Protein AF-A0A7S4P8A5-F1 (afdb_monomer_lite)

InterPro domains:
  IPR051113 Integrator complex subunit 6 [PTHR12957] (1-635)
  IPR057413 Integrator complex subunit 6-like, beta-barrel domain [PF25462] (225-392)

Sequence (638 aa):
MAKAAIEQMVRRFPNERQHRFLLVTTRYGGTVEAGWGDSQHVFLQKVKNAVARDLSDLPSAVRCCFDLLEKGRSTYDIDNYGQGRWPWMTMEAASVWILSDGCDISNDTGILSSFNLPRSEAPTSAELFLEPFRWDQRVWMTILRCPGCGSLPQELANNPGPAGSIADMTAGRAQVVQNMRELMKAVESLSSRLIAASVGVKIVPLEDDEENGFKDATRIKAPPQANTILVVASKAPQFWPIPDSTLLTESATSIVPRAALPVLSYKLVCGTGDGQGGEGQKDPAHDHTILFPEFYEVEPCAVTDYLRERCNALKNPRAILQLYVKGSSTPCPAAGEMPLSISPCAGEPFGFLRLIPQDGMGRIRPSSSSGVELALLPYNYPKLYEIVEELRKPNAGGIANKSTQTRQELEAYVRSVPPYYLKSLRKLLRNLGIAIADRTEPMHSQHLVHALTRLKFVKGERDKDRDVTSNQSPSDWLNTQESEALDEADLEYVNRLENGLKGIKSNIISRPIEPAGADGTYKNAFNIPRKSLLVQLRRMRFAVLGAQAGKVDRKLESRHDRSTHSVPIAEMGNFHEVLKRREAEGASPLRDPQLDMDELERRKRTQFGNPFSRKGDKGQGIMLSDEIDEAATGGNKQ

Secondary structure (DSSP, 8-state):
-HHHHHHHHHHH---TTT----EEESGGG-EEEE-TT--HHHHHHHHHH----S---HHHHHHHHHHHHHHHHHHHT---TTS-B-TTS--S-EEEEEEE----EEETTEEESS--PPPPSSHHHHHHBSSSS-TTEEEEEEEE---SSSPPPHHHHH---GGGHHHHHTT-EEEEE-SHHHHHHHHHHHHHHTTS-EEEEEEEE-GGGGTS----S---PPPSS-EEEEEE--S--S--PBPPSS---TT--S--PBPSS-EEEEEEE---SSTTS-TT---TT--GGGG--EEEEE---HHHHHHHHHHHHTT-TT-EEEEE-TT-S---TTS---S-S---------EEEEEPP--SS-----TT--SEEEEE--TTHHHHHHHHHHHHS---S--HHHHHHHHHHHHHHHHHS-GGGHHHHHHHHHHTT---------SS-HHHHHHHHHHHHHHHHHTGGGGTTT---GGGGGG--------HHHHHHHHHHHHHHTT-----S-S------TT-TTT-GGGS-TTTHHHHHHHHHHHHHGGGG----HHHHHTT-GGGG---HHHHT-HHHHHHHHHHTT-PPPPPTTS-HHHHHHHTS-SSS-TT--TT--SS------------------

Organism: Guillardia theta (NCBI:txid55529)

Radius of gyration: 35.32 Å; chains: 1; bounding box: 96×81×100 Å

Structure (mmCIF, N/CA/C/O backbone):
data_AF-A0A7S4P8A5-F1
#
_entry.id   AF-A0A7S4P8A5-F1
#
loop_
_atom_site.group_PDB
_atom_site.id
_atom_site.type_symbol
_atom_site.label_atom_id
_atom_site.label_alt_id
_atom_site.label_comp_id
_atom_site.label_asym_id
_atom_site.label_entity_id
_atom_site.label_seq_id
_atom_site.pdbx_PDB_ins_code
_atom_site.Cartn_x
_atom_site.Cartn_y
_atom_site.Cartn_z
_atom_site.occupancy
_atom_site.B_iso_or_equiv
_atom_site.auth_seq_id
_atom_site.auth_comp_id
_atom_site.auth_asym_id
_atom_site.auth_atom_id
_atom_site.pdbx_PDB_model_num
ATOM 1 N N . MET A 1 1 ? 23.874 5.650 -13.392 1.00 88.12 1 MET A N 1
ATOM 2 C CA . MET A 1 1 ? 23.593 5.913 -11.964 1.00 88.12 1 MET A CA 1
ATOM 3 C C . MET A 1 1 ? 22.465 5.016 -11.439 1.00 88.12 1 MET A C 1
ATOM 5 O O . MET A 1 1 ? 22.746 4.203 -10.572 1.00 88.12 1 MET A O 1
ATOM 9 N N . ALA A 1 2 ? 21.259 5.062 -12.025 1.00 92.50 2 ALA A N 1
ATOM 10 C CA . ALA A 1 2 ? 20.114 4.209 -11.660 1.00 92.50 2 ALA A CA 1
ATOM 11 C C . ALA A 1 2 ? 20.445 2.708 -11.497 1.00 92.50 2 ALA A C 1
ATOM 13 O O . ALA A 1 2 ? 20.185 2.136 -10.445 1.00 92.50 2 ALA A O 1
ATOM 14 N N . LYS A 1 3 ? 21.104 2.085 -12.489 1.00 94.50 3 LYS A N 1
ATOM 15 C CA . LYS A 1 3 ? 21.485 0.657 -12.432 1.00 94.50 3 LYS A CA 1
ATOM 16 C C . LYS A 1 3 ? 22.318 0.298 -11.193 1.00 94.50 3 LYS A C 1
ATOM 18 O O . LYS A 1 3 ? 22.039 -0.699 -10.543 1.00 94.50 3 LYS A O 1
ATOM 23 N N . ALA A 1 4 ? 23.287 1.139 -10.827 1.00 93.38 4 ALA A N 1
ATOM 24 C CA . ALA A 1 4 ? 24.116 0.917 -9.641 1.00 93.38 4 ALA A CA 1
ATOM 25 C C . ALA A 1 4 ? 23.298 1.006 -8.341 1.00 93.38 4 ALA A C 1
ATOM 27 O O . ALA A 1 4 ? 23.541 0.245 -7.411 1.00 93.38 4 ALA A O 1
ATOM 28 N N . ALA A 1 5 ? 22.306 1.899 -8.285 1.00 95.06 5 ALA A N 1
ATOM 29 C CA . ALA A 1 5 ? 21.398 2.007 -7.146 1.00 95.06 5 ALA A CA 1
ATOM 30 C C . ALA A 1 5 ? 20.523 0.753 -6.997 1.00 95.06 5 ALA A C 1
ATOM 32 O O . ALA A 1 5 ? 20.365 0.254 -5.886 1.00 95.06 5 ALA A O 1
ATOM 33 N N . ILE A 1 6 ? 20.019 0.214 -8.114 1.00 95.44 6 ILE A N 1
ATOM 34 C CA . ILE A 1 6 ? 19.254 -1.041 -8.141 1.00 95.44 6 ILE A CA 1
ATOM 35 C C . ILE A 1 6 ? 20.118 -2.209 -7.653 1.00 95.44 6 ILE A C 1
ATOM 37 O O . ILE A 1 6 ? 19.705 -2.935 -6.755 1.00 95.44 6 ILE A O 1
ATOM 41 N N . GLU A 1 7 ? 21.339 -2.360 -8.175 1.00 93.62 7 GLU A N 1
ATOM 42 C CA . GLU A 1 7 ? 22.261 -3.418 -7.736 1.00 93.62 7 GLU A CA 1
ATOM 43 C C . GLU A 1 7 ? 22.558 -3.342 -6.231 1.00 93.62 7 GLU A C 1
ATOM 45 O O . GLU A 1 7 ? 22.613 -4.365 -5.549 1.00 93.62 7 GLU A O 1
ATOM 50 N N . GLN A 1 8 ? 22.726 -2.133 -5.693 1.00 93.69 8 GLN A N 1
ATOM 51 C CA . GLN A 1 8 ? 22.978 -1.920 -4.268 1.00 93.69 8 GLN A CA 1
ATOM 52 C C . GLN A 1 8 ? 21.742 -2.172 -3.399 1.00 93.69 8 GLN A C 1
ATOM 54 O O . GLN A 1 8 ? 21.883 -2.666 -2.283 1.00 93.69 8 GLN A O 1
ATOM 59 N N . MET A 1 9 ? 20.542 -1.864 -3.897 1.00 93.44 9 MET A N 1
ATOM 60 C CA . MET A 1 9 ? 19.290 -2.216 -3.226 1.00 93.44 9 MET A CA 1
ATOM 61 C C . MET A 1 9 ? 19.151 -3.736 -3.119 1.00 93.44 9 MET A C 1
ATOM 63 O O . MET A 1 9 ? 18.943 -4.260 -2.031 1.00 93.44 9 MET A O 1
ATOM 67 N N . VAL A 1 10 ? 19.356 -4.447 -4.229 1.00 93.00 10 VAL A N 1
ATOM 68 C CA . VAL A 1 10 ? 19.250 -5.910 -4.287 1.00 93.00 10 VAL A CA 1
ATOM 69 C C . VAL A 1 10 ? 20.263 -6.587 -3.357 1.00 93.00 10 VAL A C 1
ATOM 71 O O . VAL A 1 10 ? 19.914 -7.507 -2.626 1.00 93.00 10 VAL A O 1
ATOM 74 N N . ARG A 1 11 ? 21.504 -6.083 -3.283 1.00 91.38 11 ARG A N 1
ATOM 75 C CA . ARG A 1 11 ? 22.525 -6.604 -2.352 1.00 91.38 11 ARG A CA 1
ATOM 76 C C . ARG A 1 11 ? 22.139 -6.504 -0.875 1.00 91.38 11 ARG A C 1
ATOM 78 O O . ARG A 1 11 ? 22.645 -7.291 -0.081 1.00 91.38 11 ARG A O 1
ATOM 85 N N . ARG A 1 12 ? 21.285 -5.550 -0.491 1.00 90.06 12 ARG A N 1
ATOM 86 C CA . ARG A 1 12 ? 20.810 -5.415 0.897 1.00 90.06 12 ARG A CA 1
ATOM 87 C C . ARG A 1 12 ? 19.740 -6.440 1.270 1.00 90.06 12 ARG A C 1
ATOM 89 O O . ARG A 1 12 ? 19.521 -6.658 2.456 1.00 90.06 12 ARG A O 1
ATOM 96 N N . PHE A 1 13 ? 19.127 -7.088 0.284 1.00 89.75 13 PHE A N 1
ATOM 97 C CA . PHE A 1 13 ? 18.095 -8.102 0.472 1.00 89.75 13 PHE A CA 1
ATOM 98 C C . PHE A 1 13 ? 18.527 -9.425 -0.182 1.00 89.75 13 PHE A C 1
ATOM 100 O O . PHE A 1 13 ? 17.955 -9.824 -1.191 1.00 89.75 13 PHE A O 1
ATOM 107 N N . PRO A 1 14 ? 19.544 -10.120 0.368 1.00 84.19 14 PRO A N 1
ATOM 108 C CA . PRO A 1 14 ? 20.094 -11.332 -0.245 1.00 84.19 14 PRO A CA 1
ATOM 109 C C . PRO A 1 14 ? 19.149 -12.542 -0.179 1.00 84.19 14 PRO A C 1
ATOM 111 O O . PRO A 1 14 ? 19.372 -13.531 -0.868 1.00 84.19 14 PRO A O 1
ATOM 114 N N . ASN A 1 15 ? 18.116 -12.497 0.669 1.00 85.56 15 ASN A N 1
ATOM 115 C CA . ASN A 1 15 ? 17.209 -13.620 0.879 1.00 85.56 15 ASN A CA 1
ATOM 116 C C . ASN A 1 15 ? 16.060 -13.627 -0.144 1.00 85.56 15 ASN A C 1
ATOM 118 O O . ASN A 1 15 ? 14.995 -13.060 0.107 1.00 85.56 15 ASN A O 1
ATOM 122 N N . GLU A 1 16 ? 16.253 -14.337 -1.256 1.00 79.38 16 GLU A N 1
ATOM 123 C CA . GLU A 1 16 ? 15.258 -14.475 -2.336 1.00 79.38 16 GLU A CA 1
ATOM 124 C C . GLU A 1 16 ? 13.934 -15.124 -1.886 1.00 79.38 16 GLU A C 1
ATOM 126 O O . GLU A 1 16 ? 12.891 -14.931 -2.513 1.00 79.38 16 GLU A O 1
ATOM 131 N N . ARG A 1 17 ? 13.937 -15.893 -0.784 1.00 77.31 17 ARG A N 1
ATOM 132 C CA . ARG A 1 17 ? 12.703 -16.496 -0.246 1.00 77.31 17 ARG A CA 1
ATOM 133 C C . ARG A 1 17 ? 11.803 -15.469 0.434 1.00 77.31 17 ARG A C 1
ATOM 135 O O . ARG A 1 17 ? 10.594 -15.671 0.476 1.00 77.31 17 ARG A O 1
ATOM 142 N N . GLN A 1 18 ? 12.389 -14.407 0.984 1.00 81.12 18 GLN A N 1
ATOM 143 C CA . GLN A 1 18 ? 11.668 -13.349 1.697 1.00 81.12 18 GLN A CA 1
ATOM 144 C C . GLN A 1 18 ? 11.430 -12.117 0.825 1.00 81.12 18 GLN A C 1
ATOM 146 O O . GLN A 1 18 ? 10.429 -11.429 1.002 1.00 81.12 18 GLN A O 1
ATOM 151 N N . HIS A 1 19 ? 12.333 -11.840 -0.116 1.00 86.62 19 HIS A N 1
ATOM 152 C CA . HIS A 1 19 ? 12.290 -10.647 -0.948 1.00 86.62 19 HIS A CA 1
ATOM 153 C C . HIS A 1 19 ? 12.274 -11.028 -2.423 1.00 86.62 19 HIS A C 1
ATOM 155 O O . HIS A 1 19 ? 13.151 -11.740 -2.904 1.00 86.62 19 HIS A O 1
ATOM 161 N N . ARG A 1 20 ? 11.280 -10.515 -3.148 1.00 88.50 20 ARG A N 1
ATOM 162 C CA . ARG A 1 20 ? 11.159 -10.678 -4.599 1.00 88.50 20 ARG A CA 1
ATOM 163 C C . ARG A 1 20 ? 11.252 -9.318 -5.272 1.00 88.50 20 ARG A C 1
ATOM 165 O O . ARG A 1 20 ? 10.615 -8.365 -4.832 1.00 88.50 20 ARG A O 1
ATOM 172 N N . PHE A 1 21 ? 12.031 -9.244 -6.347 1.00 92.12 21 PHE A N 1
ATOM 173 C CA . PHE A 1 21 ? 12.202 -8.034 -7.145 1.00 92.12 21 PHE A CA 1
ATOM 174 C C . PHE A 1 21 ? 11.518 -8.202 -8.497 1.00 92.12 21 PHE A C 1
ATOM 176 O O . PHE A 1 21 ? 11.756 -9.178 -9.201 1.00 92.12 21 PHE A O 1
ATOM 183 N N . LEU A 1 22 ? 10.689 -7.228 -8.858 1.00 92.69 22 LEU A N 1
ATOM 184 C CA . LEU A 1 22 ? 9.982 -7.168 -10.134 1.00 92.69 22 LEU A CA 1
ATOM 185 C C . LEU A 1 22 ? 10.525 -5.978 -10.928 1.00 92.69 22 LEU A C 1
ATOM 187 O O . LEU A 1 22 ? 10.835 -4.937 -10.341 1.00 92.69 22 LEU A O 1
ATOM 191 N N . LEU A 1 23 ? 10.655 -6.121 -12.247 1.00 93.56 23 LEU A N 1
ATOM 192 C CA . LEU A 1 23 ? 11.123 -5.052 -13.130 1.00 93.56 23 LEU A CA 1
ATOM 193 C C . LEU A 1 23 ? 10.044 -4.704 -14.146 1.00 93.56 23 LEU A C 1
ATOM 195 O O . LEU A 1 23 ? 9.694 -5.525 -14.993 1.00 93.56 23 LEU A O 1
ATOM 199 N N . VAL A 1 24 ? 9.594 -3.455 -14.102 1.00 92.56 24 VAL A N 1
ATOM 200 C CA . VAL A 1 24 ? 8.717 -2.862 -15.111 1.00 92.56 24 VAL A CA 1
ATOM 201 C C . VAL A 1 24 ? 9.441 -1.675 -15.732 1.00 92.56 24 VAL A C 1
ATOM 203 O O . VAL A 1 24 ? 10.097 -0.899 -15.035 1.00 92.56 24 VAL A O 1
ATOM 206 N N . THR A 1 25 ? 9.355 -1.552 -17.051 1.00 90.81 25 THR A N 1
ATOM 207 C CA . THR A 1 25 ? 9.925 -0.434 -17.814 1.00 90.81 25 THR A CA 1
ATOM 208 C C . THR A 1 25 ? 8.809 0.364 -18.482 1.00 90.81 25 THR A C 1
ATOM 210 O O . THR A 1 25 ? 7.745 -0.185 -18.750 1.00 90.81 25 THR A O 1
ATOM 213 N N . THR A 1 26 ? 9.039 1.644 -18.790 1.00 87.75 26 THR A N 1
ATOM 214 C CA . THR A 1 26 ? 8.042 2.515 -19.455 1.00 87.75 26 THR A CA 1
ATOM 215 C C . THR A 1 26 ? 7.815 2.186 -20.932 1.00 87.75 26 THR A C 1
ATOM 217 O O . THR A 1 26 ? 7.041 2.849 -21.614 1.00 87.75 26 THR A O 1
ATOM 220 N N . ARG A 1 27 ? 8.477 1.146 -21.442 1.00 80.44 27 ARG A N 1
ATOM 221 C CA . ARG A 1 27 ? 8.331 0.671 -22.810 1.00 80.44 27 ARG A CA 1
ATOM 222 C C . ARG A 1 27 ? 6.879 0.257 -23.087 1.00 80.44 27 ARG A C 1
ATOM 224 O O . ARG A 1 27 ? 6.326 -0.538 -22.325 1.00 80.44 27 ARG A O 1
ATOM 231 N N . TYR A 1 28 ? 6.308 0.779 -24.177 1.00 74.31 28 TYR A N 1
ATOM 232 C CA . TYR A 1 28 ? 4.944 0.498 -24.660 1.00 74.31 28 TYR A CA 1
ATOM 233 C C . TYR A 1 28 ? 3.870 0.582 -23.562 1.00 74.31 28 TYR A C 1
ATOM 235 O O . TYR A 1 28 ? 3.072 -0.334 -23.393 1.00 74.31 28 TYR A O 1
ATOM 243 N N . GLY A 1 29 ? 3.901 1.644 -22.752 1.00 68.50 29 GLY A N 1
ATOM 244 C CA . GLY A 1 29 ? 2.911 1.847 -21.688 1.00 68.50 29 GLY A CA 1
ATOM 245 C C . GLY A 1 29 ? 3.071 0.925 -20.470 1.00 68.50 29 GLY A C 1
ATOM 246 O O . GLY A 1 29 ? 2.177 0.864 -19.634 1.00 68.50 29 GLY A O 1
ATOM 247 N N . GLY A 1 30 ? 4.202 0.226 -20.321 1.00 78.69 30 GLY A N 1
ATOM 248 C CA . GLY A 1 30 ? 4.494 -0.601 -19.145 1.00 78.69 30 GLY A CA 1
ATOM 249 C C . GLY A 1 30 ? 4.767 -2.059 -19.490 1.00 78.69 30 GLY A C 1
ATOM 250 O O . GLY A 1 30 ? 3.868 -2.891 -19.439 1.00 78.69 30 GLY A O 1
ATOM 251 N N . THR A 1 31 ? 6.026 -2.397 -19.773 1.00 85.25 31 THR A N 1
ATOM 252 C CA . THR A 1 31 ? 6.434 -3.781 -20.065 1.00 85.25 31 THR A CA 1
ATOM 253 C C . THR A 1 31 ? 7.063 -4.436 -18.836 1.00 85.25 31 THR A C 1
ATOM 255 O O . THR A 1 31 ? 8.025 -3.902 -18.270 1.00 85.25 31 THR A O 1
ATOM 258 N N . VAL A 1 32 ? 6.559 -5.614 -18.450 1.00 88.50 32 VAL A N 1
ATOM 259 C CA . VAL A 1 32 ? 7.135 -6.454 -17.388 1.00 88.50 32 VAL A CA 1
ATOM 260 C C . VAL A 1 32 ? 8.341 -7.213 -17.945 1.00 88.50 32 VAL A C 1
ATOM 262 O O . VAL A 1 32 ? 8.200 -8.136 -18.739 1.00 88.50 32 VAL A O 1
ATOM 265 N N . GLU A 1 33 ? 9.541 -6.820 -17.526 1.00 87.38 33 GLU A N 1
ATOM 266 C CA . GLU A 1 33 ? 10.804 -7.448 -17.944 1.00 87.38 33 GLU A CA 1
ATOM 267 C C . GLU A 1 33 ? 11.252 -8.564 -16.993 1.00 87.38 33 GLU A C 1
ATOM 269 O O . GLU A 1 33 ? 11.977 -9.467 -17.412 1.00 87.38 33 GLU A O 1
ATOM 274 N N . ALA A 1 34 ? 10.841 -8.481 -15.723 1.00 89.19 34 ALA A N 1
ATOM 275 C CA . ALA A 1 34 ? 11.016 -9.529 -14.723 1.00 89.19 34 ALA A CA 1
ATOM 276 C C . ALA A 1 34 ? 9.779 -9.587 -13.810 1.00 89.19 34 ALA A C 1
ATOM 278 O O . ALA A 1 34 ? 9.398 -8.575 -13.212 1.00 89.19 34 ALA A O 1
ATOM 279 N N . GLY A 1 35 ? 9.149 -10.757 -13.728 1.00 87.75 35 GLY A N 1
ATOM 280 C CA . GLY A 1 35 ? 7.901 -11.014 -13.013 1.00 87.75 35 GLY A CA 1
ATOM 281 C C . GLY A 1 35 ? 8.058 -11.937 -11.797 1.00 87.75 35 GLY A C 1
ATOM 282 O O . GLY A 1 35 ? 9.154 -12.256 -11.352 1.00 87.75 35 GLY A O 1
ATOM 283 N N . TRP A 1 36 ? 6.928 -12.406 -11.257 1.00 83.81 36 TRP A N 1
ATOM 284 C CA . TRP A 1 36 ? 6.871 -13.236 -10.039 1.00 83.81 36 TRP A CA 1
ATOM 285 C C . TRP A 1 36 ? 7.551 -14.612 -10.141 1.00 83.81 36 TRP A C 1
ATOM 287 O O . TRP A 1 36 ? 7.746 -15.261 -9.114 1.00 83.81 36 TRP A O 1
ATOM 297 N N . GLY A 1 37 ? 7.829 -15.091 -11.356 1.00 82.88 37 GLY A N 1
ATOM 298 C CA . GLY A 1 37 ? 8.503 -16.370 -11.606 1.00 82.88 37 GLY A CA 1
ATOM 299 C C . GLY A 1 37 ? 10.018 -16.259 -11.782 1.00 82.88 37 GLY A C 1
ATOM 300 O O . GLY A 1 37 ? 10.688 -17.286 -11.829 1.00 82.88 37 GLY A O 1
ATOM 301 N N . ASP A 1 38 ? 10.559 -15.043 -11.872 1.00 86.69 38 ASP A N 1
ATOM 302 C CA . ASP A 1 38 ? 11.964 -14.825 -12.203 1.00 86.69 38 ASP A CA 1
ATOM 303 C C . ASP A 1 38 ? 12.852 -14.788 -10.954 1.00 86.69 38 ASP A C 1
ATOM 305 O O . ASP A 1 38 ? 12.474 -14.270 -9.902 1.00 86.69 38 ASP A O 1
ATOM 309 N N . SER A 1 39 ? 14.070 -15.322 -11.078 1.00 88.88 39 SER A N 1
ATOM 310 C CA . SER A 1 39 ? 15.080 -15.248 -10.019 1.00 88.88 39 SER A CA 1
ATOM 311 C C . SER A 1 39 ? 15.733 -13.866 -9.955 1.00 88.88 39 SER A C 1
ATOM 313 O O . SER A 1 39 ? 15.751 -13.106 -10.931 1.00 88.88 39 SER A O 1
ATOM 315 N N . GLN A 1 40 ? 16.371 -13.555 -8.824 1.00 89.50 40 GLN A N 1
ATOM 316 C CA . GLN A 1 40 ? 17.119 -12.304 -8.666 1.00 89.50 40 GLN A CA 1
ATOM 317 C C . GLN A 1 40 ? 18.244 -12.170 -9.703 1.00 89.50 40 GLN A C 1
ATOM 319 O O . GLN A 1 40 ? 18.561 -11.065 -10.150 1.00 89.50 40 GLN A O 1
ATOM 324 N N . HIS A 1 41 ? 18.835 -13.292 -10.125 1.00 89.12 41 HIS A N 1
ATOM 325 C CA . HIS A 1 41 ? 19.834 -13.310 -11.189 1.00 89.12 41 HIS A CA 1
ATOM 326 C C . HIS A 1 41 ? 19.250 -12.838 -12.530 1.00 89.12 41 HIS A C 1
ATOM 328 O O . HIS A 1 41 ? 19.838 -11.967 -13.177 1.00 89.12 41 HIS A O 1
ATOM 334 N N . VAL A 1 42 ? 18.082 -13.363 -12.927 1.00 90.00 42 VAL A N 1
ATOM 335 C CA . VAL A 1 42 ? 17.383 -12.948 -14.157 1.00 90.00 42 VAL A CA 1
ATOM 336 C C . VAL A 1 42 ? 17.022 -11.465 -14.084 1.00 90.00 42 VAL A C 1
ATOM 338 O O . VAL A 1 42 ? 17.316 -10.720 -15.020 1.00 90.00 42 VAL A O 1
ATOM 341 N N . PHE A 1 43 ? 16.498 -11.006 -12.944 1.00 93.25 43 PHE A N 1
ATOM 342 C CA . PHE A 1 43 ? 16.224 -9.589 -12.696 1.00 93.25 43 PHE A CA 1
ATOM 343 C C . PHE A 1 43 ? 17.473 -8.714 -12.909 1.00 93.25 43 PHE A C 1
ATOM 345 O O . PHE A 1 43 ? 17.445 -7.762 -13.692 1.00 93.25 43 PHE A O 1
ATOM 352 N N . LEU A 1 44 ? 18.607 -9.047 -12.280 1.00 93.31 44 LEU A N 1
ATOM 353 C CA . LEU A 1 44 ? 19.848 -8.276 -12.421 1.00 93.31 44 LEU A CA 1
ATOM 354 C C . LEU A 1 44 ? 20.398 -8.312 -13.854 1.00 93.31 44 LEU A C 1
ATOM 356 O O . LEU A 1 44 ? 20.923 -7.307 -14.337 1.00 93.31 44 LEU A O 1
ATOM 360 N N . GLN A 1 45 ? 20.267 -9.439 -14.554 1.00 90.75 45 GLN A N 1
ATOM 361 C CA . GLN A 1 45 ? 20.643 -9.555 -15.963 1.00 90.75 45 GLN A CA 1
ATOM 362 C C . GLN A 1 45 ? 19.782 -8.637 -16.847 1.00 90.75 45 GLN A C 1
ATOM 364 O O . GLN A 1 45 ? 20.320 -7.917 -17.693 1.00 90.75 45 GLN A O 1
ATOM 369 N N . LYS A 1 46 ? 18.467 -8.588 -16.608 1.00 90.25 46 LYS A N 1
ATOM 370 C CA . LYS A 1 46 ? 17.539 -7.676 -17.293 1.00 90.25 46 LYS A CA 1
ATOM 371 C C . LYS A 1 46 ? 17.868 -6.207 -17.014 1.00 90.25 46 LYS A C 1
ATOM 373 O O . LYS A 1 46 ? 17.961 -5.421 -17.954 1.00 90.25 46 LYS A O 1
ATOM 378 N N . VAL A 1 47 ? 18.169 -5.841 -15.765 1.00 92.94 47 VAL A N 1
ATOM 379 C CA . VAL A 1 47 ? 18.611 -4.478 -15.398 1.00 92.94 47 VAL A CA 1
ATOM 380 C C . VAL A 1 47 ? 19.911 -4.093 -16.113 1.00 92.94 47 VAL A C 1
ATOM 382 O O . VAL A 1 47 ? 20.042 -2.971 -16.615 1.00 92.94 47 VAL A O 1
ATOM 385 N N . LYS A 1 48 ? 20.880 -5.013 -16.205 1.00 92.44 48 LYS A N 1
ATOM 386 C CA . LYS A 1 48 ? 22.136 -4.780 -16.937 1.00 92.44 48 LYS A CA 1
ATOM 387 C C . LYS A 1 48 ? 21.875 -4.508 -18.417 1.00 92.44 48 LYS A C 1
ATOM 389 O O . LYS A 1 48 ? 22.426 -3.539 -18.948 1.00 92.44 48 LYS A O 1
ATOM 394 N N . ASN A 1 49 ? 20.973 -5.270 -19.031 1.00 89.06 49 ASN A N 1
ATOM 395 C CA . ASN A 1 49 ? 20.623 -5.164 -20.448 1.00 89.06 49 ASN A CA 1
ATOM 396 C C . ASN A 1 49 ? 19.613 -4.048 -20.772 1.00 89.06 49 ASN A C 1
ATOM 398 O O . ASN A 1 49 ? 19.413 -3.746 -21.945 1.00 89.06 49 ASN A O 1
ATOM 402 N N . ALA A 1 50 ? 19.004 -3.406 -19.770 1.00 87.38 50 ALA A N 1
ATOM 403 C CA . ALA A 1 50 ? 18.029 -2.339 -19.982 1.00 87.38 50 ALA A CA 1
ATOM 404 C C . ALA A 1 50 ? 18.640 -1.137 -20.728 1.00 87.38 50 ALA A C 1
ATOM 406 O O . ALA A 1 50 ? 19.721 -0.649 -20.373 1.00 87.38 50 ALA A O 1
ATOM 407 N N . VAL A 1 51 ? 17.931 -0.630 -21.738 1.00 86.88 51 VAL A N 1
ATOM 408 C CA . VAL A 1 51 ? 18.329 0.533 -22.547 1.00 86.88 51 VAL A CA 1
ATOM 409 C C . VAL A 1 51 ? 17.166 1.519 -22.592 1.00 86.88 51 VAL A C 1
ATOM 411 O O . VAL A 1 51 ? 16.050 1.122 -22.908 1.00 86.88 51 VAL A O 1
ATOM 414 N N . ALA A 1 52 ? 17.430 2.794 -22.303 1.00 84.31 52 ALA A N 1
ATOM 415 C CA . ALA A 1 52 ? 16.439 3.864 -22.393 1.00 84.31 52 ALA A CA 1
ATOM 416 C C . ALA A 1 52 ? 16.280 4.307 -23.858 1.00 84.31 52 ALA A C 1
ATOM 418 O O . ALA A 1 52 ? 17.175 4.951 -24.404 1.00 84.31 52 ALA A O 1
ATOM 419 N N . ARG A 1 53 ? 15.186 3.898 -24.511 1.00 83.62 53 ARG A N 1
ATOM 420 C CA . ARG A 1 53 ? 14.835 4.297 -25.892 1.00 83.62 53 ARG A CA 1
ATOM 421 C C . ARG A 1 53 ? 13.388 4.755 -26.049 1.00 83.62 53 ARG A C 1
ATOM 423 O O . ARG A 1 53 ? 13.066 5.365 -27.059 1.00 83.62 53 ARG A O 1
ATOM 430 N N . ASP A 1 54 ? 12.551 4.404 -25.085 1.00 82.94 54 ASP A N 1
ATOM 431 C CA . ASP A 1 54 ? 11.103 4.504 -25.174 1.00 82.94 54 ASP A CA 1
ATOM 432 C C . ASP A 1 54 ? 10.602 5.813 -24.540 1.00 82.94 54 ASP A C 1
ATOM 434 O O . ASP A 1 54 ? 11.360 6.501 -23.850 1.00 82.94 54 ASP A O 1
ATOM 438 N N . LEU A 1 55 ? 9.333 6.151 -24.784 1.00 85.88 55 LEU A N 1
ATOM 439 C CA . LEU A 1 55 ? 8.679 7.314 -24.183 1.00 85.88 55 LEU A CA 1
ATOM 440 C C . LEU A 1 55 ? 8.569 7.181 -22.655 1.00 85.88 55 LEU A C 1
ATOM 442 O O . LEU A 1 55 ? 8.629 6.086 -22.078 1.00 85.88 55 LEU A O 1
ATOM 446 N N . SER A 1 56 ? 8.384 8.321 -21.995 1.00 86.12 56 SER A N 1
ATOM 447 C CA . SER A 1 56 ? 8.250 8.409 -20.541 1.00 86.12 56 SER A CA 1
ATOM 448 C C . SER A 1 56 ? 6.791 8.260 -20.103 1.00 86.12 56 SER A C 1
ATOM 450 O O . SER A 1 56 ? 6.313 9.085 -19.321 1.00 86.12 56 SER A O 1
ATOM 452 N N . ASP A 1 57 ? 6.091 7.219 -20.575 1.00 88.94 57 ASP A N 1
ATOM 453 C CA . ASP A 1 57 ? 4.709 6.923 -20.167 1.00 88.94 57 ASP A CA 1
ATOM 454 C C . ASP A 1 57 ? 4.693 6.284 -18.775 1.00 88.94 57 ASP A C 1
ATOM 456 O O . ASP A 1 57 ? 4.527 5.076 -18.570 1.00 88.94 57 ASP A O 1
ATOM 460 N N . LEU A 1 58 ? 4.960 7.134 -17.788 1.00 90.31 58 LEU A N 1
ATOM 461 C CA . LEU A 1 58 ? 5.004 6.752 -16.391 1.00 90.31 58 LEU A CA 1
ATOM 462 C C . LEU A 1 58 ? 3.623 6.337 -15.847 1.00 90.31 58 LEU A C 1
ATOM 464 O O . LEU A 1 58 ? 3.588 5.349 -15.115 1.00 90.31 58 LEU A O 1
ATOM 468 N N . PRO A 1 59 ? 2.497 7.015 -16.159 1.00 91.00 59 PRO A N 1
ATOM 469 C CA . PRO A 1 59 ? 1.186 6.620 -15.647 1.00 91.00 59 PRO A CA 1
ATOM 470 C C . PRO A 1 59 ? 0.794 5.189 -16.028 1.00 91.00 59 PRO A C 1
ATOM 472 O O . PRO A 1 59 ? 0.395 4.419 -15.149 1.00 91.00 59 PRO A O 1
ATOM 475 N N . SER A 1 60 ? 0.963 4.798 -17.294 1.00 89.81 60 SER A N 1
ATOM 476 C CA . SER A 1 60 ? 0.636 3.437 -17.735 1.00 89.81 60 SER A CA 1
ATOM 477 C C . SER A 1 60 ? 1.597 2.407 -17.132 1.00 89.81 60 SER A C 1
ATOM 479 O O . SER A 1 60 ? 1.160 1.368 -16.633 1.00 89.81 60 SER A O 1
ATOM 481 N N . ALA A 1 61 ? 2.893 2.730 -17.035 1.00 91.31 61 ALA A N 1
ATOM 482 C CA . ALA A 1 61 ? 3.875 1.854 -16.397 1.00 91.31 61 ALA A CA 1
ATOM 483 C C . ALA A 1 61 ? 3.591 1.625 -14.904 1.00 91.31 61 ALA A C 1
ATOM 485 O O . ALA A 1 61 ? 3.697 0.503 -14.410 1.00 91.31 61 ALA A O 1
ATOM 486 N N . VAL A 1 62 ? 3.194 2.674 -14.177 1.00 92.44 62 VAL A N 1
ATOM 487 C CA . VAL A 1 62 ? 2.825 2.579 -12.758 1.00 92.44 62 VAL A CA 1
ATOM 488 C C . VAL A 1 62 ? 1.535 1.782 -12.581 1.00 92.44 62 VAL A C 1
ATOM 490 O O . VAL A 1 62 ? 1.451 0.967 -11.662 1.00 92.44 62 VAL A O 1
ATOM 493 N N . ARG A 1 63 ? 0.552 1.946 -13.473 1.00 91.75 63 ARG A N 1
ATOM 494 C CA . ARG A 1 63 ? -0.630 1.080 -13.488 1.00 91.75 63 ARG A CA 1
ATOM 495 C C . ARG A 1 63 ? -0.236 -0.385 -13.693 1.00 91.75 63 ARG A C 1
ATOM 497 O O . ARG A 1 63 ? -0.662 -1.226 -12.909 1.00 91.75 63 ARG A O 1
ATOM 504 N N . CYS A 1 64 ? 0.618 -0.679 -14.674 1.00 91.12 64 CYS A N 1
ATOM 505 C CA . CYS A 1 64 ? 1.124 -2.031 -14.923 1.00 91.12 64 CYS A CA 1
ATOM 506 C C . CYS A 1 64 ? 1.821 -2.620 -13.680 1.00 91.12 64 CYS A C 1
ATOM 508 O O . CYS A 1 64 ? 1.589 -3.778 -13.329 1.00 91.12 64 CYS A O 1
ATOM 510 N N . CYS A 1 65 ? 2.593 -1.817 -12.935 1.00 92.12 65 CYS A N 1
ATOM 511 C CA . CYS A 1 65 ? 3.152 -2.231 -11.643 1.00 92.12 65 CYS A CA 1
ATOM 512 C C . CYS A 1 65 ? 2.066 -2.638 -10.634 1.00 92.12 65 CYS A C 1
ATOM 514 O O . CYS A 1 65 ? 2.208 -3.667 -9.975 1.00 92.12 65 CYS A O 1
ATOM 516 N N . PHE A 1 66 ? 0.995 -1.853 -10.487 1.00 92.06 66 PHE A N 1
ATOM 517 C CA . PHE A 1 66 ? -0.085 -2.175 -9.550 1.00 92.06 66 PHE A CA 1
ATOM 518 C C . PHE A 1 66 ? -0.887 -3.409 -9.976 1.00 92.06 66 PHE A C 1
ATOM 520 O O . PHE A 1 66 ? -1.178 -4.258 -9.130 1.00 92.06 66 PHE A O 1
ATOM 527 N N . ASP A 1 67 ? -1.144 -3.565 -11.274 1.00 89.38 67 ASP A N 1
ATOM 528 C CA . ASP A 1 67 ? -1.797 -4.749 -11.842 1.00 89.38 67 ASP A CA 1
ATOM 529 C C . ASP A 1 67 ? -0.943 -6.012 -11.601 1.00 89.38 67 ASP A C 1
ATOM 531 O O . ASP A 1 67 ? -1.450 -7.062 -11.191 1.00 89.38 67 ASP A O 1
ATOM 535 N N . LEU A 1 68 ? 0.383 -5.897 -11.749 1.00 88.12 68 LEU A N 1
ATOM 536 C CA . LEU A 1 68 ? 1.330 -6.965 -11.429 1.00 88.12 68 LEU A CA 1
ATOM 537 C C . LEU A 1 68 ? 1.345 -7.292 -9.928 1.00 88.12 68 LEU A C 1
ATOM 539 O O . LEU A 1 68 ? 1.416 -8.467 -9.557 1.00 88.12 68 LEU A O 1
ATOM 543 N N . LEU A 1 69 ? 1.259 -6.285 -9.055 1.00 88.56 69 LEU A N 1
ATOM 544 C CA . LEU A 1 69 ? 1.174 -6.500 -7.611 1.00 88.56 69 LEU A CA 1
ATOM 545 C C . LEU A 1 69 ? -0.139 -7.186 -7.217 1.00 88.56 69 LEU A C 1
ATOM 547 O O . LEU A 1 69 ? -0.104 -8.089 -6.383 1.00 88.56 69 LEU A O 1
ATOM 551 N N . GLU A 1 70 ? -1.276 -6.836 -7.831 1.00 85.88 70 GLU A N 1
ATOM 552 C CA . GLU A 1 70 ? -2.562 -7.515 -7.602 1.00 85.88 70 GLU A CA 1
ATOM 553 C C . GLU A 1 70 ? -2.484 -9.020 -7.885 1.00 85.88 70 GLU A C 1
ATOM 555 O O . GLU A 1 70 ? -3.085 -9.819 -7.155 1.00 85.88 70 GLU A O 1
ATOM 560 N N . LYS A 1 71 ? -1.707 -9.428 -8.895 1.00 80.62 71 LYS A N 1
ATOM 561 C CA . LYS A 1 71 ? -1.464 -10.851 -9.168 1.00 80.62 71 LYS A CA 1
ATOM 562 C C . LYS A 1 71 ? -0.834 -11.559 -7.960 1.00 80.62 71 LYS A C 1
ATOM 564 O O . LYS A 1 71 ? -1.290 -12.632 -7.572 1.00 80.62 71 LYS A O 1
ATOM 569 N N . GLY A 1 72 ? 0.135 -10.924 -7.296 1.00 80.38 72 GLY A N 1
ATOM 570 C CA . GLY A 1 72 ? 0.709 -11.424 -6.041 1.00 80.38 72 GLY A CA 1
ATOM 571 C C . GLY A 1 72 ? -0.316 -11.492 -4.906 1.00 80.38 72 GLY A C 1
ATOM 572 O O . GLY A 1 72 ? -0.451 -12.523 -4.248 1.00 80.38 72 GLY A O 1
ATOM 573 N N . ARG A 1 73 ? -1.125 -10.437 -4.736 1.00 81.69 73 ARG A N 1
ATOM 574 C CA . ARG A 1 73 ? -2.191 -10.382 -3.711 1.00 81.69 73 ARG A CA 1
ATOM 575 C C . ARG A 1 73 ? -3.219 -11.500 -3.867 1.00 81.69 73 ARG A C 1
ATOM 577 O O . ARG A 1 73 ? -3.725 -12.024 -2.876 1.00 81.69 73 ARG A O 1
ATOM 584 N N . SER A 1 74 ? -3.527 -11.856 -5.112 1.00 73.88 74 SER A N 1
ATOM 585 C CA . SER A 1 74 ? -4.527 -12.873 -5.444 1.00 73.88 74 SER A CA 1
ATOM 586 C C . SER A 1 74 ? -4.133 -14.269 -4.961 1.00 73.88 74 SER A C 1
ATOM 588 O O . SER A 1 74 ? -5.018 -15.056 -4.646 1.00 73.88 74 SER A O 1
ATOM 590 N N . THR A 1 75 ? -2.833 -14.546 -4.806 1.00 73.00 75 THR A N 1
ATOM 591 C CA . THR A 1 75 ? -2.340 -15.831 -4.281 1.00 73.00 75 THR A CA 1
ATOM 592 C C . THR A 1 75 ? -2.736 -16.045 -2.814 1.00 73.00 75 THR A C 1
ATOM 594 O O . THR A 1 75 ? -2.975 -17.175 -2.397 1.00 73.00 75 THR A O 1
ATOM 597 N N . TYR A 1 76 ? -2.837 -14.966 -2.032 1.00 71.25 76 TYR A N 1
ATOM 598 C CA . TYR A 1 76 ? -3.058 -15.025 -0.582 1.00 71.25 76 TYR A CA 1
ATOM 599 C C . TYR A 1 76 ? -4.448 -14.542 -0.135 1.00 71.25 76 TYR A C 1
ATOM 601 O O . TYR A 1 76 ? -4.730 -14.541 1.059 1.00 71.25 76 TYR A O 1
ATOM 609 N N . ASP A 1 77 ? -5.307 -14.123 -1.073 1.00 73.81 77 ASP A N 1
ATOM 610 C CA . ASP A 1 77 ? -6.673 -13.623 -0.825 1.00 73.81 77 ASP A CA 1
ATOM 611 C C . ASP A 1 77 ? -6.748 -12.554 0.289 1.00 73.81 77 ASP A C 1
ATOM 613 O O . ASP A 1 77 ? -7.626 -12.571 1.148 1.00 73.81 77 ASP A O 1
ATOM 617 N N . ILE A 1 78 ? -5.801 -11.608 0.281 1.00 78.25 78 ILE A N 1
ATOM 618 C CA . ILE A 1 78 ? -5.659 -10.566 1.320 1.00 78.25 78 ILE A CA 1
ATOM 619 C C . ILE A 1 78 ? -6.665 -9.411 1.213 1.00 78.25 78 ILE A C 1
ATOM 621 O O . ILE A 1 78 ? -6.685 -8.513 2.055 1.00 78.25 78 ILE A O 1
ATOM 625 N N . ASP A 1 79 ? -7.508 -9.414 0.183 1.00 79.25 79 ASP A N 1
ATOM 626 C CA . ASP A 1 79 ? -8.512 -8.379 -0.041 1.00 79.25 79 ASP A CA 1
ATOM 627 C C . ASP A 1 79 ? -9.831 -8.744 0.647 1.00 79.25 79 ASP A C 1
ATOM 629 O O . ASP A 1 79 ? -10.716 -9.383 0.084 1.00 79.25 79 ASP A O 1
ATOM 633 N N . ASN A 1 80 ? -9.974 -8.285 1.884 1.00 81.19 80 ASN A N 1
ATOM 634 C CA . ASN A 1 80 ? -11.103 -8.566 2.772 1.00 81.19 80 ASN A CA 1
ATOM 635 C C . ASN A 1 80 ? -12.327 -7.648 2.539 1.00 81.19 80 ASN A C 1
ATOM 637 O O . ASN A 1 80 ? -12.918 -7.112 3.480 1.00 81.19 80 ASN A O 1
ATOM 641 N N . TYR A 1 81 ? -12.690 -7.413 1.279 1.00 85.19 81 TYR A N 1
ATOM 642 C CA . TYR A 1 81 ? -13.762 -6.480 0.930 1.00 85.19 81 TYR A CA 1
ATOM 643 C C . TYR A 1 81 ? -15.095 -6.867 1.616 1.00 85.19 81 TYR A C 1
ATOM 645 O O . TYR A 1 81 ? -15.544 -8.007 1.517 1.00 85.19 81 TYR A O 1
ATOM 653 N N . GLY A 1 82 ? -15.719 -5.913 2.319 1.00 81.12 82 GLY A N 1
ATOM 654 C CA . GLY A 1 82 ? -16.948 -6.125 3.099 1.00 81.12 82 GLY A CA 1
ATOM 655 C C . GLY A 1 82 ? -16.743 -6.598 4.547 1.00 81.12 82 GLY A C 1
ATOM 656 O O . GLY A 1 82 ? -17.722 -6.753 5.271 1.00 81.12 82 GLY A O 1
ATOM 657 N N . GLN A 1 83 ? -15.497 -6.798 4.997 1.00 83.75 83 GLN A N 1
ATOM 658 C CA . GLN A 1 83 ? -15.166 -7.296 6.345 1.00 83.75 83 GLN A CA 1
ATOM 659 C C . GLN A 1 83 ? -14.371 -6.283 7.194 1.00 83.75 83 GLN A C 1
ATOM 661 O O . GLN A 1 83 ? -13.639 -6.668 8.114 1.00 83.75 83 GLN A O 1
ATOM 666 N N . GLY A 1 84 ? -14.476 -4.987 6.883 1.00 87.19 84 GLY A N 1
ATOM 667 C CA . GLY A 1 84 ? -13.612 -3.944 7.445 1.00 87.19 84 GLY A CA 1
ATOM 668 C C . GLY A 1 84 ? -12.193 -3.997 6.867 1.00 87.19 84 GLY A C 1
ATOM 669 O O . GLY A 1 84 ? -11.911 -4.742 5.930 1.00 87.19 84 GLY A O 1
ATOM 670 N N . ARG A 1 85 ? -11.256 -3.187 7.369 1.00 87.69 85 ARG A N 1
ATOM 671 C CA . ARG A 1 85 ? -9.829 -3.234 6.969 1.00 87.69 85 ARG A CA 1
ATOM 672 C C . ARG A 1 85 ? -9.030 -3.935 8.054 1.00 87.69 85 ARG A C 1
ATOM 674 O O . ARG A 1 85 ? -9.180 -3.568 9.213 1.00 87.69 85 ARG A O 1
ATOM 681 N N . TRP A 1 86 ? -8.189 -4.906 7.710 1.00 85.94 86 TRP A N 1
ATOM 682 C CA . TRP A 1 86 ? -7.388 -5.656 8.690 1.00 85.94 86 TRP A CA 1
ATOM 683 C C . TRP A 1 86 ? -5.912 -5.244 8.600 1.00 85.94 86 TRP A C 1
ATOM 685 O O . TRP A 1 86 ? -5.219 -5.733 7.705 1.00 85.94 86 TRP A O 1
ATOM 695 N N . PRO A 1 87 ? -5.397 -4.375 9.496 1.00 83.00 87 PRO A N 1
ATOM 696 C CA . PRO A 1 87 ? -4.011 -3.893 9.415 1.00 83.00 87 PRO A CA 1
ATOM 697 C C . PRO A 1 87 ? -2.958 -4.995 9.573 1.00 83.00 87 PRO A C 1
ATOM 699 O O . PRO A 1 87 ? -1.826 -4.833 9.137 1.00 83.00 87 PRO A O 1
ATOM 702 N N . TRP A 1 88 ? -3.318 -6.125 10.187 1.00 79.19 88 TRP A N 1
ATOM 703 C CA . TRP A 1 88 ? -2.420 -7.264 10.403 1.00 79.19 88 TRP A CA 1
ATOM 704 C C . TRP A 1 88 ? -2.344 -8.237 9.217 1.00 79.19 88 TRP A C 1
ATOM 706 O O . TRP A 1 88 ? -1.466 -9.096 9.196 1.00 79.19 88 TRP A O 1
ATOM 716 N N . MET A 1 89 ? -3.274 -8.166 8.256 1.00 75.25 89 MET A N 1
ATOM 717 C CA . MET A 1 89 ? -3.345 -9.125 7.140 1.00 75.25 89 MET A CA 1
ATOM 718 C C . MET A 1 89 ? -2.307 -8.823 6.047 1.00 75.25 89 MET A C 1
ATOM 720 O O . MET A 1 89 ? -1.992 -9.675 5.220 1.00 75.25 89 MET A O 1
ATOM 724 N N . THR A 1 90 ? -1.731 -7.623 6.065 1.00 65.44 90 THR A N 1
ATOM 725 C CA . THR A 1 90 ? -0.695 -7.170 5.135 1.00 65.44 90 THR A CA 1
ATOM 726 C C . THR A 1 90 ? 0.667 -7.687 5.602 1.00 65.44 90 THR A C 1
ATOM 728 O O . THR A 1 90 ? 1.463 -6.945 6.171 1.00 65.44 90 THR A O 1
ATOM 731 N N . MET A 1 91 ? 0.909 -8.993 5.449 1.00 56.28 91 MET A N 1
ATOM 732 C CA . MET A 1 91 ? 2.170 -9.618 5.878 1.00 56.28 91 MET A CA 1
ATOM 733 C C . MET A 1 91 ? 3.338 -9.369 4.911 1.00 56.28 91 MET A C 1
ATOM 735 O O . MET A 1 91 ? 4.489 -9.525 5.312 1.00 56.28 91 MET A O 1
ATOM 739 N N . GLU A 1 92 ? 3.074 -8.942 3.673 1.00 63.94 92 GLU A N 1
ATOM 740 C CA . GLU A 1 92 ? 4.108 -8.620 2.685 1.00 63.94 92 GLU A CA 1
ATOM 741 C C . GLU A 1 92 ? 4.114 -7.111 2.407 1.00 63.94 92 GLU A C 1
ATOM 743 O O . GLU A 1 92 ? 3.130 -6.547 1.929 1.00 63.94 92 GLU A O 1
ATOM 748 N N . ALA A 1 93 ? 5.223 -6.437 2.719 1.00 67.06 93 ALA A N 1
ATOM 749 C CA . ALA A 1 93 ? 5.408 -5.031 2.377 1.00 67.06 93 ALA A CA 1
ATOM 750 C C . ALA A 1 93 ? 5.587 -4.897 0.854 1.00 67.06 93 ALA A C 1
ATOM 752 O O . ALA A 1 93 ? 6.667 -5.151 0.322 1.00 67.06 93 ALA A O 1
ATOM 753 N N . ALA A 1 94 ? 4.531 -4.503 0.141 1.00 81.75 94 ALA A N 1
ATOM 754 C CA . ALA A 1 94 ? 4.605 -4.205 -1.285 1.00 81.75 94 ALA A CA 1
ATOM 755 C C . ALA A 1 94 ? 5.003 -2.736 -1.488 1.00 81.75 94 ALA A C 1
ATOM 757 O O . ALA A 1 94 ? 4.358 -1.812 -0.997 1.00 81.75 94 ALA A O 1
ATOM 758 N N . SER A 1 95 ? 6.088 -2.485 -2.213 1.00 89.19 95 SER A N 1
ATOM 759 C CA . SER A 1 95 ? 6.543 -1.125 -2.509 1.00 89.19 95 SER A CA 1
ATOM 760 C C . SER A 1 95 ? 7.014 -1.019 -3.949 1.00 89.19 95 SER A C 1
ATOM 762 O O . SER A 1 95 ? 7.719 -1.887 -4.454 1.00 89.19 95 SER A O 1
ATOM 764 N N . VAL A 1 96 ? 6.632 0.072 -4.599 1.00 93.25 96 VAL A N 1
ATOM 765 C CA . VAL A 1 96 ? 7.044 0.434 -5.951 1.00 93.25 96 VAL A CA 1
ATOM 766 C C . VAL A 1 96 ? 8.120 1.502 -5.823 1.00 93.25 96 VAL A C 1
ATOM 768 O O . VAL A 1 96 ? 7.889 2.554 -5.232 1.00 93.25 96 VAL A O 1
ATOM 771 N N . TRP A 1 97 ? 9.307 1.239 -6.361 1.00 94.81 97 TRP A N 1
ATOM 772 C CA . TRP A 1 97 ? 10.382 2.225 -6.411 1.00 94.81 97 TRP A CA 1
ATOM 773 C C . TRP A 1 97 ? 10.558 2.734 -7.839 1.00 94.81 97 TRP A C 1
ATOM 775 O O . TRP A 1 97 ? 10.929 1.979 -8.735 1.00 94.81 97 TRP A O 1
ATOM 785 N N . ILE A 1 98 ? 10.288 4.021 -8.045 1.00 94.19 98 ILE A N 1
ATOM 786 C CA . ILE A 1 98 ? 10.387 4.697 -9.336 1.00 94.19 98 ILE A CA 1
ATOM 787 C C . ILE A 1 98 ? 11.706 5.464 -9.399 1.00 94.19 98 ILE A C 1
ATOM 789 O O . ILE A 1 98 ? 11.995 6.316 -8.555 1.00 94.19 98 ILE A O 1
ATOM 793 N N . LEU A 1 99 ? 12.486 5.184 -10.441 1.00 93.44 99 LEU A N 1
ATOM 794 C CA . LEU A 1 99 ? 13.677 5.937 -10.814 1.00 93.44 99 LEU A CA 1
ATOM 795 C C . LEU A 1 99 ? 13.369 6.733 -12.079 1.00 93.44 99 LEU A C 1
ATOM 797 O O . LEU A 1 99 ? 13.111 6.147 -13.125 1.00 93.44 99 LEU A O 1
ATOM 801 N N . SER A 1 100 ? 13.403 8.057 -11.978 1.00 90.69 100 SER A N 1
ATOM 802 C CA . SER A 1 100 ? 13.111 8.964 -13.091 1.00 90.69 100 SER A CA 1
ATOM 803 C C . SER A 1 100 ? 14.072 10.152 -13.061 1.00 90.69 100 SER A C 1
ATOM 805 O O . SER A 1 100 ? 14.677 10.445 -12.033 1.00 90.69 100 SER A O 1
ATOM 807 N N . ASP A 1 101 ? 14.246 10.823 -14.190 1.00 86.81 101 ASP A N 1
ATOM 808 C CA . ASP A 1 101 ? 14.934 12.112 -14.306 1.00 86.81 101 ASP A CA 1
ATOM 809 C C . ASP A 1 101 ? 14.074 13.296 -13.812 1.00 86.81 101 ASP A C 1
ATOM 811 O O . ASP A 1 101 ? 14.603 14.373 -13.533 1.00 86.81 101 ASP A O 1
ATOM 815 N N . GLY A 1 102 ? 12.764 13.087 -13.622 1.00 80.94 102 GLY A N 1
ATOM 816 C CA . GLY A 1 102 ? 11.818 14.106 -13.161 1.00 80.94 102 GLY A CA 1
ATOM 817 C C . GLY A 1 102 ? 11.548 15.194 -14.195 1.00 80.94 102 GLY A C 1
ATOM 818 O O . GLY A 1 102 ? 11.244 16.326 -13.801 1.00 80.94 102 GLY A O 1
ATOM 819 N N . CYS A 1 103 ? 11.727 14.859 -15.474 1.00 81.62 103 CYS A N 1
ATOM 820 C CA . CYS A 1 103 ? 11.294 15.645 -16.623 1.00 81.62 103 CYS A CA 1
ATOM 821 C C . CYS A 1 103 ? 9.794 15.438 -16.898 1.00 81.62 103 CYS A C 1
ATOM 823 O O . CYS A 1 103 ? 9.116 14.677 -16.200 1.00 81.62 103 CYS A O 1
ATOM 825 N N . ASP A 1 104 ? 9.272 16.139 -17.904 1.00 85.06 104 ASP A N 1
ATOM 826 C CA . ASP A 1 104 ? 7.867 16.031 -18.285 1.00 85.06 104 ASP A CA 1
ATOM 827 C C . ASP A 1 104 ? 7.514 14.616 -18.765 1.00 85.06 104 ASP A C 1
ATOM 829 O O . ASP A 1 104 ? 8.309 13.909 -19.392 1.00 85.06 104 ASP A O 1
ATOM 833 N N . ILE A 1 105 ? 6.290 14.200 -18.451 1.00 86.88 105 ILE A N 1
ATOM 834 C CA . ILE A 1 105 ? 5.764 12.875 -18.778 1.00 86.88 105 ILE A CA 1
ATOM 835 C C . ILE A 1 105 ? 5.270 12.911 -20.227 1.00 86.88 105 ILE A C 1
ATOM 837 O O . ILE A 1 105 ? 4.556 13.839 -20.608 1.00 86.88 105 ILE A O 1
ATOM 841 N N . SER A 1 106 ? 5.636 11.913 -21.031 1.00 88.00 106 SER A N 1
ATOM 842 C CA . SER A 1 106 ? 5.263 11.837 -22.449 1.00 88.00 106 SER A CA 1
ATOM 843 C C . SER A 1 106 ? 4.645 10.488 -22.786 1.00 88.00 106 SER A C 1
ATOM 845 O O . SER A 1 106 ? 5.210 9.446 -22.465 1.00 88.00 106 SER A O 1
ATOM 847 N N . ASN A 1 107 ? 3.511 10.537 -23.478 1.00 85.19 107 ASN A N 1
ATOM 848 C CA . ASN A 1 107 ? 2.780 9.380 -23.984 1.00 85.19 107 ASN A CA 1
ATOM 849 C C . ASN A 1 107 ? 2.655 9.493 -25.512 1.00 85.19 107 ASN A C 1
ATOM 851 O O . ASN A 1 107 ? 3.006 10.526 -26.088 1.00 85.19 107 ASN A O 1
ATOM 855 N N . ASP A 1 108 ? 2.105 8.470 -26.170 1.00 85.19 108 ASP A N 1
ATOM 856 C CA . ASP A 1 108 ? 1.902 8.466 -27.630 1.00 85.19 108 ASP A CA 1
ATOM 857 C C . ASP A 1 108 ? 1.040 9.648 -28.122 1.00 85.19 108 ASP A C 1
ATOM 859 O O . ASP A 1 108 ? 1.176 10.101 -29.256 1.00 85.19 108 ASP A O 1
ATOM 863 N N . THR A 1 109 ? 0.193 10.204 -27.249 1.00 84.75 109 THR A N 1
ATOM 864 C CA . THR A 1 109 ? -0.658 11.370 -27.532 1.00 84.75 109 THR A CA 1
ATOM 865 C C . THR A 1 109 ? 0.049 12.719 -27.359 1.00 84.75 109 THR A C 1
ATOM 867 O O . THR A 1 109 ? -0.463 13.735 -27.825 1.00 84.75 109 THR A O 1
ATOM 870 N N . GLY A 1 110 ? 1.186 12.772 -26.656 1.00 86.50 110 GLY A N 1
ATOM 871 C CA . GLY A 1 110 ? 1.919 14.009 -26.367 1.00 86.50 110 GLY A CA 1
ATOM 872 C C . GLY A 1 110 ? 2.402 14.140 -24.919 1.00 86.50 110 GLY A C 1
ATOM 873 O O . GLY A 1 110 ? 2.472 13.170 -24.166 1.00 86.50 110 GLY A O 1
ATOM 874 N N . ILE A 1 111 ? 2.761 15.369 -24.534 1.00 87.75 111 ILE A N 1
ATOM 875 C CA . ILE A 1 111 ? 3.274 15.702 -23.197 1.00 87.75 111 ILE A CA 1
ATOM 876 C C . ILE A 1 111 ? 2.105 15.947 -22.237 1.00 87.75 111 ILE A C 1
ATOM 878 O O . ILE A 1 111 ? 1.203 16.733 -22.529 1.00 87.75 111 ILE A O 1
ATOM 882 N N . LEU A 1 112 ? 2.136 15.297 -21.075 1.00 83.00 112 LEU A N 1
ATOM 883 C CA . LEU A 1 112 ? 1.105 15.413 -20.048 1.00 83.00 112 LEU A CA 1
ATOM 884 C C . LEU A 1 112 ? 1.424 16.546 -19.066 1.00 83.00 112 LEU A C 1
ATOM 886 O O . LEU A 1 112 ? 2.506 16.602 -18.486 1.00 83.00 112 LEU A O 1
ATOM 890 N N . SER A 1 113 ? 0.442 17.418 -18.823 1.00 75.69 113 SER A N 1
ATOM 891 C CA . SER A 1 113 ? 0.541 18.516 -17.847 1.00 75.69 113 SER A CA 1
ATOM 892 C C . SER A 1 113 ? 0.326 18.070 -16.396 1.00 75.69 113 SER A C 1
ATOM 894 O O . SER A 1 113 ? 0.746 18.754 -15.465 1.00 75.69 113 SER A O 1
ATOM 896 N N . SER A 1 114 ? -0.337 16.929 -16.188 1.00 80.88 114 SER A N 1
ATOM 897 C CA . SER A 1 114 ? -0.635 16.370 -14.869 1.00 80.88 114 SER A CA 1
ATOM 898 C C . SER A 1 114 ? -0.497 14.852 -14.872 1.00 80.88 114 SER A C 1
ATOM 900 O O . SER A 1 114 ? -0.768 14.188 -15.874 1.00 80.88 114 SER A O 1
ATOM 902 N N . PHE A 1 115 ? -0.066 14.299 -13.739 1.00 84.31 115 PHE A N 1
ATOM 903 C CA . PHE A 1 115 ? -0.006 12.856 -13.541 1.00 84.31 115 PHE A CA 1
ATOM 904 C C . PHE A 1 115 ? -1.389 12.359 -13.106 1.00 84.31 115 PHE A C 1
ATOM 906 O O . PHE A 1 115 ? -1.785 12.551 -11.959 1.00 84.31 115 PHE A O 1
ATOM 913 N N . ASN A 1 116 ? -2.115 11.711 -14.017 1.00 86.94 116 ASN A N 1
ATOM 914 C CA . ASN A 1 116 ? -3.355 11.006 -13.703 1.00 86.94 116 ASN A CA 1
ATOM 915 C C . ASN A 1 116 ? -3.151 9.521 -13.949 1.00 86.94 116 ASN A C 1
ATOM 917 O O . ASN A 1 116 ? -2.753 9.115 -15.039 1.00 86.94 116 ASN A O 1
ATOM 921 N N . LEU A 1 117 ? -3.417 8.716 -12.928 1.00 88.00 117 LEU A N 1
ATOM 922 C CA . LEU A 1 117 ? -3.207 7.284 -13.012 1.00 88.00 117 LEU A CA 1
ATOM 923 C C . LEU A 1 117 ? -4.394 6.625 -13.741 1.00 88.00 117 LEU A C 1
ATOM 925 O O . LEU A 1 117 ? -5.532 6.809 -13.301 1.00 88.00 117 LEU A O 1
ATOM 929 N N . PRO A 1 118 ? -4.170 5.866 -14.831 1.00 88.38 118 PRO A N 1
ATOM 930 C CA . PRO A 1 118 ? -5.250 5.183 -15.533 1.00 88.38 118 PRO A CA 1
ATOM 931 C C . PRO A 1 118 ? -5.934 4.135 -14.642 1.00 88.38 118 PRO A C 1
ATOM 933 O O . PRO A 1 118 ? -5.325 3.589 -13.718 1.00 88.38 118 PRO A O 1
ATOM 936 N N . ARG A 1 119 ? -7.199 3.810 -14.941 1.00 87.69 119 ARG A N 1
ATOM 937 C CA . ARG A 1 119 ? -7.914 2.710 -14.267 1.00 87.69 119 ARG A CA 1
ATOM 938 C C . ARG A 1 119 ? -7.190 1.387 -14.485 1.00 87.69 119 ARG A C 1
ATOM 940 O O . ARG A 1 119 ? -6.790 1.105 -15.611 1.00 87.69 119 ARG A O 1
ATOM 947 N N . SER A 1 120 ? -7.082 0.593 -13.422 1.00 88.31 120 SER A N 1
ATOM 948 C CA . SER A 1 120 ? -6.516 -0.759 -13.445 1.00 88.31 120 SER A CA 1
ATOM 949 C C . SER A 1 120 ? -7.231 -1.653 -14.461 1.00 88.31 120 SER A C 1
ATOM 951 O O . SER A 1 120 ? -8.453 -1.586 -14.596 1.00 88.31 120 SER A O 1
ATOM 953 N N . GLU A 1 121 ? -6.469 -2.507 -15.146 1.00 85.38 121 GLU A N 1
ATOM 954 C CA . GLU A 1 121 ? -7.010 -3.591 -15.980 1.00 85.38 121 GLU A CA 1
ATOM 955 C C . GLU A 1 121 ? -7.221 -4.887 -15.187 1.00 85.38 121 GLU A C 1
ATOM 957 O O . GLU A 1 121 ? -7.801 -5.860 -15.677 1.00 85.38 121 GLU A O 1
ATOM 962 N N . ALA A 1 122 ? -6.763 -4.925 -13.938 1.00 84.69 122 ALA A N 1
ATOM 963 C CA . ALA A 1 122 ? -6.978 -6.061 -13.076 1.00 84.69 122 ALA A CA 1
ATOM 964 C C . ALA A 1 122 ? -8.424 -6.037 -12.517 1.00 84.69 122 ALA A C 1
ATOM 966 O O . ALA A 1 122 ? -8.872 -5.034 -11.967 1.00 84.69 122 ALA A O 1
ATOM 967 N N . PRO A 1 123 ? -9.188 -7.137 -12.635 1.00 83.06 123 PRO A N 1
ATOM 968 C CA . PRO A 1 123 ? -10.625 -7.204 -12.412 1.00 83.06 123 PRO A CA 1
ATOM 969 C C . PRO A 1 123 ? -11.003 -6.928 -10.958 1.00 83.06 123 PRO A C 1
ATOM 971 O O . PRO A 1 123 ? -12.056 -6.350 -10.713 1.00 83.06 123 PRO A O 1
ATOM 974 N N . THR A 1 124 ? -10.162 -7.290 -9.978 1.00 84.62 124 THR A N 1
ATOM 975 C CA . THR A 1 124 ? -10.468 -6.988 -8.570 1.00 84.62 124 THR A CA 1
ATOM 976 C C . THR A 1 124 ? -10.384 -5.496 -8.329 1.00 84.62 124 THR A C 1
ATOM 978 O O . THR A 1 124 ? -11.294 -4.935 -7.729 1.00 84.62 124 THR A O 1
ATOM 981 N N . SER A 1 125 ? -9.297 -4.855 -8.768 1.00 84.12 125 SER A N 1
ATOM 982 C CA . SER A 1 125 ? -9.146 -3.407 -8.615 1.00 84.12 125 SER A CA 1
ATOM 983 C C . SER A 1 125 ? -10.170 -2.648 -9.447 1.00 84.12 125 SER A C 1
ATOM 985 O O . SER A 1 125 ? -10.758 -1.706 -8.931 1.00 84.12 125 SER A O 1
ATOM 987 N N . ALA A 1 126 ? -10.446 -3.089 -10.674 1.00 85.94 126 ALA A N 1
ATOM 988 C CA . ALA A 1 126 ? -11.400 -2.441 -11.567 1.00 85.94 126 ALA A CA 1
ATOM 989 C C . ALA A 1 126 ? -12.848 -2.463 -11.040 1.00 85.94 126 ALA A C 1
ATOM 991 O O . ALA A 1 126 ? -13.568 -1.484 -11.227 1.00 85.94 126 ALA A O 1
ATOM 992 N N . GLU A 1 127 ? -13.283 -3.551 -10.389 1.00 87.38 127 GLU A N 1
ATOM 993 C CA . GLU A 1 127 ? -14.657 -3.672 -9.872 1.00 87.38 127 GLU A CA 1
ATOM 994 C C . GLU A 1 127 ? -14.809 -3.218 -8.409 1.00 87.38 127 GLU A C 1
ATOM 996 O O . GLU A 1 127 ? -15.832 -2.633 -8.051 1.00 87.38 127 GLU A O 1
ATOM 1001 N N . LEU A 1 128 ? -13.830 -3.504 -7.540 1.00 87.62 128 LEU A N 1
ATOM 1002 C CA . LEU A 1 128 ? -13.983 -3.329 -6.089 1.00 87.62 128 LEU A CA 1
ATOM 1003 C C . LEU A 1 128 ? -13.337 -2.055 -5.539 1.00 87.62 128 LEU A C 1
ATOM 1005 O O . LEU A 1 128 ? -13.609 -1.717 -4.387 1.00 87.62 128 LEU A O 1
ATOM 1009 N N . PHE A 1 129 ? -12.483 -1.359 -6.296 1.00 89.44 129 PHE A N 1
ATOM 1010 C CA . PHE A 1 129 ? -11.712 -0.218 -5.794 1.00 89.44 129 PHE A CA 1
ATOM 1011 C C . PHE A 1 129 ? -11.823 1.008 -6.703 1.00 89.44 129 PHE A C 1
ATOM 1013 O O . PHE A 1 129 ? -12.059 0.898 -7.902 1.00 89.44 129 PHE A O 1
ATOM 1020 N N . LEU A 1 130 ? -11.699 2.199 -6.112 1.00 89.50 130 LEU A N 1
ATOM 1021 C CA . LEU A 1 130 ? -11.708 3.458 -6.864 1.00 89.50 130 LEU A CA 1
ATOM 1022 C C . LEU A 1 130 ? -10.346 3.721 -7.515 1.00 89.50 130 LEU A C 1
ATOM 1024 O O . LEU A 1 130 ? -10.272 4.084 -8.689 1.00 89.50 130 LEU A O 1
ATOM 1028 N N . GLU A 1 131 ? -9.276 3.529 -6.749 1.00 90.25 131 GLU A N 1
ATOM 1029 C CA . GLU A 1 131 ? -7.897 3.680 -7.193 1.00 90.25 131 GLU A CA 1
ATOM 1030 C C . GLU A 1 131 ? -7.261 2.317 -7.534 1.00 90.25 131 GLU A C 1
ATOM 1032 O O . GLU A 1 131 ? -7.618 1.295 -6.944 1.00 90.25 131 GLU A O 1
ATOM 1037 N N . PRO A 1 132 ? -6.283 2.274 -8.459 1.00 89.81 132 PRO A N 1
ATOM 1038 C CA . PRO A 1 132 ? -5.646 1.024 -8.886 1.00 89.81 132 PRO A CA 1
ATOM 1039 C C . PRO A 1 132 ? -4.639 0.460 -7.869 1.00 89.81 132 PRO A C 1
ATOM 1041 O O . PRO A 1 132 ? -4.215 -0.683 -7.999 1.00 89.81 132 PRO A O 1
ATOM 1044 N N . PHE A 1 133 ? -4.241 1.243 -6.862 1.00 90.56 133 PHE A N 1
ATOM 1045 C CA . PHE A 1 133 ? -3.327 0.818 -5.801 1.00 90.56 133 PHE A CA 1
ATOM 1046 C C . PHE A 1 133 ? -4.078 0.467 -4.513 1.00 90.56 133 PHE A C 1
ATOM 1048 O O . PHE A 1 133 ? -5.257 0.775 -4.359 1.00 90.56 133 PHE A O 1
ATOM 1055 N N . ARG A 1 134 ? -3.390 -0.158 -3.552 1.00 89.25 134 ARG A N 1
ATOM 1056 C CA . ARG A 1 134 ? -3.946 -0.538 -2.239 1.00 89.25 134 ARG A CA 1
ATOM 1057 C C . ARG A 1 134 ? -3.253 0.182 -1.089 1.00 89.25 134 ARG A C 1
ATOM 1059 O O . ARG A 1 134 ? -2.148 0.686 -1.235 1.00 89.25 134 ARG A O 1
ATOM 1066 N N . TRP A 1 135 ? -3.904 0.221 0.072 1.00 87.94 135 TRP A N 1
ATOM 1067 C CA . TRP A 1 135 ? -3.395 0.912 1.265 1.00 87.94 135 TRP A CA 1
ATOM 1068 C C . TRP A 1 135 ? -2.037 0.438 1.792 1.00 87.94 135 TRP A C 1
ATOM 1070 O O . TRP A 1 135 ? -1.384 1.163 2.532 1.00 87.94 135 TRP A O 1
ATOM 1080 N N . ASP A 1 136 ? -1.610 -0.766 1.441 1.00 86.38 136 ASP A N 1
ATOM 1081 C CA . ASP A 1 136 ? -0.327 -1.359 1.809 1.00 86.38 136 ASP A CA 1
ATOM 1082 C C . ASP A 1 136 ? 0.730 -1.236 0.703 1.00 86.38 136 ASP A C 1
ATOM 1084 O O . ASP A 1 136 ? 1.856 -1.694 0.876 1.00 86.38 136 ASP A O 1
ATOM 1088 N N . GLN A 1 137 ? 0.384 -0.604 -0.422 1.00 89.19 137 GLN A N 1
ATOM 1089 C CA . GLN A 1 137 ? 1.285 -0.348 -1.539 1.00 89.19 137 GLN A CA 1
ATOM 1090 C C . GLN A 1 137 ? 1.769 1.098 -1.503 1.00 89.19 137 GLN A C 1
ATOM 1092 O O . GLN A 1 137 ? 0.971 2.033 -1.525 1.00 89.19 137 GLN A O 1
ATOM 1097 N N . ARG A 1 138 ? 3.090 1.281 -1.495 1.00 87.56 138 ARG A N 1
ATOM 1098 C CA . ARG A 1 138 ? 3.718 2.609 -1.448 1.00 87.56 138 ARG A CA 1
ATOM 1099 C C . ARG A 1 138 ? 4.559 2.885 -2.668 1.00 87.56 138 ARG A C 1
ATOM 1101 O O . ARG A 1 138 ? 5.290 2.001 -3.112 1.00 87.56 138 ARG A O 1
ATOM 1108 N N . VAL A 1 139 ? 4.533 4.127 -3.139 1.00 92.00 139 VAL A N 1
ATOM 1109 C CA . VAL A 1 139 ? 5.411 4.584 -4.214 1.00 92.00 139 VAL A CA 1
ATOM 1110 C C . VAL A 1 139 ? 6.526 5.456 -3.656 1.00 92.00 139 VAL A C 1
ATOM 1112 O O . VAL A 1 139 ? 6.310 6.563 -3.170 1.00 92.00 139 VAL A O 1
ATOM 1115 N N . TRP A 1 140 ? 7.751 4.962 -3.762 1.00 92.38 140 TRP A N 1
ATOM 1116 C CA . TRP A 1 140 ? 8.957 5.729 -3.489 1.00 92.38 140 TRP A CA 1
ATOM 1117 C C . TRP A 1 140 ? 9.498 6.246 -4.805 1.00 92.38 140 TRP A C 1
ATOM 1119 O O . TRP A 1 140 ? 9.770 5.459 -5.707 1.00 92.38 140 TRP A O 1
ATOM 1129 N N . MET A 1 141 ? 9.686 7.553 -4.923 1.00 92.50 141 MET A N 1
ATOM 1130 C CA . MET A 1 141 ? 10.231 8.141 -6.139 1.00 92.50 141 MET A CA 1
ATOM 1131 C C . MET A 1 141 ? 11.599 8.740 -5.846 1.00 92.50 141 MET A C 1
ATOM 1133 O O . MET A 1 141 ? 11.734 9.580 -4.961 1.00 92.50 141 MET A O 1
ATOM 1137 N N . THR A 1 142 ? 12.619 8.321 -6.591 1.00 93.44 142 THR A N 1
ATOM 1138 C CA . THR A 1 142 ? 13.933 8.964 -6.558 1.00 93.44 142 THR A CA 1
ATOM 1139 C C . THR A 1 142 ? 14.191 9.627 -7.899 1.00 93.44 142 THR A C 1
ATOM 1141 O O . THR A 1 142 ? 14.304 8.959 -8.929 1.00 93.44 142 THR A O 1
ATOM 1144 N N . ILE A 1 143 ? 14.299 10.950 -7.863 1.00 92.00 143 ILE A N 1
ATOM 1145 C CA . ILE A 1 143 ? 14.461 11.790 -9.040 1.00 92.00 143 ILE A CA 1
ATOM 1146 C C . ILE A 1 143 ? 15.940 12.114 -9.209 1.00 92.00 143 ILE A C 1
ATOM 1148 O O . ILE A 1 143 ? 16.558 12.722 -8.337 1.00 92.00 143 ILE A O 1
ATOM 1152 N N . LEU A 1 144 ? 16.512 11.695 -10.331 1.00 90.25 144 LEU A N 1
ATOM 1153 C CA . LEU A 1 144 ? 17.927 11.821 -10.646 1.00 90.25 144 LEU A CA 1
ATOM 1154 C C . LEU A 1 144 ? 18.185 13.128 -11.404 1.00 90.25 144 LEU A C 1
ATOM 1156 O O . LEU A 1 144 ? 18.281 13.131 -12.629 1.00 90.25 144 LEU A O 1
ATOM 1160 N N . ARG A 1 145 ? 18.348 14.238 -10.676 1.00 86.69 145 ARG A N 1
ATOM 1161 C CA . ARG A 1 145 ? 18.735 15.537 -11.252 1.00 86.69 145 ARG A CA 1
ATOM 1162 C C . ARG A 1 145 ? 20.224 15.779 -11.097 1.00 86.69 145 ARG A C 1
ATOM 1164 O O . ARG A 1 145 ? 20.658 16.627 -10.322 1.00 86.69 145 ARG A O 1
ATOM 1171 N N . CYS A 1 146 ? 21.018 15.013 -11.834 1.00 81.44 146 CYS A N 1
ATOM 1172 C CA . CYS A 1 146 ? 22.462 15.199 -11.854 1.00 81.44 146 CYS A CA 1
ATOM 1173 C C . CYS A 1 146 ? 22.826 16.362 -12.788 1.00 81.44 146 CYS A C 1
ATOM 1175 O O . CYS A 1 146 ? 22.658 16.216 -14.000 1.00 81.44 146 CYS A O 1
ATOM 1177 N N . PRO A 1 147 ? 23.321 17.506 -12.277 1.00 77.44 147 PRO A N 1
ATOM 1178 C CA . PRO A 1 147 ? 23.728 18.604 -13.142 1.00 77.44 147 PRO A CA 1
ATOM 1179 C C . PRO A 1 147 ? 24.890 18.174 -14.047 1.00 77.44 147 PRO A C 1
ATOM 1181 O O . PRO A 1 147 ? 25.890 17.635 -13.574 1.00 77.44 147 PRO A O 1
ATOM 1184 N N . GLY A 1 148 ? 24.762 18.421 -15.354 1.00 70.94 148 GLY A N 1
ATOM 1185 C CA . GLY A 1 148 ? 25.827 18.149 -16.327 1.00 70.94 148 GLY A CA 1
ATOM 1186 C C . GLY A 1 148 ? 26.969 19.173 -16.275 1.00 70.94 148 GLY A C 1
ATOM 1187 O O . GLY A 1 148 ? 28.129 18.806 -16.430 1.00 70.94 148 GLY A O 1
ATOM 1188 N N . CYS A 1 149 ? 26.650 20.449 -16.025 1.00 54.47 149 CYS A N 1
ATOM 1189 C CA . CYS A 1 149 ? 27.603 21.538 -15.795 1.00 54.47 149 CYS A CA 1
ATOM 1190 C C . CYS A 1 149 ? 26.913 22.658 -14.992 1.00 54.47 149 CYS A C 1
ATOM 1192 O O . CYS A 1 149 ? 25.833 23.102 -15.374 1.00 54.47 149 CYS A O 1
ATOM 1194 N N . GLY A 1 150 ? 27.528 23.124 -13.899 1.00 64.06 150 GLY A N 1
ATOM 1195 C CA . GLY A 1 150 ? 26.974 24.174 -13.026 1.00 64.06 150 GLY A CA 1
ATOM 1196 C C . GLY A 1 150 ? 25.996 23.674 -11.952 1.00 64.06 150 GLY A C 1
ATOM 1197 O O . GLY A 1 150 ? 25.695 22.488 -11.863 1.00 64.06 150 GLY A O 1
ATOM 1198 N N . SER A 1 151 ? 25.523 24.580 -11.094 1.00 64.88 151 SER A N 1
ATOM 1199 C CA . SER A 1 151 ? 24.499 24.294 -10.080 1.00 64.88 151 SER A CA 1
ATOM 1200 C C . SER A 1 151 ? 23.097 24.524 -10.646 1.00 64.88 151 SER A C 1
ATOM 1202 O O . SER A 1 151 ? 22.849 25.560 -11.262 1.00 64.88 151 SER A O 1
ATOM 1204 N N . LEU A 1 152 ? 22.168 23.596 -10.404 1.00 62.97 152 LEU A N 1
ATOM 1205 C CA . LEU A 1 152 ? 20.754 23.803 -10.729 1.00 62.97 152 LEU A CA 1
ATOM 1206 C C . LEU A 1 152 ? 20.160 24.924 -9.854 1.00 62.97 152 LEU A C 1
ATOM 1208 O O . LEU A 1 152 ? 20.526 25.025 -8.679 1.00 62.97 152 LEU A O 1
ATOM 1212 N N . PRO A 1 153 ? 19.222 25.735 -10.376 1.00 67.31 153 PRO A N 1
ATOM 1213 C CA . PRO A 1 153 ? 18.436 26.649 -9.554 1.00 67.31 153 PRO A CA 1
ATOM 1214 C C . PRO A 1 153 ? 17.750 25.901 -8.401 1.00 67.31 153 PRO A C 1
ATOM 1216 O O . PRO A 1 153 ? 17.185 24.824 -8.605 1.00 67.31 153 PRO A O 1
ATOM 1219 N N . GLN A 1 154 ? 17.785 26.469 -7.192 1.00 65.44 154 GLN A N 1
ATOM 1220 C CA . GLN A 1 154 ? 17.319 25.808 -5.963 1.00 65.44 154 GLN A CA 1
ATOM 1221 C C . GLN A 1 154 ? 15.833 25.399 -6.014 1.00 65.44 154 GLN A C 1
ATOM 1223 O O . GLN A 1 154 ? 15.453 24.381 -5.438 1.00 65.44 154 GLN A O 1
ATOM 1228 N N . GLU A 1 155 ? 15.005 26.139 -6.755 1.00 63.09 155 GLU A N 1
ATOM 1229 C CA . GLU A 1 155 ? 13.587 25.818 -6.972 1.00 63.09 155 GLU A CA 1
ATOM 1230 C C . GLU A 1 155 ? 13.393 24.537 -7.799 1.00 63.09 155 GLU A C 1
ATOM 1232 O O . GLU A 1 155 ? 12.558 23.694 -7.471 1.00 63.09 155 GLU A O 1
ATOM 1237 N N . LEU A 1 156 ? 14.221 24.332 -8.828 1.00 63.56 156 LEU A N 1
ATOM 1238 C CA . LEU A 1 156 ? 14.206 23.120 -9.652 1.00 63.56 156 LEU A CA 1
ATOM 1239 C C . LEU A 1 156 ? 14.904 21.944 -8.957 1.00 63.56 156 LEU A C 1
ATOM 1241 O O . LEU A 1 156 ? 14.611 20.785 -9.239 1.00 63.56 156 LEU A O 1
ATOM 1245 N N . ALA A 1 157 ? 15.828 22.225 -8.038 1.00 63.31 157 ALA A N 1
ATOM 1246 C CA . ALA A 1 157 ? 16.564 21.214 -7.289 1.00 63.31 157 ALA A CA 1
ATOM 1247 C C . ALA A 1 157 ? 15.680 20.406 -6.324 1.00 63.31 157 ALA A C 1
ATOM 1249 O O . ALA A 1 157 ? 15.999 19.253 -6.054 1.00 63.31 157 ALA A O 1
ATOM 1250 N N . ASN A 1 158 ? 14.572 20.982 -5.843 1.00 70.88 158 ASN A N 1
ATOM 1251 C CA . ASN A 1 158 ? 13.714 20.356 -4.830 1.00 70.88 158 ASN A CA 1
ATOM 1252 C C . ASN A 1 158 ? 12.320 19.964 -5.339 1.00 70.88 158 ASN A C 1
ATOM 1254 O O . ASN A 1 158 ? 11.626 19.211 -4.663 1.00 70.88 158 ASN A O 1
ATOM 1258 N N . ASN A 1 159 ? 11.891 20.450 -6.507 1.00 79.75 159 ASN A N 1
ATOM 1259 C CA . ASN A 1 159 ? 10.545 20.186 -7.013 1.00 79.75 159 ASN A CA 1
ATOM 1260 C C . ASN A 1 159 ? 10.437 18.768 -7.609 1.00 79.75 159 ASN A C 1
ATOM 1262 O O . ASN A 1 159 ? 11.063 18.514 -8.635 1.00 79.75 159 ASN A O 1
ATOM 1266 N N . PRO A 1 160 ? 9.641 17.837 -7.064 1.00 75.44 160 PRO A N 1
ATOM 1267 C CA . PRO A 1 160 ? 9.562 16.477 -7.592 1.00 75.44 160 PRO A CA 1
ATOM 1268 C C . PRO A 1 160 ? 8.846 16.356 -8.958 1.00 75.44 160 PRO A C 1
ATOM 1270 O O . PRO A 1 160 ? 8.769 15.265 -9.520 1.00 75.44 160 PRO A O 1
ATOM 1273 N N . GLY A 1 161 ? 8.363 17.462 -9.532 1.00 80.69 161 GLY A N 1
ATOM 1274 C CA . GLY A 1 161 ? 7.661 17.475 -10.815 1.00 80.69 161 GLY A CA 1
ATOM 1275 C C . GLY A 1 161 ? 6.248 16.878 -10.728 1.00 80.69 161 GLY A C 1
ATOM 1276 O O . GLY A 1 161 ? 5.806 16.478 -9.647 1.00 80.69 161 GLY A O 1
ATOM 1277 N N . PRO A 1 162 ? 5.521 16.788 -11.858 1.00 79.50 162 PRO A N 1
ATOM 1278 C CA . PRO A 1 162 ? 4.132 16.311 -11.883 1.00 79.50 162 PRO A CA 1
ATOM 1279 C C . PRO A 1 162 ? 4.005 14.856 -11.410 1.00 79.50 162 PRO A C 1
ATOM 1281 O O . PRO A 1 162 ? 3.045 14.494 -10.726 1.00 79.50 162 PRO A O 1
ATOM 1284 N N . ALA A 1 163 ? 5.015 14.039 -11.713 1.00 80.44 163 ALA A N 1
ATOM 1285 C CA . ALA A 1 163 ? 5.104 12.650 -11.290 1.00 80.44 163 ALA A CA 1
ATOM 1286 C C . ALA A 1 163 ? 5.260 12.481 -9.770 1.00 80.44 163 ALA A C 1
ATOM 1288 O O . ALA A 1 163 ? 4.929 11.419 -9.264 1.00 80.44 163 ALA A O 1
ATOM 1289 N N . GLY A 1 164 ? 5.706 13.500 -9.024 1.00 83.25 164 GLY A N 1
ATOM 1290 C CA . GLY A 1 164 ? 5.844 13.417 -7.566 1.00 83.25 164 GLY A CA 1
ATOM 1291 C C . GLY A 1 164 ? 4.522 13.168 -6.832 1.00 83.25 164 GLY A C 1
ATOM 1292 O O . GLY A 1 164 ? 4.509 12.497 -5.802 1.00 83.25 164 GLY A O 1
ATOM 1293 N N . SER A 1 165 ? 3.405 13.630 -7.402 1.00 84.88 165 SER A N 1
ATOM 1294 C CA . SER A 1 165 ? 2.065 13.527 -6.805 1.00 84.88 165 SER A CA 1
ATOM 1295 C C . SER A 1 165 ? 1.626 12.086 -6.497 1.00 84.88 165 SER A C 1
ATOM 1297 O O . SER A 1 165 ? 0.901 11.858 -5.529 1.00 84.88 165 SER A O 1
ATOM 1299 N N . ILE A 1 166 ? 2.097 11.087 -7.257 1.00 88.44 166 ILE A N 1
ATOM 1300 C CA . ILE A 1 166 ? 1.778 9.671 -7.001 1.00 88.44 166 ILE A CA 1
ATOM 1301 C C . ILE A 1 166 ? 2.391 9.145 -5.702 1.00 88.44 166 ILE A C 1
ATOM 1303 O O . ILE A 1 166 ? 1.800 8.291 -5.034 1.00 88.44 166 ILE A O 1
ATOM 1307 N N . ALA A 1 167 ? 3.561 9.662 -5.319 1.00 89.00 167 ALA A N 1
ATOM 1308 C CA . ALA A 1 167 ? 4.184 9.304 -4.056 1.00 89.00 167 ALA A CA 1
ATOM 1309 C C . ALA A 1 167 ? 3.310 9.798 -2.894 1.00 89.00 167 ALA A C 1
ATOM 1311 O O . ALA A 1 167 ? 3.005 9.020 -1.994 1.00 89.00 167 ALA A O 1
ATOM 1312 N N . ASP A 1 168 ? 2.798 11.027 -2.975 1.00 84.31 168 ASP A N 1
ATOM 1313 C CA . ASP A 1 168 ? 1.916 11.594 -1.948 1.00 84.31 168 ASP A CA 1
ATOM 1314 C C . ASP A 1 168 ? 0.564 10.861 -1.879 1.00 84.31 168 ASP A C 1
ATOM 1316 O O . ASP A 1 168 ? 0.064 10.559 -0.790 1.00 84.31 168 ASP A O 1
ATOM 1320 N N . MET A 1 169 ? -0.003 10.487 -3.035 1.00 84.75 169 MET A N 1
ATOM 1321 C CA . MET A 1 169 ? -1.257 9.722 -3.111 1.00 84.75 169 MET A CA 1
ATOM 1322 C C . MET A 1 169 ? -1.171 8.340 -2.451 1.00 84.75 169 MET A C 1
ATOM 1324 O O . MET A 1 169 ? -2.178 7.863 -1.932 1.00 84.75 169 MET A O 1
ATOM 1328 N N . THR A 1 170 ? 0.008 7.711 -2.447 1.00 87.62 170 THR A N 1
ATOM 1329 C CA . THR A 1 170 ? 0.237 6.350 -1.923 1.00 87.62 170 THR A CA 1
ATOM 1330 C C . THR A 1 170 ? 0.932 6.330 -0.558 1.00 87.62 170 THR A C 1
ATOM 1332 O O . THR A 1 170 ? 1.418 5.285 -0.127 1.00 87.62 170 THR A O 1
ATOM 1335 N N . ALA A 1 171 ? 0.989 7.473 0.140 1.00 82.94 171 ALA A N 1
ATOM 1336 C CA . ALA A 1 171 ? 1.704 7.620 1.415 1.00 82.94 171 ALA A CA 1
ATOM 1337 C C . ALA A 1 171 ? 3.221 7.342 1.335 1.00 82.94 171 ALA A C 1
ATOM 1339 O O . ALA A 1 171 ? 3.863 7.007 2.335 1.00 82.94 171 ALA A O 1
ATOM 1340 N N . GLY A 1 172 ? 3.786 7.421 0.135 1.00 85.50 172 GLY A N 1
ATOM 1341 C CA . GLY A 1 172 ? 5.212 7.322 -0.117 1.00 85.50 172 GLY A CA 1
ATOM 1342 C C . GLY A 1 172 ? 5.907 8.677 -0.016 1.00 85.50 172 GLY A C 1
ATOM 1343 O O . GLY A 1 172 ? 5.410 9.613 0.608 1.00 85.50 172 GLY A O 1
ATOM 1344 N N . ARG A 1 173 ? 7.106 8.777 -0.597 1.00 86.19 173 ARG A N 1
ATOM 1345 C CA . ARG A 1 173 ? 7.870 10.033 -0.660 1.00 86.19 173 ARG A CA 1
ATOM 1346 C C . ARG A 1 173 ? 8.609 10.143 -1.985 1.00 86.19 173 ARG A C 1
ATOM 1348 O O . ARG A 1 173 ? 9.186 9.160 -2.459 1.00 86.19 173 ARG A O 1
ATOM 1355 N N . ALA A 1 174 ? 8.643 11.353 -2.530 1.00 89.81 174 ALA A N 1
ATOM 1356 C CA . ALA A 1 174 ? 9.523 11.716 -3.628 1.00 89.81 174 ALA A CA 1
ATOM 1357 C C . ALA A 1 174 ? 10.766 12.431 -3.080 1.00 89.81 174 ALA A C 1
ATOM 1359 O O . ALA A 1 174 ? 10.660 13.376 -2.302 1.00 89.81 174 ALA A O 1
ATOM 1360 N N . GLN A 1 175 ? 11.952 11.973 -3.472 1.00 90.00 175 GLN A N 1
ATOM 1361 C CA . GLN A 1 175 ? 13.230 12.582 -3.107 1.00 90.00 175 GLN A CA 1
ATOM 1362 C C . GLN A 1 175 ? 14.010 12.943 -4.369 1.00 90.00 175 GLN A C 1
ATOM 1364 O O . GLN A 1 175 ? 14.149 12.122 -5.278 1.00 90.00 175 GLN A O 1
ATOM 1369 N N . VAL A 1 176 ? 14.538 14.163 -4.421 1.00 90.75 176 VAL A N 1
ATOM 1370 C CA . VAL A 1 176 ? 15.420 14.601 -5.504 1.00 90.75 176 VAL A CA 1
ATOM 1371 C C . VAL A 1 176 ? 16.867 14.381 -5.081 1.00 90.75 176 VAL A C 1
ATOM 1373 O O . VAL A 1 176 ? 17.251 14.675 -3.952 1.00 90.75 176 VAL A O 1
ATOM 1376 N N . VAL A 1 177 ? 17.659 13.822 -5.987 1.00 90.94 177 VAL A N 1
ATOM 1377 C CA . VAL A 1 177 ? 19.046 13.429 -5.761 1.00 90.94 177 VAL A CA 1
ATOM 1378 C C . VAL A 1 177 ? 19.915 14.025 -6.858 1.00 90.94 177 VAL A C 1
ATOM 1380 O O . VAL A 1 177 ? 19.613 13.872 -8.043 1.00 90.94 177 VAL A O 1
ATOM 1383 N N . GLN A 1 178 ? 21.020 14.661 -6.467 1.00 87.94 178 GLN A N 1
ATOM 1384 C CA . GLN A 1 178 ? 21.899 15.362 -7.407 1.00 87.94 178 GLN A CA 1
ATOM 1385 C C . GLN A 1 178 ? 23.198 14.611 -7.693 1.00 87.94 178 GLN A C 1
ATOM 1387 O O . GLN A 1 178 ? 23.793 14.761 -8.759 1.00 87.94 178 GLN A O 1
ATOM 1392 N N . ASN A 1 179 ? 23.656 13.774 -6.764 1.00 89.25 179 ASN A N 1
ATOM 1393 C CA . ASN A 1 179 ? 24.925 13.064 -6.888 1.00 89.25 179 ASN A CA 1
ATOM 1394 C C . ASN A 1 179 ? 24.828 11.609 -6.406 1.00 89.25 179 ASN A C 1
ATOM 1396 O O . ASN A 1 179 ? 23.887 11.201 -5.727 1.00 89.25 179 ASN A O 1
ATOM 1400 N N . MET A 1 180 ? 25.842 10.805 -6.746 1.00 91.12 180 MET A N 1
ATOM 1401 C CA . MET A 1 180 ? 25.877 9.383 -6.377 1.00 91.12 180 MET A CA 1
ATOM 1402 C C . MET A 1 180 ? 25.859 9.173 -4.854 1.00 91.12 180 MET A C 1
ATOM 1404 O O . MET A 1 180 ? 25.295 8.193 -4.380 1.00 91.12 180 MET A O 1
ATOM 1408 N N . ARG A 1 181 ? 26.464 10.074 -4.069 1.00 92.00 181 ARG A N 1
ATOM 1409 C CA . ARG A 1 181 ? 26.524 9.944 -2.605 1.00 92.00 181 ARG A CA 1
ATOM 1410 C C . ARG A 1 181 ? 25.135 10.089 -1.984 1.00 92.00 181 ARG A C 1
ATOM 1412 O O . ARG A 1 181 ? 24.746 9.256 -1.169 1.00 92.00 181 ARG A O 1
ATOM 1419 N N . GLU A 1 182 ? 24.391 11.109 -2.395 1.00 92.19 182 GLU A N 1
ATOM 1420 C CA . GLU A 1 182 ? 22.991 11.308 -2.019 1.00 92.19 182 GLU A CA 1
ATOM 1421 C C . GLU A 1 182 ? 22.129 10.132 -2.466 1.00 92.19 182 GLU A C 1
ATOM 1423 O O . GLU A 1 182 ? 21.325 9.655 -1.672 1.00 92.19 182 GLU A O 1
ATOM 1428 N N . LEU A 1 183 ? 22.356 9.595 -3.673 1.00 93.69 183 LEU A N 1
ATOM 1429 C CA . LEU A 1 183 ? 21.630 8.416 -4.144 1.00 93.69 183 LEU A CA 1
ATOM 1430 C C . LEU A 1 183 ? 21.858 7.210 -3.238 1.00 93.69 183 LEU A C 1
ATOM 1432 O O . LEU A 1 183 ? 20.914 6.524 -2.863 1.00 93.69 183 LEU A O 1
ATOM 1436 N N . MET A 1 184 ? 23.108 6.951 -2.867 1.00 94.69 184 MET A N 1
ATOM 1437 C CA . MET A 1 184 ? 23.448 5.822 -2.007 1.00 94.69 184 MET A CA 1
ATOM 1438 C C . MET A 1 184 ? 22.865 5.976 -0.597 1.00 94.69 184 MET A C 1
ATOM 1440 O O . MET A 1 184 ? 22.374 4.992 -0.041 1.00 94.69 184 MET A O 1
ATOM 1444 N N . LYS A 1 185 ? 22.838 7.202 -0.056 1.00 92.94 185 LYS A N 1
ATOM 1445 C CA . LYS A 1 185 ? 22.174 7.524 1.219 1.00 92.94 185 LYS A CA 1
ATOM 1446 C C . LYS A 1 185 ? 20.651 7.364 1.128 1.00 92.94 185 LYS A C 1
ATOM 1448 O O . LYS A 1 185 ? 20.026 6.844 2.048 1.00 92.94 185 LYS A O 1
ATOM 1453 N N . ALA A 1 186 ? 20.060 7.778 0.012 1.00 92.12 186 ALA A N 1
ATOM 1454 C CA . ALA A 1 186 ? 18.644 7.604 -0.287 1.00 92.12 186 ALA A CA 1
ATOM 1455 C C . ALA A 1 186 ? 18.256 6.118 -0.370 1.00 92.12 186 ALA A C 1
ATOM 1457 O O . ALA A 1 186 ? 17.258 5.713 0.221 1.00 92.12 186 ALA A O 1
ATOM 1458 N N . VAL A 1 187 ? 19.068 5.289 -1.037 1.00 93.81 187 VAL A N 1
ATOM 1459 C CA . VAL A 1 187 ? 18.880 3.828 -1.088 1.00 93.81 187 VAL A CA 1
ATOM 1460 C C . VAL A 1 187 ? 18.991 3.213 0.307 1.00 93.81 187 VAL A C 1
ATOM 1462 O O . VAL A 1 187 ? 18.180 2.363 0.657 1.00 93.81 187 VAL A O 1
ATOM 1465 N N . GLU A 1 188 ? 19.953 3.649 1.122 1.00 91.62 188 GLU A N 1
ATOM 1466 C CA . GLU A 1 188 ? 20.103 3.178 2.502 1.00 91.62 188 GLU A CA 1
ATOM 1467 C C . GLU A 1 188 ? 18.876 3.518 3.357 1.00 91.62 188 GLU A C 1
ATOM 1469 O O . GLU A 1 188 ? 18.283 2.627 3.968 1.00 91.62 188 GLU A O 1
ATOM 1474 N N . SER A 1 189 ? 18.429 4.776 3.320 1.00 89.00 189 SER A N 1
ATOM 1475 C CA . SER A 1 189 ? 17.224 5.206 4.034 1.00 89.00 189 SER A CA 1
ATOM 1476 C C . SER A 1 189 ? 15.953 4.524 3.531 1.00 89.00 189 SER A C 1
ATOM 1478 O O . SER A 1 189 ? 15.013 4.375 4.309 1.00 89.00 189 SER A O 1
ATOM 1480 N N . LEU A 1 190 ? 15.874 4.179 2.246 1.00 89.69 190 LEU A N 1
ATOM 1481 C CA . LEU A 1 190 ? 14.737 3.452 1.696 1.00 89.69 190 LEU A CA 1
ATOM 1482 C C . LEU A 1 190 ? 14.769 1.993 2.163 1.00 89.69 190 LEU A C 1
ATOM 1484 O O . LEU A 1 190 ? 13.772 1.494 2.674 1.00 89.69 190 LEU A O 1
ATOM 1488 N N . SER A 1 191 ? 15.928 1.336 2.074 1.00 89.19 191 SER A N 1
ATOM 1489 C CA . SER A 1 191 ? 16.088 -0.065 2.474 1.00 89.19 191 SER A CA 1
ATOM 1490 C C . SER A 1 191 ? 15.717 -0.318 3.938 1.00 89.19 191 SER A C 1
ATOM 1492 O O . SER A 1 191 ? 15.082 -1.326 4.222 1.00 89.19 191 SER A O 1
ATOM 1494 N N . SER A 1 192 ? 16.007 0.613 4.856 1.00 84.00 192 SER A N 1
ATOM 1495 C CA . SER A 1 192 ? 15.609 0.475 6.264 1.00 84.00 192 SER A CA 1
ATOM 1496 C C . SER A 1 192 ? 14.097 0.596 6.486 1.00 84.00 192 SER A C 1
ATOM 1498 O O . SER A 1 192 ? 13.569 -0.013 7.414 1.00 84.00 192 SER A O 1
ATOM 1500 N N . ARG A 1 193 ? 13.386 1.339 5.627 1.00 81.62 193 ARG A N 1
ATOM 1501 C CA . ARG A 1 193 ? 11.924 1.515 5.695 1.00 81.62 193 ARG A CA 1
ATOM 1502 C C . ARG A 1 193 ? 11.150 0.359 5.066 1.00 81.62 193 ARG A C 1
ATOM 1504 O O . ARG A 1 193 ? 10.040 0.081 5.499 1.00 81.62 193 ARG A O 1
ATOM 1511 N N . LEU A 1 194 ? 11.730 -0.325 4.079 1.00 81.94 194 LEU A N 1
ATOM 1512 C CA . LEU A 1 194 ? 11.090 -1.452 3.386 1.00 81.94 194 LEU A CA 1
ATOM 1513 C C . LEU A 1 194 ? 10.978 -2.727 4.244 1.00 81.94 194 LEU A C 1
ATOM 1515 O O . LEU A 1 194 ? 10.254 -3.643 3.871 1.00 81.94 194 LEU A O 1
ATOM 1519 N N . ILE A 1 195 ? 11.670 -2.795 5.387 1.00 73.81 195 ILE A N 1
ATOM 1520 C CA . ILE A 1 195 ? 11.677 -3.975 6.269 1.00 73.81 195 ILE A CA 1
ATOM 1521 C C . ILE A 1 195 ? 10.345 -4.133 7.021 1.00 73.81 195 ILE A C 1
ATOM 1523 O O . ILE A 1 195 ? 9.929 -5.254 7.312 1.00 73.81 195 ILE A O 1
ATOM 1527 N N . ALA A 1 196 ? 9.672 -3.028 7.356 1.00 74.06 196 ALA A N 1
ATOM 1528 C CA . ALA A 1 196 ? 8.480 -3.047 8.197 1.00 74.06 196 ALA A CA 1
ATOM 1529 C C . ALA A 1 196 ? 7.189 -2.972 7.367 1.00 74.06 196 ALA A C 1
ATOM 1531 O O . ALA A 1 196 ? 6.917 -1.976 6.689 1.00 74.06 196 ALA A O 1
ATOM 1532 N N . ALA A 1 197 ? 6.350 -4.004 7.483 1.00 77.94 197 ALA A N 1
ATOM 1533 C CA . ALA A 1 197 ? 4.998 -3.980 6.939 1.00 77.94 197 ALA A CA 1
ATOM 1534 C C . ALA A 1 197 ? 4.191 -2.853 7.587 1.00 77.94 197 ALA A C 1
ATOM 1536 O O . ALA A 1 197 ? 4.172 -2.682 8.810 1.00 77.94 197 ALA A O 1
ATOM 1537 N N . SER A 1 198 ? 3.554 -2.038 6.757 1.00 81.75 198 SER A N 1
ATOM 1538 C CA . SER A 1 198 ? 2.881 -0.848 7.244 1.00 81.75 198 SER A CA 1
ATOM 1539 C C . SER A 1 198 ? 1.837 -0.355 6.250 1.00 81.75 198 SER A C 1
ATOM 1541 O O . SER A 1 198 ? 2.042 -0.396 5.038 1.00 81.75 198 SER A O 1
ATOM 1543 N N . VAL A 1 199 ? 0.716 0.134 6.770 1.00 86.56 199 VAL A N 1
ATOM 1544 C CA . VAL A 1 199 ? -0.462 0.512 5.978 1.00 86.56 199 VAL A CA 1
ATOM 1545 C C . VAL A 1 199 ? -0.692 2.018 6.018 1.00 86.56 199 VAL A C 1
ATOM 1547 O O . VAL A 1 199 ? -0.420 2.665 7.028 1.00 86.56 199 VAL A O 1
ATOM 1550 N N . GLY A 1 200 ? -1.164 2.581 4.909 1.00 88.00 200 GLY A N 1
ATOM 1551 C CA . GLY A 1 200 ? -1.508 3.989 4.771 1.00 88.00 200 GLY A CA 1
ATOM 1552 C C . GLY A 1 200 ? -2.961 4.266 5.152 1.00 88.00 200 GLY A C 1
ATOM 1553 O O . GLY A 1 200 ? -3.877 3.545 4.754 1.00 88.00 200 GLY A O 1
ATOM 1554 N N . VAL A 1 201 ? -3.177 5.340 5.906 1.00 89.00 201 VAL A N 1
ATOM 1555 C CA . VAL A 1 201 ? -4.494 5.788 6.368 1.00 89.00 201 VAL A CA 1
ATOM 1556 C C . VAL A 1 201 ? -4.552 7.310 6.311 1.00 89.00 201 VAL A C 1
ATOM 1558 O O . VAL A 1 201 ? -3.656 7.967 6.823 1.00 89.00 201 VAL A O 1
ATOM 1561 N N . LYS A 1 202 ? -5.591 7.903 5.725 1.00 90.00 202 LYS A N 1
ATOM 1562 C CA . LYS A 1 202 ? -5.766 9.364 5.709 1.00 90.00 202 LYS A CA 1
ATOM 1563 C C . LYS A 1 202 ? -6.477 9.809 6.979 1.00 90.00 202 LYS A C 1
ATOM 1565 O O . LYS A 1 202 ? -7.517 9.252 7.303 1.00 90.00 202 LYS A O 1
ATOM 1570 N N . ILE A 1 203 ? -5.955 10.814 7.675 1.00 88.06 203 ILE A N 1
ATOM 1571 C CA . ILE A 1 203 ? -6.577 11.371 8.881 1.00 88.06 203 ILE A CA 1
ATOM 1572 C C . ILE A 1 203 ? -6.945 12.842 8.660 1.00 88.06 203 ILE A C 1
ATOM 1574 O O . ILE A 1 203 ? -6.110 13.632 8.215 1.00 88.06 203 ILE A O 1
ATOM 1578 N N . VAL A 1 204 ? -8.199 13.190 8.960 1.00 87.62 204 VAL A N 1
ATOM 1579 C CA . VAL A 1 204 ? -8.833 14.494 8.696 1.00 87.62 204 VAL A CA 1
ATOM 1580 C C . VAL A 1 204 ? -9.540 14.986 9.965 1.00 87.62 204 VAL A C 1
ATOM 1582 O O . VAL A 1 204 ? -10.135 14.165 10.663 1.00 87.62 204 VAL A O 1
ATOM 1585 N N . PRO A 1 205 ? -9.507 16.285 10.308 1.00 85.62 205 PRO A N 1
ATOM 1586 C CA . PRO A 1 205 ? -10.322 16.804 11.408 1.00 85.62 205 PRO A CA 1
ATOM 1587 C C . PRO A 1 205 ? -11.821 16.603 11.134 1.00 85.62 205 PRO A C 1
ATOM 1589 O O . PRO A 1 205 ? -12.265 16.644 9.986 1.00 85.62 205 PRO A O 1
ATOM 1592 N N . LEU A 1 206 ? -12.611 16.362 12.179 1.00 82.19 206 LEU A N 1
ATOM 1593 C CA . LEU A 1 206 ? -14.070 16.362 12.075 1.00 82.19 206 LEU A CA 1
ATOM 1594 C C . LEU A 1 206 ? -14.576 17.815 11.948 1.00 82.19 206 LEU A C 1
ATOM 1596 O O . LEU A 1 206 ? -14.102 18.694 12.660 1.00 82.19 206 LEU A O 1
ATOM 1600 N N . GLU A 1 207 ? -15.515 18.071 11.033 1.00 66.50 207 GLU A N 1
ATOM 1601 C CA . GLU A 1 207 ? -15.947 19.422 10.607 1.00 66.50 207 GLU A CA 1
ATOM 1602 C C . GLU A 1 207 ? -16.696 20.240 11.691 1.00 66.50 207 GLU A C 1
ATOM 1604 O O . GLU A 1 207 ? -16.957 21.420 11.482 1.00 66.50 207 GLU A O 1
ATOM 1609 N N . ASP A 1 208 ? -16.968 19.670 12.872 1.00 53.38 208 ASP A N 1
ATOM 1610 C CA . ASP A 1 208 ? -17.785 20.278 13.942 1.00 53.38 208 ASP A CA 1
ATOM 1611 C C . ASP A 1 208 ? -16.998 21.131 14.969 1.00 53.38 208 ASP A C 1
ATOM 1613 O O . ASP A 1 208 ? -17.551 21.574 15.982 1.00 53.38 208 ASP A O 1
ATOM 1617 N N . ASP A 1 209 ? -15.696 21.355 14.763 1.00 48.34 209 ASP A N 1
ATOM 1618 C CA . ASP A 1 209 ? -14.838 22.059 15.736 1.00 48.34 209 ASP A CA 1
ATOM 1619 C C . ASP A 1 209 ? -14.937 23.603 15.676 1.00 48.34 209 ASP A C 1
ATOM 1621 O O . ASP A 1 209 ? -14.356 24.280 16.527 1.00 48.34 209 ASP A O 1
ATOM 1625 N N . GLU A 1 210 ? -15.683 24.192 14.731 1.00 47.56 210 GLU A N 1
ATOM 1626 C CA . GLU A 1 210 ? -15.888 25.655 14.702 1.00 47.56 210 GLU A CA 1
ATOM 1627 C C . GLU A 1 210 ? -16.950 26.136 15.716 1.00 47.56 210 GLU A C 1
ATOM 1629 O O . GLU A 1 210 ? -16.842 27.257 16.217 1.00 47.56 210 GLU A O 1
ATOM 1634 N N . GLU A 1 211 ? -17.932 25.302 16.092 1.00 42.50 211 GLU A N 1
ATOM 1635 C CA . GLU A 1 211 ? -19.041 25.719 16.976 1.00 42.50 211 GLU A CA 1
ATOM 1636 C C . GLU A 1 211 ? -18.851 25.362 18.464 1.00 42.50 211 GLU A C 1
ATOM 1638 O O . GLU A 1 211 ? -19.443 26.005 19.335 1.00 42.50 211 GLU A O 1
ATOM 1643 N N . ASN A 1 212 ? -17.968 24.416 18.807 1.00 39.00 212 ASN A N 1
ATOM 1644 C CA . ASN A 1 212 ? -17.712 24.024 20.201 1.00 39.00 212 ASN A CA 1
ATOM 1645 C C . ASN A 1 212 ? -16.706 24.951 20.915 1.00 39.00 212 ASN A C 1
ATOM 1647 O O . ASN A 1 212 ? -15.619 24.541 21.311 1.00 39.00 212 ASN A O 1
ATOM 1651 N N . GLY A 1 213 ? -17.091 26.214 21.106 1.00 39.78 213 GLY A N 1
ATOM 1652 C CA . GLY A 1 213 ? -16.957 26.953 22.373 1.00 39.78 213 GLY A CA 1
ATOM 1653 C C . GLY A 1 213 ? -15.605 27.134 23.091 1.00 39.78 213 GLY A C 1
ATOM 1654 O O . GLY A 1 213 ? -15.607 27.799 24.125 1.00 39.78 213 GLY A O 1
ATOM 1655 N N . PHE A 1 214 ? -14.458 26.639 22.617 1.00 42.22 214 PHE A N 1
ATOM 1656 C CA . PHE A 1 214 ? -13.171 26.854 23.300 1.00 42.22 214 PHE A CA 1
ATOM 1657 C C . PHE A 1 214 ? -12.534 28.184 22.865 1.00 42.22 214 PHE A C 1
ATOM 1659 O O . PHE A 1 214 ? -11.582 28.247 22.084 1.00 42.22 214 PHE A O 1
ATOM 1666 N N . LYS A 1 215 ? -13.091 29.289 23.371 1.00 42.22 215 LYS A N 1
ATOM 1667 C CA . LYS A 1 215 ? -12.458 30.613 23.321 1.00 42.22 215 LYS A CA 1
ATOM 1668 C C . LYS A 1 215 ? -11.310 30.652 24.333 1.00 42.22 215 LYS A C 1
ATOM 1670 O O . LYS A 1 215 ? -11.470 31.236 25.396 1.00 42.22 215 LYS A O 1
ATOM 1675 N N . ASP A 1 216 ? -10.170 30.039 24.019 1.00 38.12 216 ASP A N 1
ATOM 1676 C CA . ASP A 1 216 ? -8.991 30.162 24.880 1.00 38.12 216 ASP A CA 1
ATOM 1677 C C . ASP A 1 216 ? -7.664 30.219 24.107 1.00 38.12 216 ASP A C 1
ATOM 1679 O O . ASP A 1 216 ? -7.529 29.706 22.994 1.00 38.12 216 ASP A O 1
ATOM 1683 N N . ALA A 1 217 ? -6.689 30.913 24.693 1.00 41.53 217 ALA A N 1
ATOM 1684 C CA . ALA A 1 217 ? -5.536 31.570 24.064 1.00 41.53 217 ALA A CA 1
ATOM 1685 C C . ALA A 1 217 ? -4.443 30.671 23.421 1.00 41.53 217 ALA A C 1
ATOM 1687 O O . ALA A 1 217 ? -3.312 31.116 23.230 1.00 41.53 217 ALA A O 1
ATOM 1688 N N . THR A 1 218 ? -4.746 29.430 23.026 1.00 46.50 218 THR A N 1
ATOM 1689 C CA . THR A 1 218 ? -3.812 28.516 22.334 1.00 46.50 218 THR A CA 1
ATOM 1690 C C . THR A 1 218 ? -4.395 28.031 21.000 1.00 46.50 218 THR A C 1
ATOM 1692 O O . T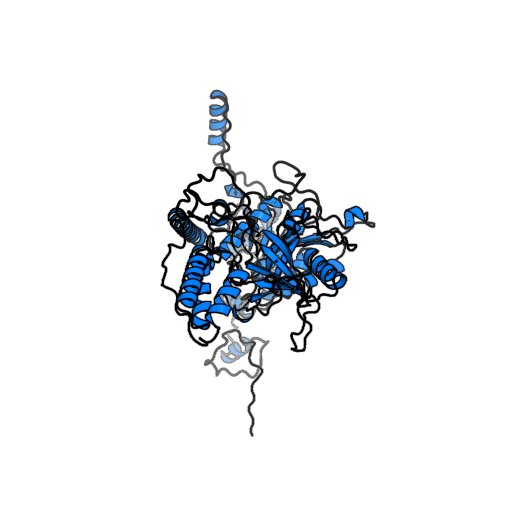HR A 1 218 ? -4.764 26.870 20.818 1.00 46.50 218 THR A O 1
ATOM 1695 N N . ARG A 1 219 ? -4.494 28.942 20.021 1.00 54.59 219 ARG A N 1
ATOM 1696 C CA . ARG A 1 219 ? -4.927 28.643 18.639 1.00 54.59 219 ARG A CA 1
ATOM 1697 C C . ARG A 1 219 ? -3.865 27.841 17.869 1.00 54.59 219 ARG A C 1
ATOM 1699 O O . ARG A 1 219 ? -3.286 28.326 16.902 1.00 54.59 219 ARG A O 1
ATOM 1706 N N . ILE A 1 220 ? -3.621 26.599 18.273 1.00 60.25 220 ILE A N 1
ATOM 1707 C CA . ILE A 1 220 ? -2.918 25.629 17.427 1.00 60.25 220 ILE A CA 1
ATOM 1708 C C . ILE A 1 220 ? -3.944 25.121 16.417 1.00 60.25 220 ILE A C 1
ATOM 1710 O O . ILE A 1 220 ? -4.858 24.374 16.771 1.00 60.25 220 ILE A O 1
ATOM 1714 N N . LYS A 1 221 ? -3.864 25.596 15.173 1.00 63.97 221 LYS A N 1
ATOM 1715 C CA . LYS A 1 221 ? -4.805 25.182 14.127 1.00 63.97 221 LYS A CA 1
ATOM 1716 C C . LYS A 1 221 ? -4.586 23.705 13.808 1.00 63.97 221 LYS A C 1
ATOM 1718 O O . LYS A 1 221 ? -3.445 23.271 13.664 1.00 63.97 221 LYS A O 1
ATOM 1723 N N . ALA A 1 222 ? -5.679 22.952 13.698 1.00 63.94 222 ALA A N 1
ATOM 1724 C CA . ALA A 1 222 ? -5.621 21.608 13.145 1.00 63.94 222 ALA A CA 1
ATOM 1725 C C . ALA A 1 222 ? -4.978 21.661 11.746 1.00 63.94 222 ALA A C 1
ATOM 1727 O O . ALA A 1 222 ? -5.198 22.640 11.020 1.00 63.94 222 ALA A O 1
ATOM 1728 N N . PRO A 1 223 ? -4.171 20.657 11.361 1.00 67.25 223 PRO A N 1
ATOM 1729 C CA . PRO A 1 223 ? -3.620 20.601 10.018 1.00 67.25 223 PRO A CA 1
ATOM 1730 C C . PRO A 1 223 ? -4.766 20.663 8.989 1.00 67.25 223 PRO A C 1
ATOM 1732 O O . PRO A 1 223 ? -5.693 19.858 9.068 1.00 67.25 223 PRO A O 1
ATOM 1735 N N . PRO A 1 224 ? -4.724 21.608 8.030 1.00 53.44 224 PRO A N 1
ATOM 1736 C CA . PRO A 1 224 ? -5.832 21.864 7.106 1.00 53.44 224 PRO A CA 1
ATOM 1737 C C . PRO A 1 224 ? -6.006 20.774 6.038 1.00 53.44 224 PRO A C 1
ATOM 1739 O O . PRO A 1 224 ? -6.974 20.806 5.286 1.00 53.44 224 PRO A O 1
ATOM 1742 N N . GLN A 1 225 ? -5.062 19.835 5.930 1.00 60.94 225 GLN A N 1
ATOM 1743 C CA . GLN A 1 225 ? -5.034 18.803 4.896 1.00 60.94 225 GLN A CA 1
ATOM 1744 C C . GLN A 1 225 ? -5.074 17.403 5.507 1.00 60.94 225 GLN A C 1
ATOM 1746 O O . GLN A 1 225 ? -4.510 17.157 6.576 1.00 60.94 225 GLN A O 1
ATOM 1751 N N . ALA A 1 226 ? -5.720 16.483 4.786 1.00 59.47 226 ALA A N 1
ATOM 1752 C CA . ALA A 1 226 ? -5.698 15.061 5.089 1.00 59.47 226 ALA A CA 1
ATOM 1753 C C . ALA A 1 226 ? -4.248 14.568 5.118 1.00 59.47 226 ALA A C 1
ATOM 1755 O O . ALA A 1 226 ? -3.572 14.567 4.090 1.00 59.47 226 ALA A O 1
ATOM 1756 N N . ASN A 1 227 ? -3.774 14.137 6.284 1.00 64.12 227 ASN A N 1
ATOM 1757 C CA . ASN A 1 227 ? -2.429 13.589 6.405 1.00 64.12 227 ASN A CA 1
ATOM 1758 C C . ASN A 1 227 ? -2.498 12.077 6.281 1.00 64.12 227 ASN A C 1
ATOM 1760 O O . ASN A 1 227 ? -3.216 11.424 7.043 1.00 64.12 227 ASN A O 1
ATOM 1764 N N . THR A 1 228 ? -1.752 11.517 5.331 1.00 66.19 228 THR A N 1
ATOM 1765 C CA . THR A 1 228 ? -1.626 10.068 5.239 1.00 66.19 228 THR A CA 1
ATOM 1766 C C . THR A 1 228 ? -0.631 9.594 6.289 1.00 66.19 228 THR A C 1
ATOM 1768 O O . THR A 1 228 ? 0.563 9.873 6.224 1.00 66.19 228 THR A O 1
ATOM 1771 N N . ILE A 1 229 ? -1.159 8.913 7.293 1.00 67.00 229 ILE A N 1
ATOM 1772 C CA . ILE A 1 229 ? -0.432 8.320 8.397 1.00 67.00 229 ILE A CA 1
ATOM 1773 C C . ILE A 1 229 ? -0.086 6.881 8.048 1.00 67.00 229 ILE A C 1
ATOM 1775 O O . ILE A 1 229 ? -0.886 6.161 7.447 1.00 67.00 229 ILE A O 1
ATOM 1779 N N . LEU A 1 230 ? 1.106 6.463 8.461 1.00 63.94 230 LEU A N 1
ATOM 1780 C CA . LEU A 1 230 ? 1.554 5.093 8.316 1.00 63.94 230 LEU A CA 1
ATOM 1781 C C . LEU A 1 230 ? 1.444 4.374 9.648 1.00 63.94 230 LEU A C 1
ATOM 1783 O O . LEU A 1 230 ? 2.002 4.816 10.651 1.00 63.94 230 LEU A O 1
ATOM 1787 N N . VAL A 1 231 ? 0.710 3.272 9.624 1.00 65.50 231 VAL A N 1
ATOM 1788 C CA . VAL A 1 231 ? 0.470 2.405 10.769 1.00 65.50 231 VAL A CA 1
ATOM 1789 C C . VAL A 1 231 ? 1.351 1.179 10.584 1.00 65.50 231 VAL A C 1
ATOM 1791 O O . VAL A 1 231 ? 1.146 0.391 9.659 1.00 65.50 231 VAL A O 1
ATOM 1794 N N . VAL A 1 232 ? 2.376 1.048 11.421 1.00 67.81 232 VAL A N 1
ATOM 1795 C CA . VAL A 1 232 ? 3.285 -0.097 11.399 1.00 67.81 232 VAL A CA 1
ATOM 1796 C C . VAL A 1 232 ? 2.564 -1.274 12.033 1.00 67.81 232 VAL A C 1
ATOM 1798 O O . VAL A 1 232 ? 2.195 -1.232 13.211 1.00 67.81 232 VAL A O 1
ATOM 1801 N N . ALA A 1 233 ? 2.335 -2.314 11.230 1.00 60.22 233 ALA A N 1
ATOM 1802 C CA . ALA A 1 233 ? 1.649 -3.515 11.669 1.00 60.22 233 ALA A CA 1
ATOM 1803 C C . ALA A 1 233 ? 2.516 -4.213 12.726 1.00 60.22 233 ALA A C 1
ATOM 1805 O O . ALA A 1 233 ? 3.548 -4.814 12.428 1.00 60.22 233 ALA A O 1
ATOM 1806 N N . SER A 1 234 ? 2.113 -4.099 13.990 1.00 55.34 234 SER A N 1
ATOM 1807 C CA . SER A 1 234 ? 2.695 -4.888 15.071 1.00 55.34 234 SER A CA 1
ATOM 1808 C C . SER A 1 234 ? 2.299 -6.358 14.887 1.00 55.34 234 SER A C 1
ATOM 1810 O O . SER A 1 234 ? 1.272 -6.660 14.278 1.00 55.34 234 SER A O 1
ATOM 1812 N N . LYS A 1 235 ? 3.035 -7.294 15.502 1.00 55.56 235 LYS A N 1
ATOM 1813 C CA . LYS A 1 235 ? 2.576 -8.688 15.709 1.00 55.56 235 LYS A CA 1
ATOM 1814 C C . LYS A 1 235 ? 1.430 -8.749 16.740 1.00 55.56 235 LYS A C 1
ATOM 1816 O O . LYS A 1 235 ? 1.380 -9.653 17.573 1.00 55.56 235 LYS A O 1
ATOM 1821 N N . ALA A 1 236 ? 0.573 -7.731 16.747 1.00 52.28 236 ALA A N 1
ATOM 1822 C CA . ALA A 1 236 ? -0.541 -7.570 17.653 1.00 52.28 236 ALA A CA 1
ATOM 1823 C C . ALA A 1 236 ? -1.560 -8.692 17.417 1.00 52.28 236 ALA A C 1
ATOM 1825 O O . ALA A 1 236 ? -1.664 -9.236 16.311 1.00 52.28 236 ALA A O 1
ATOM 1826 N N . PRO A 1 237 ? -2.291 -9.094 18.463 1.00 55.34 237 PRO A N 1
ATOM 1827 C CA . PRO A 1 237 ? -3.309 -10.110 18.309 1.00 55.34 237 PRO A CA 1
ATOM 1828 C C . PRO A 1 237 ? -4.449 -9.572 17.433 1.00 55.34 237 PRO A C 1
ATOM 1830 O O . PRO A 1 237 ? -4.810 -8.416 17.538 1.00 55.34 237 PRO A O 1
ATOM 1833 N N . GLN A 1 238 ? -4.988 -10.424 16.563 1.00 68.88 238 GLN A N 1
ATOM 1834 C CA . GLN A 1 238 ? -5.883 -10.061 15.460 1.00 68.88 238 GLN A CA 1
ATOM 1835 C C . GLN A 1 238 ? -7.351 -9.977 15.916 1.00 68.88 238 GLN A C 1
ATOM 1837 O O . GLN A 1 238 ? -8.067 -10.986 15.894 1.00 68.88 238 GLN A O 1
ATOM 1842 N N . PHE A 1 239 ? -7.805 -8.813 16.368 1.00 74.50 239 PHE A N 1
ATOM 1843 C CA . PHE A 1 239 ? -9.155 -8.601 16.891 1.00 74.50 239 PHE A CA 1
ATOM 1844 C C . PHE A 1 239 ? -9.914 -7.482 16.172 1.00 74.50 239 PHE A C 1
ATOM 1846 O O . PHE A 1 239 ? -11.030 -7.742 15.713 1.00 74.50 239 PHE A O 1
ATOM 1853 N N . TRP A 1 240 ? -9.375 -6.268 16.057 1.00 88.44 240 TRP A N 1
ATOM 1854 C CA . TRP A 1 240 ? -10.185 -5.085 15.732 1.00 88.44 240 TRP A CA 1
ATOM 1855 C C . TRP A 1 240 ? -9.892 -4.510 14.341 1.00 88.44 240 TRP A C 1
ATOM 1857 O O . TRP A 1 240 ? -8.876 -3.843 14.151 1.00 88.44 240 TRP A O 1
ATOM 1867 N N . PRO A 1 241 ? -10.781 -4.724 13.349 1.00 89.50 241 PRO A N 1
ATOM 1868 C CA . PRO A 1 241 ? -10.628 -4.099 12.041 1.00 89.50 241 PRO A CA 1
ATOM 1869 C C . PRO A 1 241 ? -10.858 -2.581 12.112 1.00 89.50 241 PRO A C 1
ATOM 1871 O O . PRO A 1 241 ? -11.490 -2.085 13.044 1.00 89.50 241 PRO A O 1
ATOM 1874 N N . ILE A 1 242 ? -10.407 -1.842 11.097 1.00 91.06 242 ILE A N 1
ATOM 1875 C CA . ILE A 1 242 ? -10.861 -0.465 10.848 1.00 91.06 242 ILE A CA 1
ATOM 1876 C C . ILE A 1 242 ? -12.226 -0.538 10.138 1.00 91.06 242 ILE A C 1
ATOM 1878 O O . ILE A 1 242 ? -12.352 -1.320 9.186 1.00 91.06 242 ILE A O 1
ATOM 1882 N N . PRO A 1 243 ? -13.242 0.241 10.555 1.00 89.44 243 PRO A N 1
ATOM 1883 C CA . PRO A 1 243 ? -14.549 0.239 9.909 1.00 89.44 243 PRO A CA 1
ATOM 1884 C C . PRO A 1 243 ? -14.480 0.683 8.447 1.00 89.44 243 PRO A C 1
ATOM 1886 O O . PRO A 1 243 ? -13.652 1.519 8.080 1.00 89.44 243 PRO A O 1
ATOM 1889 N N . ASP A 1 244 ? -15.382 0.163 7.617 1.00 86.38 244 ASP A N 1
ATOM 1890 C CA . ASP A 1 244 ? -15.591 0.709 6.277 1.00 86.38 244 ASP A CA 1
ATOM 1891 C C . ASP A 1 244 ? -16.539 1.915 6.313 1.00 86.38 244 ASP A C 1
ATOM 1893 O O . ASP A 1 244 ? -17.386 2.042 7.195 1.00 86.38 244 ASP A O 1
ATOM 1897 N N . SER A 1 245 ? -16.383 2.811 5.337 1.00 81.44 245 SER A N 1
ATOM 1898 C CA . SER A 1 245 ? -17.222 4.007 5.174 1.00 81.44 245 SER A CA 1
ATOM 1899 C C . SER A 1 245 ? -18.591 3.717 4.566 1.00 81.44 245 SER A C 1
ATOM 1901 O O . SER A 1 245 ? -19.461 4.579 4.569 1.00 81.44 245 SER A O 1
ATOM 1903 N N . THR A 1 246 ? -18.775 2.523 4.003 1.00 74.69 246 THR A N 1
ATOM 1904 C CA . THR A 1 246 ? -20.047 2.072 3.442 1.00 74.69 246 THR A CA 1
ATOM 1905 C C . THR A 1 246 ? -20.321 0.667 3.951 1.00 74.69 246 THR A C 1
ATOM 1907 O O . THR A 1 246 ? -19.558 -0.266 3.699 1.00 74.69 246 THR A O 1
ATOM 1910 N N . LEU A 1 247 ? -21.401 0.517 4.713 1.00 67.06 247 LEU A N 1
ATOM 1911 C CA . LEU A 1 247 ? -21.894 -0.796 5.100 1.00 67.06 247 LEU A CA 1
ATOM 1912 C C . LEU A 1 247 ? -22.755 -1.347 3.967 1.00 67.06 247 LEU A C 1
ATOM 1914 O O . LEU A 1 247 ? -23.734 -0.727 3.558 1.00 67.06 247 LEU A O 1
ATOM 1918 N N . LEU A 1 248 ? -22.390 -2.520 3.460 1.00 66.00 248 LEU A N 1
ATOM 1919 C CA . LEU A 1 248 ? -23.170 -3.211 2.441 1.00 66.00 248 LEU A CA 1
ATOM 1920 C C . LEU A 1 248 ? -24.378 -3.854 3.125 1.00 66.00 248 LEU A C 1
ATOM 1922 O O . LEU A 1 248 ? -24.261 -4.913 3.738 1.00 66.00 248 LEU A O 1
ATOM 1926 N N . THR A 1 249 ? -25.528 -3.187 3.065 1.00 63.34 249 THR A N 1
ATOM 1927 C CA . THR A 1 249 ? -26.792 -3.735 3.567 1.00 63.34 249 THR A CA 1
ATOM 1928 C C . THR A 1 249 ? -27.266 -4.893 2.684 1.00 63.34 249 THR A C 1
ATOM 1930 O O . THR A 1 249 ? -26.942 -4.961 1.497 1.00 63.34 249 THR A O 1
ATOM 1933 N N . GLU A 1 250 ? -28.069 -5.809 3.237 1.00 62.56 250 GLU A N 1
ATOM 1934 C CA . GLU A 1 250 ? -28.640 -6.947 2.489 1.00 62.56 250 GLU A CA 1
ATOM 1935 C C . GLU A 1 250 ? -29.422 -6.510 1.235 1.00 62.56 250 GLU A C 1
ATOM 1937 O O . GLU A 1 250 ? -29.466 -7.236 0.245 1.00 62.56 250 GLU A O 1
ATOM 1942 N N . SER A 1 251 ? -29.980 -5.296 1.259 1.00 63.84 251 SER A N 1
ATOM 1943 C CA . SER A 1 251 ? -30.727 -4.667 0.166 1.00 63.84 251 SER A CA 1
ATOM 1944 C C . SER A 1 251 ? -29.864 -4.077 -0.958 1.00 63.84 251 SER A C 1
ATOM 1946 O O . SER A 1 251 ? -30.417 -3.572 -1.935 1.00 63.84 251 SER A O 1
ATOM 1948 N N . ALA A 1 252 ? -28.532 -4.102 -0.848 1.00 67.69 252 ALA A N 1
ATOM 1949 C CA . ALA A 1 252 ? -27.658 -3.531 -1.866 1.00 67.69 252 ALA A CA 1
ATOM 1950 C C . ALA A 1 252 ? -27.766 -4.302 -3.197 1.00 67.69 252 ALA A C 1
ATOM 1952 O O . ALA A 1 252 ? -27.506 -5.509 -3.268 1.00 67.69 252 ALA A O 1
ATOM 1953 N N . THR A 1 253 ? -28.128 -3.584 -4.263 1.00 69.12 253 THR A N 1
ATOM 1954 C CA . THR A 1 253 ? -28.282 -4.109 -5.631 1.00 69.12 253 THR A CA 1
ATOM 1955 C C . THR A 1 253 ? -26.993 -4.043 -6.453 1.00 69.12 253 THR A C 1
ATOM 1957 O O . THR A 1 253 ? -26.877 -4.727 -7.466 1.00 69.12 253 THR A O 1
ATOM 1960 N N . SER A 1 254 ? -26.004 -3.256 -6.018 1.00 74.69 254 SER A N 1
ATOM 1961 C CA . SER A 1 254 ? -24.703 -3.113 -6.676 1.00 74.69 254 SER A CA 1
ATOM 1962 C C . SER A 1 254 ? -23.564 -2.999 -5.665 1.00 74.69 254 SER A C 1
ATOM 1964 O O . SER A 1 254 ? -23.760 -2.598 -4.518 1.00 74.69 254 SER A O 1
ATOM 1966 N N . ILE A 1 255 ? -22.352 -3.331 -6.104 1.00 79.62 255 ILE A N 1
ATOM 1967 C CA . ILE A 1 255 ? -21.130 -3.212 -5.302 1.00 79.62 255 ILE A CA 1
ATOM 1968 C C . ILE A 1 255 ? -20.647 -1.764 -5.356 1.00 79.62 255 ILE A C 1
ATOM 1970 O O . ILE A 1 255 ? -20.640 -1.159 -6.426 1.00 79.62 255 ILE A O 1
ATOM 1974 N N . VAL A 1 256 ? -20.248 -1.212 -4.210 1.00 84.06 256 VAL A N 1
ATOM 1975 C CA . VAL A 1 256 ? -19.763 0.171 -4.104 1.00 84.06 256 VAL A CA 1
ATOM 1976 C C . VAL A 1 256 ? -18.234 0.172 -4.061 1.00 84.06 256 VAL A C 1
ATOM 1978 O O . VAL A 1 256 ? -17.667 -0.279 -3.067 1.00 84.06 256 VAL A O 1
ATOM 1981 N N . PRO A 1 257 ? -17.521 0.669 -5.083 1.00 85.44 257 PRO A N 1
ATOM 1982 C CA . PRO A 1 257 ? -16.063 0.647 -5.076 1.00 85.44 257 PRO A CA 1
ATOM 1983 C C . PRO A 1 257 ? -15.471 1.324 -3.831 1.00 85.44 257 PRO A C 1
ATOM 1985 O O . PRO A 1 257 ? -15.892 2.402 -3.411 1.00 85.44 257 PRO A O 1
ATOM 1988 N N . ARG A 1 258 ? -14.487 0.665 -3.224 1.00 87.44 258 ARG A N 1
ATOM 1989 C CA . ARG A 1 258 ? -13.830 1.064 -1.978 1.00 87.44 258 ARG A CA 1
ATOM 1990 C C . ARG A 1 258 ? -12.621 1.947 -2.283 1.00 87.44 258 ARG A C 1
ATOM 1992 O O . ARG A 1 258 ? -11.809 1.617 -3.140 1.00 87.44 258 ARG A O 1
ATOM 1999 N N . ALA A 1 259 ? -12.447 3.035 -1.535 1.00 89.50 259 ALA A N 1
ATOM 2000 C CA . ALA A 1 259 ? -11.224 3.836 -1.620 1.00 89.50 259 ALA A CA 1
ATOM 2001 C C . ALA A 1 259 ? -9.992 3.012 -1.203 1.00 89.50 259 ALA A C 1
ATOM 2003 O O . ALA A 1 259 ? -10.060 2.229 -0.250 1.00 89.50 259 ALA A O 1
ATOM 2004 N N . ALA A 1 260 ? -8.850 3.198 -1.854 1.00 88.56 260 ALA A N 1
ATOM 2005 C CA . ALA A 1 260 ? -7.613 2.505 -1.519 1.00 88.56 260 ALA A CA 1
ATOM 2006 C C . ALA A 1 260 ? -7.195 2.802 -0.078 1.00 88.56 260 ALA A C 1
ATOM 2008 O O . ALA A 1 260 ? -7.039 1.865 0.699 1.00 88.56 260 ALA A O 1
ATOM 2009 N N . LEU A 1 261 ? -7.118 4.081 0.303 1.00 88.94 261 LEU A N 1
ATOM 2010 C CA . LEU A 1 261 ? -6.761 4.538 1.649 1.00 88.94 261 LEU A CA 1
ATOM 2011 C C . LEU A 1 261 ? -8.025 4.895 2.455 1.00 88.94 261 LEU A C 1
ATOM 2013 O O . LEU A 1 261 ? -8.801 5.736 1.998 1.00 88.94 261 LEU A O 1
ATOM 2017 N N . PRO A 1 262 ? -8.252 4.314 3.650 1.00 89.94 262 PRO A N 1
ATOM 2018 C CA . PRO A 1 262 ? -9.372 4.718 4.497 1.00 89.94 262 PRO A CA 1
ATOM 2019 C C . PRO A 1 262 ? -9.176 6.148 5.016 1.00 89.94 262 PRO A C 1
ATOM 2021 O O . PRO A 1 262 ? -8.057 6.543 5.345 1.00 89.94 262 PRO A O 1
ATOM 2024 N N . VAL A 1 263 ? -10.272 6.906 5.103 1.00 89.25 263 VAL A N 1
ATOM 2025 C CA . VAL A 1 263 ? -10.297 8.269 5.650 1.00 89.25 263 VAL A CA 1
ATOM 2026 C C . VAL A 1 263 ? -10.888 8.223 7.055 1.00 89.25 263 VAL A C 1
ATOM 2028 O O . VAL A 1 263 ? -12.054 7.874 7.226 1.00 89.25 263 VAL A O 1
ATOM 2031 N N . LEU A 1 264 ? -10.077 8.561 8.052 1.00 90.88 264 LEU A N 1
ATOM 2032 C CA . LEU A 1 264 ? -10.470 8.642 9.451 1.00 90.88 264 LEU A CA 1
ATOM 2033 C C . LEU A 1 264 ? -10.679 10.100 9.834 1.00 90.88 264 LEU A C 1
ATOM 2035 O O . LEU A 1 264 ? -9.789 10.932 9.649 1.00 90.88 264 LEU A O 1
ATOM 2039 N N . SER A 1 265 ? -11.834 10.397 10.408 1.00 89.00 265 SER A N 1
ATOM 2040 C CA . SER A 1 265 ? -12.095 11.685 11.033 1.00 89.00 265 SER A CA 1
ATOM 2041 C C . SER A 1 265 ? -11.645 11.647 12.490 1.00 89.00 265 SER A C 1
ATOM 2043 O O . SER A 1 265 ? -11.821 10.624 13.149 1.00 89.00 265 SER A O 1
ATOM 2045 N N . TYR A 1 266 ? -11.069 12.728 13.012 1.00 88.38 266 TYR A N 1
ATOM 2046 C CA . TYR A 1 266 ? -10.678 12.795 14.420 1.00 88.38 266 TYR A CA 1
ATOM 2047 C C . TYR A 1 266 ? -11.305 13.971 15.160 1.00 88.38 266 TYR A C 1
ATOM 2049 O O . TYR A 1 266 ? -11.535 15.030 14.581 1.00 88.38 266 TYR A O 1
ATOM 2057 N N . LYS A 1 267 ? -11.512 13.779 16.466 1.00 86.88 267 LYS A N 1
ATOM 2058 C CA . LYS A 1 267 ? -11.932 14.808 17.421 1.00 86.88 267 LYS A CA 1
ATOM 2059 C C . LYS A 1 267 ? -11.013 14.786 18.640 1.00 86.88 267 LYS A C 1
ATOM 2061 O O . LYS A 1 267 ? -10.680 13.713 19.146 1.00 86.88 267 LYS A O 1
ATOM 2066 N N . LEU A 1 268 ? -10.582 15.957 19.105 1.00 84.88 268 LEU A N 1
ATOM 2067 C CA . LEU A 1 268 ? -9.772 16.066 20.320 1.00 84.88 268 LEU A CA 1
ATOM 2068 C C . LEU A 1 268 ? -10.653 15.828 21.551 1.00 84.88 268 LEU A C 1
ATOM 2070 O O . LEU A 1 268 ? -11.673 16.493 21.720 1.00 84.88 268 LEU A O 1
ATOM 2074 N N . VAL A 1 269 ? -10.240 14.910 22.424 1.00 82.31 269 VAL A N 1
ATOM 2075 C CA . VAL A 1 269 ? -10.917 14.650 23.699 1.00 82.31 269 VAL A CA 1
ATOM 2076 C C . VAL A 1 269 ? -9.891 14.724 24.826 1.00 82.31 269 VAL A C 1
ATOM 2078 O O . VAL A 1 269 ? -8.872 14.029 24.817 1.00 82.31 269 VAL A O 1
ATOM 2081 N N . CYS A 1 270 ? -10.148 15.598 25.797 1.00 70.88 270 CYS A N 1
ATOM 2082 C CA . CYS A 1 270 ? -9.266 15.842 26.934 1.00 70.88 270 CY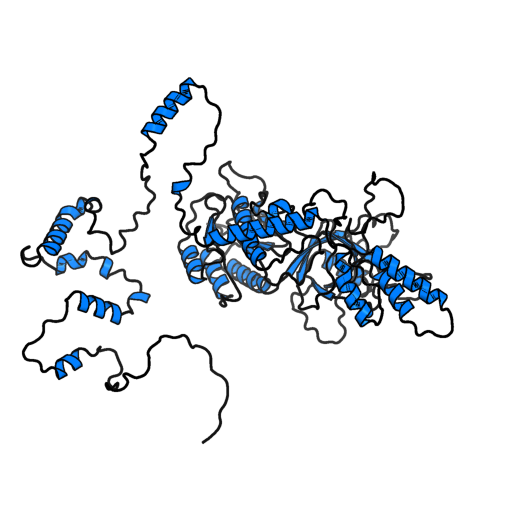S A CA 1
ATOM 2083 C C . CYS A 1 270 ? -9.852 15.196 28.189 1.00 70.88 270 CYS A C 1
ATOM 2085 O O . CYS A 1 270 ? -11.019 15.419 28.500 1.00 70.88 270 CYS A O 1
ATOM 2087 N N . GLY A 1 271 ? -9.051 14.415 28.916 1.00 60.84 271 GLY A N 1
ATOM 2088 C CA . GLY A 1 271 ? -9.457 13.915 30.230 1.00 60.84 271 GLY A CA 1
ATOM 2089 C C . GLY A 1 271 ? -9.454 15.021 31.264 1.00 60.84 271 GLY A C 1
ATOM 2090 O O . GLY A 1 271 ? -8.441 15.706 31.416 1.00 60.84 271 GLY A O 1
ATOM 2091 N N . THR A 1 272 ? -10.582 15.228 31.942 1.00 53.59 272 THR A N 1
ATOM 2092 C CA . THR A 1 272 ? -10.651 16.114 33.102 1.00 53.59 272 THR A CA 1
ATOM 2093 C C . THR A 1 272 ? -9.955 15.410 34.259 1.00 53.59 272 THR A C 1
ATOM 2095 O O . THR A 1 272 ? -10.516 14.507 34.869 1.00 53.59 272 THR A O 1
ATOM 2098 N N . GLY A 1 273 ? -8.725 15.830 34.559 1.00 43.78 273 GLY A N 1
ATOM 2099 C CA . GLY A 1 273 ? -7.925 15.277 35.655 1.00 43.78 273 GLY A CA 1
ATOM 2100 C C . GLY A 1 273 ? -8.484 15.536 37.058 1.00 43.78 273 GLY A C 1
ATOM 2101 O O . GLY A 1 273 ? -7.949 14.983 38.013 1.00 43.78 273 GLY A O 1
ATOM 2102 N N . ASP A 1 274 ? -9.560 16.317 37.186 1.00 39.47 274 ASP A N 1
ATOM 2103 C CA . ASP A 1 274 ? -10.152 16.703 38.461 1.00 39.47 274 ASP A CA 1
ATOM 2104 C C . ASP A 1 274 ? -11.650 16.375 38.468 1.00 39.47 274 ASP A C 1
ATOM 2106 O O . ASP A 1 274 ? -12.390 16.775 37.568 1.00 39.47 274 ASP A O 1
ATOM 2110 N N . GLY A 1 275 ? -12.109 15.664 39.502 1.00 42.53 275 GLY A N 1
ATOM 2111 C CA . GLY A 1 275 ? -13.509 15.285 39.739 1.00 42.53 275 GLY A CA 1
ATOM 2112 C C . GLY A 1 275 ? -14.456 16.455 40.052 1.00 42.53 275 GLY A C 1
ATOM 2113 O O . GLY A 1 275 ? -15.241 16.369 40.990 1.00 42.53 275 GLY A O 1
ATOM 2114 N N . GLN A 1 276 ? -14.369 17.553 39.300 1.00 37.69 276 GLN A N 1
ATOM 2115 C CA . GLN A 1 276 ? -15.253 18.724 39.367 1.00 37.69 276 GLN A CA 1
ATOM 2116 C C . GLN A 1 276 ? -15.872 19.098 38.005 1.00 37.69 276 GLN A C 1
ATOM 2118 O O . GLN A 1 276 ? -16.432 20.181 37.855 1.00 37.69 276 GLN A O 1
ATOM 2123 N N . GLY A 1 277 ? -15.825 18.205 37.012 1.00 35.66 277 GLY A N 1
ATOM 2124 C CA . GLY A 1 277 ? -16.725 18.256 35.856 1.00 35.66 277 GLY A CA 1
ATOM 2125 C C . GLY A 1 277 ? -18.019 17.511 36.181 1.00 35.66 277 GLY A C 1
ATOM 2126 O O . GLY A 1 277 ? -17.960 16.444 36.786 1.00 35.66 277 GLY A O 1
ATOM 2127 N N . GLY A 1 278 ? -19.175 18.080 35.831 1.00 34.56 278 GLY A N 1
ATOM 2128 C CA . GLY A 1 278 ? -20.495 17.513 36.126 1.00 34.56 278 GLY A CA 1
ATOM 2129 C C . GLY A 1 278 ? -20.629 16.024 35.781 1.00 34.56 278 GLY A C 1
ATOM 2130 O O . GLY A 1 278 ? -19.976 15.518 34.869 1.00 34.56 278 GLY A O 1
ATOM 2131 N N . GLU A 1 279 ? -21.477 15.332 36.544 1.00 35.31 279 GLU A N 1
ATOM 2132 C CA . GLU A 1 279 ? -21.806 13.911 36.403 1.00 35.31 279 GLU A CA 1
ATOM 2133 C C . GLU A 1 279 ? -22.009 13.521 34.925 1.00 35.31 279 GLU A C 1
ATOM 2135 O O . GLU A 1 279 ? -23.040 13.825 34.332 1.00 35.31 279 GLU A O 1
ATOM 2140 N N . GLY A 1 280 ? -21.020 12.864 34.305 1.00 42.47 280 GLY A N 1
ATOM 2141 C CA . GLY A 1 280 ? -21.192 12.291 32.966 1.00 42.47 280 GLY A CA 1
ATOM 2142 C C . GLY A 1 280 ? -19.938 12.105 32.114 1.00 42.47 280 GLY A C 1
ATOM 2143 O O . GLY A 1 280 ? -19.933 11.212 31.275 1.00 42.47 280 GLY A O 1
ATOM 2144 N N . GLN A 1 281 ? -18.860 12.871 32.311 1.00 42.16 281 GLN A N 1
ATOM 2145 C CA . GLN A 1 281 ? -17.692 12.786 31.419 1.00 42.16 281 GLN A CA 1
ATOM 2146 C C . GLN A 1 281 ? -16.501 12.112 32.112 1.00 42.16 281 GLN A C 1
ATOM 2148 O O . GLN A 1 281 ? -15.596 12.759 32.629 1.00 42.16 281 GLN A O 1
ATOM 2153 N N . LYS A 1 282 ? -16.538 10.772 32.168 1.00 51.81 282 LYS A N 1
ATOM 2154 C CA . LYS A 1 282 ? -15.409 9.945 32.630 1.00 51.81 282 LYS A CA 1
ATOM 2155 C C . LYS A 1 282 ? -14.190 10.161 31.723 1.00 51.81 282 LYS A C 1
ATOM 2157 O O . LYS A 1 282 ? -14.345 10.378 30.523 1.00 51.81 282 LYS A O 1
ATOM 2162 N N . ASP A 1 283 ? -12.989 10.066 32.301 1.00 52.66 283 ASP A N 1
ATOM 2163 C CA . ASP A 1 283 ? -11.709 10.234 31.602 1.00 52.66 283 ASP A CA 1
ATOM 2164 C C . ASP A 1 283 ? -11.684 9.497 30.238 1.00 52.66 283 ASP A C 1
ATOM 2166 O O . ASP A 1 283 ? -11.715 8.274 30.230 1.00 52.66 283 ASP A O 1
ATOM 2170 N N . PRO A 1 284 ? -11.557 10.166 29.077 1.00 51.75 284 PRO A N 1
ATOM 2171 C CA . PRO A 1 284 ? -11.293 9.552 27.765 1.00 51.75 284 PRO A CA 1
ATOM 2172 C C . PRO A 1 284 ? -10.060 8.642 27.712 1.00 51.75 284 PRO A C 1
ATOM 2174 O O . PRO A 1 284 ? -9.964 7.791 26.834 1.00 51.75 284 PRO A O 1
ATOM 2177 N N . ALA A 1 285 ? -9.115 8.827 28.635 1.00 51.72 285 ALA A N 1
ATOM 2178 C CA . ALA A 1 285 ? -7.954 7.962 28.817 1.00 51.72 285 ALA A CA 1
ATOM 2179 C C . ALA A 1 285 ? -8.182 6.880 29.884 1.00 51.72 285 ALA A C 1
ATOM 2181 O O . ALA A 1 285 ? -7.202 6.327 30.392 1.00 51.72 285 ALA A O 1
ATOM 2182 N N . HIS A 1 286 ? -9.442 6.605 30.256 1.00 61.56 286 HIS A N 1
ATOM 2183 C CA . HIS A 1 286 ? -9.775 5.484 31.125 1.00 61.56 286 HIS A CA 1
ATOM 2184 C C . HIS A 1 286 ? -9.077 4.234 30.608 1.00 61.56 286 HIS A C 1
ATOM 2186 O O . HIS A 1 286 ? -8.943 4.034 29.398 1.00 61.56 286 HIS A O 1
ATOM 2192 N N . ASP A 1 287 ? -8.604 3.402 31.527 1.00 66.25 287 ASP A N 1
ATOM 2193 C CA . ASP A 1 287 ? -7.869 2.212 31.150 1.00 66.25 287 ASP A CA 1
ATOM 2194 C C . ASP A 1 287 ? -8.816 1.206 30.471 1.00 66.25 287 ASP A C 1
ATOM 2196 O O . ASP A 1 287 ? -9.437 0.343 31.096 1.00 66.25 287 ASP A O 1
ATOM 2200 N N . HIS A 1 288 ? -8.957 1.334 29.150 1.00 72.88 288 HIS A N 1
ATOM 2201 C CA . HIS A 1 288 ? -9.763 0.459 28.307 1.00 72.88 288 HIS A CA 1
ATOM 2202 C C . HIS A 1 288 ? -9.101 -0.909 28.095 1.00 72.88 288 HIS A C 1
ATOM 2204 O O . HIS A 1 288 ? -9.544 -1.672 27.239 1.00 72.88 288 HIS A O 1
ATOM 2210 N N . THR A 1 289 ? -8.077 -1.263 28.882 1.00 78.19 289 THR A N 1
ATOM 2211 C CA . THR A 1 289 ? -7.390 -2.563 28.832 1.00 78.19 289 THR A CA 1
ATOM 2212 C C . THR A 1 289 ? -8.355 -3.749 28.923 1.00 78.19 289 THR A C 1
ATOM 2214 O O . THR A 1 289 ? -8.107 -4.781 28.302 1.00 78.19 289 THR A O 1
ATOM 2217 N N . ILE A 1 290 ? -9.507 -3.600 29.592 1.00 80.50 290 ILE A N 1
ATOM 2218 C CA . ILE A 1 290 ? -10.558 -4.635 29.638 1.00 80.50 290 ILE A CA 1
ATOM 2219 C C . ILE A 1 290 ? -11.129 -5.001 28.254 1.00 80.50 290 ILE A C 1
ATOM 2221 O O . ILE A 1 290 ? -11.607 -6.118 28.065 1.00 80.50 290 ILE A O 1
ATOM 2225 N N . LEU A 1 291 ? -11.071 -4.083 27.285 1.00 84.00 291 LEU A N 1
ATOM 2226 C CA . LEU A 1 291 ? -11.540 -4.287 25.913 1.00 84.00 291 LEU A CA 1
ATOM 2227 C C . LEU A 1 291 ? -10.447 -4.844 24.984 1.00 84.00 291 LEU A C 1
ATOM 2229 O O . LEU A 1 291 ? -10.705 -5.026 23.796 1.00 84.00 291 LEU A O 1
ATOM 2233 N N . PHE A 1 292 ? -9.254 -5.137 25.518 1.00 83.94 292 PHE A N 1
ATOM 2234 C CA . PHE A 1 292 ? -8.082 -5.616 24.776 1.00 83.94 292 PHE A CA 1
ATOM 2235 C C . PHE A 1 292 ? -7.759 -4.736 23.550 1.00 83.94 292 PHE A C 1
ATOM 2237 O O . PHE A 1 292 ? -7.892 -5.199 22.414 1.00 83.94 292 PHE A O 1
ATOM 2244 N N . PRO A 1 293 ? -7.365 -3.464 23.762 1.00 83.75 293 PRO A N 1
ATOM 2245 C CA . PRO A 1 293 ? -6.986 -2.566 22.679 1.00 83.75 293 PRO A CA 1
ATOM 2246 C C . PRO A 1 293 ? -5.743 -3.076 21.943 1.00 83.75 293 PRO A C 1
ATOM 2248 O O . PRO A 1 293 ? -4.803 -3.597 22.551 1.00 83.75 293 PRO A O 1
ATOM 2251 N N . GLU A 1 294 ? -5.722 -2.881 20.629 1.00 84.25 294 GLU A N 1
ATOM 2252 C CA . GLU A 1 294 ? -4.553 -3.157 19.798 1.00 84.25 294 GLU A CA 1
ATOM 2253 C C . GLU A 1 294 ? -3.772 -1.883 19.532 1.00 84.25 294 GLU A C 1
ATOM 2255 O O . GLU A 1 294 ? -4.335 -0.897 19.065 1.00 84.25 294 GLU A O 1
ATOM 2260 N N . PHE A 1 295 ? -2.467 -1.926 19.783 1.00 84.38 295 PHE A N 1
ATOM 2261 C CA . PHE A 1 295 ? -1.592 -0.778 19.605 1.00 84.38 295 PHE A CA 1
ATOM 2262 C C . PHE A 1 295 ? -0.714 -0.945 18.374 1.00 84.38 295 PHE A C 1
ATOM 2264 O O . PHE A 1 295 ? -0.021 -1.955 18.215 1.00 84.38 295 PHE A O 1
ATOM 2271 N N . TYR A 1 296 ? -0.710 0.092 17.550 1.00 84.62 296 TYR A N 1
ATOM 2272 C CA . TYR A 1 296 ? 0.113 0.201 16.363 1.00 84.62 296 TYR A CA 1
ATOM 2273 C C . TYR A 1 296 ? 1.002 1.434 16.457 1.00 84.62 296 TYR A C 1
ATOM 2275 O O . TYR A 1 296 ? 0.562 2.506 16.879 1.00 84.62 296 TYR A O 1
ATOM 2283 N N . GLU A 1 297 ? 2.258 1.287 16.048 1.00 83.81 297 GLU A N 1
ATOM 2284 C CA . GLU A 1 297 ? 3.174 2.418 15.973 1.00 83.81 297 GLU A CA 1
ATOM 2285 C C . GLU A 1 297 ? 2.848 3.266 14.744 1.00 83.81 297 GLU A C 1
ATOM 2287 O O . GLU A 1 297 ? 2.539 2.746 13.670 1.00 83.81 297 GLU A O 1
ATOM 2292 N N . VAL A 1 298 ? 2.917 4.581 14.917 1.00 85.06 298 VAL A N 1
ATOM 2293 C CA . VAL A 1 298 ? 2.576 5.543 13.880 1.00 85.06 298 VAL A CA 1
ATOM 2294 C C . VAL A 1 298 ? 3.830 6.279 13.399 1.00 85.06 298 VAL A C 1
ATOM 2296 O O . VAL A 1 298 ? 4.611 6.764 14.221 1.00 85.06 298 VAL A O 1
ATOM 2299 N N . GLU A 1 299 ? 4.027 6.418 12.082 1.00 83.56 299 GLU A N 1
ATOM 2300 C CA . GLU A 1 299 ? 5.117 7.257 11.557 1.00 83.56 299 GLU A CA 1
ATOM 2301 C C . GLU A 1 299 ? 4.876 8.762 11.808 1.00 83.56 299 GLU A C 1
ATOM 2303 O O . GLU A 1 299 ? 3.729 9.219 11.805 1.00 83.56 299 GLU A O 1
ATOM 2308 N N . PRO A 1 300 ? 5.948 9.564 11.977 1.00 82.56 300 PRO A N 1
ATOM 2309 C CA . PRO A 1 300 ? 5.830 11.008 12.162 1.00 82.56 300 PRO A CA 1
ATOM 2310 C C . PRO A 1 300 ? 5.134 11.706 10.984 1.00 82.56 300 PRO A C 1
ATOM 2312 O O . PRO A 1 300 ? 5.551 11.572 9.831 1.00 82.56 300 PRO A O 1
ATOM 2315 N N . CYS A 1 301 ? 4.101 12.485 11.295 1.00 81.25 301 CYS A N 1
ATOM 2316 C CA . CYS A 1 301 ? 3.344 13.331 10.372 1.00 81.25 301 CYS A CA 1
ATOM 2317 C C . CYS A 1 301 ? 2.738 14.549 11.098 1.00 81.25 301 CYS A C 1
ATOM 2319 O O . CYS A 1 301 ? 2.696 14.598 12.331 1.00 81.25 301 CYS A O 1
ATOM 2321 N N . ALA A 1 302 ? 2.166 15.493 10.346 1.00 84.69 302 ALA A N 1
ATOM 2322 C CA . ALA A 1 302 ? 1.603 16.719 10.916 1.00 84.69 302 ALA A CA 1
ATOM 2323 C C . ALA A 1 302 ? 0.473 16.481 11.945 1.00 84.69 302 ALA A C 1
ATOM 2325 O O . ALA A 1 302 ? 0.331 17.268 12.874 1.00 84.69 302 ALA A O 1
ATOM 2326 N N . VAL A 1 303 ? -0.290 15.379 11.860 1.00 85.44 303 VAL A N 1
ATOM 2327 C CA . VAL A 1 303 ? -1.282 15.014 12.901 1.00 85.44 303 VAL A CA 1
ATOM 2328 C C . VAL A 1 303 ? -0.604 14.554 14.194 1.00 85.44 303 VAL A C 1
ATOM 2330 O O . VAL A 1 303 ? -1.049 14.918 15.281 1.00 85.44 303 VAL A O 1
ATOM 2333 N N . THR A 1 304 ? 0.480 13.775 14.105 1.00 86.88 304 THR A N 1
ATOM 2334 C CA . THR A 1 304 ? 1.237 13.367 15.303 1.00 86.88 304 THR A CA 1
ATOM 2335 C C . THR A 1 304 ? 1.916 14.555 15.976 1.00 86.88 304 THR A C 1
ATOM 2337 O O . THR A 1 304 ? 1.963 14.616 17.205 1.00 86.88 304 THR A O 1
ATOM 2340 N N . ASP A 1 305 ? 2.392 15.517 15.183 1.00 86.94 305 ASP A N 1
ATOM 2341 C CA . ASP A 1 305 ? 2.983 16.752 15.692 1.00 86.94 305 ASP A CA 1
ATOM 2342 C C . ASP A 1 305 ? 1.913 17.629 16.347 1.00 86.94 305 ASP A C 1
ATOM 2344 O O . ASP A 1 305 ? 2.100 18.061 17.482 1.00 86.94 305 ASP A O 1
ATOM 2348 N N . TYR A 1 306 ? 0.741 17.759 15.713 1.00 85.81 306 TYR A N 1
ATOM 2349 C CA . TYR A 1 306 ? -0.424 18.437 16.283 1.00 85.81 306 TYR A CA 1
ATOM 2350 C C . TYR A 1 306 ? -0.843 17.851 17.639 1.00 85.81 306 TYR A C 1
ATOM 2352 O O . TYR A 1 306 ? -1.043 18.599 18.597 1.00 85.81 306 TYR A O 1
ATOM 2360 N N . LEU A 1 307 ? -0.937 16.521 17.759 1.00 85.69 307 LEU A N 1
ATOM 2361 C CA . LEU A 1 307 ? -1.249 15.865 19.033 1.00 85.69 307 LEU A CA 1
ATOM 2362 C C . LEU A 1 307 ? -0.198 16.196 20.100 1.00 85.69 307 LEU A C 1
ATOM 2364 O O . LEU A 1 307 ? -0.550 16.560 21.221 1.00 85.69 307 LEU A O 1
ATOM 2368 N N . ARG A 1 308 ? 1.090 16.122 19.751 1.00 86.31 308 ARG A N 1
ATOM 2369 C CA . ARG A 1 308 ? 2.188 16.419 20.679 1.00 86.31 308 ARG A CA 1
ATOM 2370 C C . ARG A 1 308 ? 2.143 17.868 21.162 1.00 86.31 308 ARG A C 1
ATOM 2372 O O . ARG A 1 308 ? 2.251 18.118 22.361 1.00 86.31 308 ARG A O 1
ATOM 2379 N N . GLU A 1 309 ? 1.952 18.812 20.247 1.00 85.56 309 GLU A N 1
ATOM 2380 C CA . GLU A 1 309 ? 1.825 20.232 20.567 1.00 85.56 309 GLU A CA 1
ATOM 2381 C C . GLU A 1 309 ? 0.604 20.512 21.452 1.00 85.56 309 GLU A C 1
ATOM 2383 O O . GLU A 1 309 ? 0.715 21.251 22.431 1.00 85.56 309 GLU A O 1
ATOM 2388 N N . ARG A 1 310 ? -0.539 19.870 21.174 1.00 82.56 310 ARG A N 1
ATOM 2389 C CA . ARG A 1 310 ? -1.755 19.991 21.990 1.00 82.56 310 ARG A CA 1
ATOM 2390 C C . ARG A 1 310 ? -1.585 19.417 23.393 1.00 82.56 310 ARG A C 1
ATOM 2392 O O . ARG A 1 310 ? -1.935 20.101 24.352 1.00 82.56 310 ARG A O 1
ATOM 2399 N N . CYS A 1 311 ? -1.015 18.221 23.540 1.00 81.31 311 CYS A N 1
ATOM 2400 C CA . CYS A 1 311 ? -0.716 17.639 24.852 1.00 81.31 311 CYS A CA 1
ATOM 2401 C C . CYS A 1 311 ? 0.216 18.540 25.676 1.00 81.31 311 CYS A C 1
ATOM 2403 O O . CYS A 1 311 ? -0.020 18.746 26.867 1.00 81.31 311 CYS A O 1
ATOM 2405 N N . ASN A 1 312 ? 1.243 19.113 25.035 1.00 84.00 312 ASN A N 1
ATOM 2406 C CA . ASN A 1 312 ? 2.178 20.035 25.679 1.00 84.00 312 ASN A CA 1
ATOM 2407 C C . ASN A 1 312 ? 1.493 21.346 26.101 1.00 84.00 312 ASN A C 1
ATOM 2409 O O . ASN A 1 312 ? 1.681 21.796 27.231 1.00 84.00 312 ASN A O 1
ATOM 2413 N N . ALA A 1 313 ? 0.674 21.938 25.226 1.00 81.62 313 ALA A N 1
ATOM 2414 C CA . ALA A 1 313 ? -0.052 23.178 25.502 1.00 81.62 313 ALA A CA 1
ATOM 2415 C C . ALA A 1 313 ? -1.077 23.015 26.637 1.00 81.62 313 ALA A C 1
ATOM 2417 O O . ALA A 1 313 ? -1.181 23.880 27.504 1.00 81.62 313 ALA A O 1
ATOM 2418 N N . LEU A 1 314 ? -1.790 21.886 26.661 1.00 77.00 314 LEU A N 1
ATOM 2419 C CA . LEU A 1 314 ? -2.783 21.556 27.687 1.00 77.00 314 LEU A CA 1
ATOM 2420 C C . LEU A 1 314 ? -2.160 21.054 28.997 1.00 77.00 314 LEU A C 1
ATOM 2422 O O . LEU A 1 314 ? -2.888 20.825 29.959 1.00 77.00 314 LEU A O 1
ATOM 2426 N N . LYS A 1 315 ? -0.835 20.832 29.035 1.00 80.06 315 LYS A N 1
ATOM 2427 C CA . LYS A 1 315 ? -0.122 20.153 30.136 1.00 80.06 315 LYS A CA 1
ATOM 2428 C C . LYS A 1 315 ? -0.785 18.832 30.556 1.00 80.06 315 LYS A C 1
ATOM 2430 O O . LYS A 1 315 ? -0.656 18.402 31.699 1.00 80.06 315 LYS A O 1
ATOM 2435 N N . ASN A 1 316 ? -1.489 18.186 29.628 1.00 75.75 316 ASN A N 1
ATOM 2436 C CA . ASN A 1 316 ? -2.247 16.971 29.870 1.00 75.75 316 ASN A CA 1
ATOM 2437 C C . ASN A 1 316 ? -1.740 15.866 28.928 1.00 75.75 316 ASN A C 1
ATOM 2439 O O . ASN A 1 316 ? -2.134 15.826 27.758 1.00 75.75 316 ASN A O 1
ATOM 2443 N N . PRO A 1 317 ? -0.881 14.948 29.414 1.00 74.44 317 PRO A N 1
ATOM 2444 C CA . PRO A 1 317 ? -0.361 13.853 28.597 1.00 74.44 317 PRO A CA 1
ATOM 2445 C C . PRO A 1 317 ? -1.430 12.799 28.267 1.00 74.44 317 PRO A C 1
ATOM 2447 O O . PRO A 1 317 ? -1.168 11.906 27.466 1.00 74.44 317 PRO A O 1
ATOM 2450 N N . ARG A 1 318 ? -2.625 12.891 28.869 1.00 76.44 318 ARG A N 1
ATOM 2451 C CA . ARG A 1 318 ? -3.760 11.988 28.637 1.00 76.44 318 ARG A CA 1
ATOM 2452 C C . ARG A 1 318 ? -4.737 12.487 27.572 1.00 76.44 318 ARG A C 1
ATOM 2454 O O . ARG A 1 318 ? -5.764 11.850 27.361 1.00 76.44 318 ARG A O 1
ATOM 2461 N N . ALA A 1 319 ? -4.462 13.613 26.914 1.00 82.38 319 ALA A N 1
ATOM 2462 C CA . ALA A 1 319 ? -5.271 14.033 25.775 1.00 82.38 319 ALA A CA 1
ATOM 2463 C C . ALA A 1 319 ? -5.138 13.024 24.619 1.00 82.38 319 ALA A C 1
ATOM 2465 O O . ALA A 1 319 ? -4.039 12.548 24.319 1.00 82.38 319 ALA A O 1
ATOM 2466 N N . ILE A 1 320 ? -6.264 12.707 23.979 1.00 86.62 320 ILE A N 1
ATOM 2467 C CA . ILE A 1 320 ? -6.336 11.753 22.869 1.00 86.62 320 ILE A CA 1
ATOM 2468 C C . ILE A 1 320 ? -7.035 12.380 21.662 1.00 86.62 320 ILE A C 1
ATOM 2470 O O . ILE A 1 320 ? -7.887 13.259 21.807 1.00 86.62 320 ILE A O 1
ATOM 2474 N N . LEU A 1 321 ? -6.709 11.901 20.461 1.00 88.44 321 LEU A N 1
ATOM 2475 C CA . LEU A 1 321 ? -7.527 12.151 19.270 1.00 88.44 321 LEU A CA 1
ATOM 2476 C C . LEU A 1 321 ? -8.408 10.933 19.038 1.00 88.44 321 LEU A C 1
ATOM 2478 O O . LEU A 1 321 ? -7.919 9.892 18.604 1.00 88.44 321 LEU A O 1
ATOM 2482 N N . GLN A 1 322 ? -9.693 11.049 19.342 1.00 89.75 322 GLN A N 1
ATOM 2483 C CA . GLN A 1 322 ? -10.660 9.982 19.119 1.00 89.75 322 GLN A CA 1
ATOM 2484 C C . GLN A 1 322 ? -11.008 9.890 17.632 1.00 89.75 322 GLN A C 1
ATOM 2486 O O . GLN A 1 322 ? -11.177 10.920 16.981 1.00 89.75 322 GLN A O 1
ATOM 2491 N N . LEU A 1 323 ? -11.093 8.670 17.098 1.00 91.56 323 LEU A N 1
ATOM 2492 C CA . LEU A 1 323 ? -11.201 8.393 15.665 1.00 91.56 323 LEU A CA 1
ATOM 2493 C C . LEU A 1 323 ? -12.581 7.864 15.275 1.00 91.56 323 LEU A C 1
ATOM 2495 O O . LEU A 1 323 ? -13.148 7.008 15.955 1.00 91.56 323 LEU A O 1
ATOM 2499 N N . TYR A 1 324 ? -13.048 8.328 14.120 1.00 90.38 324 TYR A N 1
ATOM 2500 C CA . TYR A 1 324 ? -14.362 8.085 13.536 1.00 90.38 324 TYR A CA 1
ATOM 2501 C C . TYR A 1 324 ? -14.228 7.761 12.041 1.00 90.38 324 TYR A C 1
ATOM 2503 O O . TYR A 1 324 ? -13.271 8.178 11.387 1.00 90.38 324 TYR A O 1
ATOM 2511 N N . VAL A 1 325 ? -15.192 7.028 11.484 1.00 89.94 325 VAL A N 1
ATOM 2512 C CA . VAL A 1 325 ? -15.313 6.812 10.032 1.00 89.94 325 VAL A CA 1
ATOM 2513 C C . VAL A 1 325 ? -16.704 7.259 9.601 1.00 89.94 325 VAL A C 1
ATOM 2515 O O . VAL A 1 325 ? -17.699 6.642 9.991 1.00 89.94 325 VAL A O 1
ATOM 2518 N N . LYS A 1 326 ? -16.779 8.304 8.771 1.00 85.00 326 LYS A N 1
ATOM 2519 C CA . LYS A 1 326 ? -18.047 8.790 8.210 1.00 85.00 326 LYS A CA 1
ATOM 2520 C C . LYS A 1 326 ? -18.739 7.667 7.420 1.00 85.00 326 LYS A C 1
ATOM 2522 O O . LYS A 1 326 ? -18.086 6.979 6.637 1.00 85.00 326 LYS A O 1
ATOM 2527 N N . GLY A 1 327 ? -20.043 7.479 7.639 1.00 79.56 327 GLY A N 1
ATOM 2528 C CA . GLY A 1 327 ? -20.848 6.451 6.956 1.00 79.56 327 GLY A CA 1
ATOM 2529 C C . GLY A 1 327 ? -20.707 5.017 7.496 1.00 79.56 327 GLY A C 1
ATOM 2530 O O . GLY A 1 327 ? -21.313 4.096 6.956 1.00 79.56 327 GLY A O 1
ATOM 2531 N N . SER A 1 328 ? -19.949 4.815 8.581 1.00 81.31 328 SER A N 1
ATOM 2532 C CA . SER A 1 328 ? -19.745 3.487 9.189 1.00 81.31 328 SER A CA 1
ATOM 2533 C C . SER A 1 328 ? -20.879 3.004 10.101 1.00 81.31 328 SER A C 1
ATOM 2535 O O . SER A 1 328 ? -20.837 1.865 10.563 1.00 81.31 328 SER A O 1
ATOM 2537 N N . SER A 1 329 ? -21.861 3.852 10.415 1.00 74.75 329 SER A N 1
ATOM 2538 C CA . SER A 1 329 ? -22.971 3.507 11.311 1.00 74.75 329 SER A CA 1
ATOM 2539 C C . SER A 1 329 ? -23.985 2.609 10.609 1.00 74.75 329 SER A C 1
ATOM 2541 O O . SER A 1 329 ? -24.374 2.886 9.473 1.00 74.75 329 SER A O 1
ATOM 2543 N N . THR A 1 330 ? -24.461 1.563 11.291 1.00 65.81 330 THR A N 1
ATOM 2544 C CA . THR A 1 330 ? -25.566 0.743 10.775 1.00 65.81 330 THR A CA 1
ATOM 2545 C C . THR A 1 330 ? -26.826 1.608 10.643 1.00 65.81 330 THR A C 1
ATOM 2547 O O . THR A 1 330 ? -27.189 2.307 11.593 1.00 65.81 330 THR A O 1
ATOM 2550 N N . PRO A 1 331 ? -27.502 1.619 9.479 1.00 58.56 331 PRO A N 1
ATOM 2551 C CA . PRO A 1 331 ? -28.781 2.301 9.360 1.00 58.56 331 PRO A CA 1
ATOM 2552 C C . PRO A 1 331 ? -29.787 1.596 10.273 1.00 58.56 331 PRO A C 1
ATOM 2554 O O . PRO A 1 331 ? -30.103 0.421 10.087 1.00 58.56 331 PRO A O 1
ATOM 2557 N N . CYS A 1 332 ? -30.255 2.301 11.301 1.00 41.94 332 CYS A N 1
ATOM 2558 C CA . CYS A 1 332 ? -31.231 1.765 12.236 1.00 41.94 332 CYS A CA 1
ATOM 2559 C C . CYS A 1 332 ? -32.627 1.794 11.582 1.00 41.94 332 CYS A C 1
ATOM 2561 O O . CYS A 1 332 ? -33.084 2.872 11.209 1.00 41.94 332 CYS A O 1
ATOM 2563 N N . PRO A 1 333 ? -33.349 0.664 11.472 1.00 41.88 333 PRO A N 1
ATOM 2564 C CA . PRO A 1 333 ? -34.689 0.615 10.874 1.00 41.88 333 PRO A CA 1
ATOM 2565 C C . PRO A 1 333 ? -35.800 1.237 11.751 1.00 41.88 333 PRO A C 1
ATOM 2567 O O . PRO A 1 333 ? -36.980 1.043 11.475 1.00 41.88 333 PRO A O 1
ATOM 2570 N N . ALA A 1 334 ? -35.461 1.958 12.827 1.00 38.12 334 ALA A N 1
ATOM 2571 C CA . ALA A 1 334 ? -36.413 2.405 13.851 1.00 38.12 334 ALA A CA 1
ATOM 2572 C C . ALA A 1 334 ? -37.129 3.742 13.567 1.00 38.12 334 ALA A C 1
ATOM 2574 O O . ALA A 1 334 ? -37.866 4.223 14.423 1.00 38.12 334 ALA A O 1
ATOM 2575 N N . ALA A 1 335 ? -36.986 4.328 12.381 1.00 35.53 335 ALA A N 1
ATOM 2576 C CA . ALA A 1 335 ? -37.843 5.423 11.940 1.00 35.53 335 ALA A CA 1
ATOM 2577 C C . ALA A 1 335 ? -38.249 5.152 10.493 1.00 35.53 335 ALA A C 1
ATOM 2579 O O . ALA A 1 335 ? -37.389 5.022 9.629 1.00 35.53 335 ALA A O 1
ATOM 2580 N N . GLY A 1 336 ? -39.554 5.035 10.234 1.00 36.44 336 GLY A N 1
ATOM 2581 C CA . GLY A 1 336 ? -40.146 4.828 8.905 1.00 36.44 336 GLY A CA 1
ATOM 2582 C C . GLY A 1 336 ? -39.981 6.016 7.951 1.00 36.44 336 GLY A C 1
ATOM 2583 O O . GLY A 1 336 ? -40.863 6.281 7.140 1.00 36.44 336 GLY A O 1
ATOM 2584 N N . GLU A 1 337 ? -38.875 6.743 8.055 1.00 31.69 337 GLU A N 1
ATOM 2585 C CA . GLU A 1 337 ? -38.501 7.795 7.132 1.00 31.69 337 GLU A CA 1
ATOM 2586 C C . GLU A 1 337 ? -37.668 7.177 6.010 1.00 31.69 337 GLU A C 1
ATOM 2588 O O . GLU A 1 337 ? -36.592 6.615 6.212 1.00 31.69 337 GLU A O 1
ATOM 2593 N N . MET A 1 338 ? -38.212 7.262 4.798 1.00 35.84 338 MET A N 1
ATOM 2594 C CA . MET A 1 338 ? -37.475 7.033 3.560 1.00 35.84 338 MET A CA 1
ATOM 2595 C C . MET A 1 338 ? -36.145 7.806 3.613 1.00 35.84 338 MET A C 1
ATOM 2597 O O . MET A 1 338 ? -36.172 8.996 3.939 1.00 35.84 338 MET A O 1
ATOM 2601 N N . PRO A 1 339 ? -34.994 7.206 3.259 1.00 38.28 339 PRO A N 1
ATOM 2602 C CA . PRO A 1 339 ? -33.714 7.901 3.285 1.00 38.28 339 PRO A CA 1
ATOM 2603 C C . PRO A 1 339 ? -33.627 8.837 2.072 1.00 38.28 339 PRO A C 1
ATOM 2605 O O . PRO A 1 339 ? -32.986 8.533 1.071 1.00 38.28 339 PRO A O 1
ATOM 2608 N N . LEU A 1 340 ? -34.320 9.973 2.139 1.00 34.38 340 LEU A N 1
ATOM 2609 C CA . LEU A 1 340 ? -34.245 11.058 1.154 1.00 34.38 340 LEU A CA 1
ATOM 2610 C C . LEU A 1 340 ? -33.342 12.210 1.619 1.00 34.38 340 LEU A C 1
ATOM 2612 O O . LEU A 1 340 ? -33.315 13.271 1.006 1.00 34.38 340 LEU A O 1
ATOM 2616 N N . SER A 1 341 ? -32.554 11.997 2.671 1.00 32.84 341 SER A N 1
ATOM 2617 C CA . SER A 1 341 ? -31.555 12.950 3.140 1.00 32.84 341 SER A CA 1
ATOM 2618 C C . SER A 1 341 ? -30.390 12.187 3.762 1.00 32.84 341 SER A C 1
ATOM 2620 O O . SER A 1 341 ? -30.532 11.536 4.796 1.00 32.84 341 SER A O 1
ATOM 2622 N N . ILE A 1 342 ? -29.236 12.232 3.097 1.00 38.97 342 ILE A N 1
ATOM 2623 C CA . ILE A 1 342 ? -27.954 11.754 3.618 1.00 38.97 342 ILE A CA 1
ATOM 2624 C C . ILE A 1 342 ? -27.532 12.755 4.701 1.00 38.97 342 ILE A C 1
ATOM 2626 O O . ILE A 1 342 ? -26.750 13.667 4.447 1.00 38.97 342 ILE A O 1
ATOM 2630 N N . SER A 1 343 ? -28.091 12.632 5.905 1.00 37.31 343 SER A N 1
ATOM 2631 C CA . SER A 1 343 ? -27.477 13.260 7.074 1.00 37.31 343 SER A CA 1
ATOM 2632 C C . SER A 1 343 ? -26.120 12.579 7.289 1.00 37.31 343 SER A C 1
ATOM 2634 O O . SER A 1 343 ? -26.076 11.343 7.335 1.00 37.31 343 SER A O 1
ATOM 2636 N N . PRO A 1 344 ? -24.996 13.315 7.360 1.00 47.53 344 PRO A N 1
ATOM 2637 C CA . PRO A 1 344 ? -23.684 12.717 7.529 1.00 47.53 344 PRO A CA 1
ATOM 2638 C C . PRO A 1 344 ? -23.548 12.265 8.982 1.00 47.53 344 PRO A C 1
ATOM 2640 O O . PRO A 1 344 ? -22.969 12.958 9.812 1.00 47.53 344 PRO A O 1
ATOM 2643 N N . CYS A 1 345 ? -24.081 11.091 9.319 1.00 58.22 345 CYS A N 1
ATOM 2644 C CA . CYS A 1 345 ? -23.752 10.454 10.584 1.00 58.22 345 CYS A CA 1
ATOM 2645 C C . CYS A 1 345 ? -22.225 10.271 10.604 1.00 58.22 345 CYS A C 1
ATOM 2647 O O . CYS A 1 345 ? -21.669 9.507 9.806 1.00 58.22 345 CYS A O 1
ATOM 2649 N N . ALA A 1 346 ? -21.538 11.000 11.490 1.00 64.75 346 ALA A N 1
ATOM 2650 C CA . ALA A 1 346 ? -20.078 11.008 11.621 1.00 64.75 346 ALA A CA 1
ATOM 2651 C C . ALA A 1 346 ? -19.475 9.614 11.912 1.00 64.75 346 ALA A C 1
ATOM 2653 O O . ALA A 1 346 ? -18.258 9.438 11.858 1.00 64.75 346 ALA A O 1
ATOM 2654 N N . GLY A 1 347 ? -20.328 8.615 12.157 1.00 79.56 347 GLY A N 1
ATOM 2655 C CA . GLY A 1 347 ? -19.969 7.291 12.636 1.00 79.56 347 GLY A CA 1
ATOM 2656 C C . GLY A 1 347 ? -19.771 7.299 14.147 1.00 79.56 347 GLY A C 1
ATOM 2657 O O . GLY A 1 347 ? -19.852 8.337 14.798 1.00 79.56 347 GLY A O 1
ATOM 2658 N N . GLU A 1 348 ? -19.500 6.125 14.699 1.00 87.88 348 GLU A N 1
ATOM 2659 C CA . GLU A 1 348 ? -19.183 5.953 16.115 1.00 87.88 348 GLU A CA 1
ATOM 2660 C C . GLU A 1 348 ? -17.671 5.779 16.328 1.00 87.88 348 GLU A C 1
ATOM 2662 O O . GLU A 1 348 ? -16.956 5.348 15.410 1.00 87.88 348 GLU A O 1
ATOM 2667 N N . PRO A 1 349 ? -17.157 6.076 17.534 1.00 90.44 349 PRO A N 1
ATOM 2668 C CA . PRO A 1 349 ? -15.732 5.998 17.801 1.00 90.44 349 PRO A CA 1
ATOM 2669 C C . PRO A 1 349 ? -15.250 4.546 17.867 1.00 90.44 349 PRO A C 1
ATOM 2671 O O . PRO A 1 349 ? -15.825 3.717 18.572 1.00 90.44 349 PRO A O 1
ATOM 2674 N N . PHE A 1 350 ? -14.158 4.231 17.173 1.00 91.00 350 PHE A N 1
ATOM 2675 C CA . PHE A 1 350 ? -13.608 2.863 17.090 1.00 91.00 350 PHE A CA 1
ATOM 2676 C C . PHE A 1 350 ? -12.143 2.769 17.546 1.00 91.00 350 PHE A C 1
ATOM 2678 O O . PHE A 1 350 ? -11.543 1.697 17.550 1.00 91.00 350 PHE A O 1
ATOM 2685 N N . GLY A 1 351 ? -11.537 3.892 17.916 1.00 91.00 351 GLY A N 1
ATOM 2686 C CA . GLY A 1 351 ? -10.145 3.944 18.337 1.00 91.00 351 GLY A CA 1
ATOM 2687 C C . GLY A 1 351 ? -9.701 5.362 18.652 1.00 91.00 351 GLY A C 1
ATOM 2688 O O . GLY A 1 351 ? -10.491 6.306 18.573 1.00 91.00 351 GLY A O 1
ATOM 2689 N N . PHE A 1 352 ? -8.431 5.514 19.010 1.00 90.19 352 PHE A N 1
ATOM 2690 C CA . PHE A 1 352 ? -7.840 6.818 19.296 1.00 90.19 352 PHE A CA 1
ATOM 2691 C C . PHE A 1 352 ? -6.330 6.850 19.036 1.00 90.19 352 PHE A C 1
ATOM 2693 O O . PHE A 1 352 ? -5.654 5.823 19.077 1.00 90.19 352 PHE A O 1
ATOM 2700 N N . LEU A 1 353 ? -5.792 8.048 18.803 1.00 89.50 353 LEU A N 1
ATOM 2701 C CA . LEU A 1 353 ? -4.357 8.330 18.851 1.00 89.50 353 LEU A CA 1
ATOM 2702 C C . LEU A 1 353 ? -3.993 8.893 20.220 1.00 89.50 353 LEU A C 1
ATOM 2704 O O . LEU A 1 353 ? -4.663 9.804 20.715 1.00 89.50 353 LEU A O 1
ATOM 2708 N N . ARG A 1 354 ? -2.899 8.400 20.800 1.00 87.06 354 ARG A N 1
ATOM 2709 C CA . ARG A 1 354 ? -2.337 8.940 22.043 1.00 87.06 354 ARG A CA 1
ATOM 2710 C C . ARG A 1 354 ? -0.816 8.984 22.003 1.00 87.06 354 ARG A C 1
ATOM 2712 O O . ARG A 1 354 ? -0.182 8.263 21.233 1.00 87.06 354 ARG A O 1
ATOM 2719 N N . LEU A 1 355 ? -0.229 9.798 22.874 1.00 86.19 355 LEU A N 1
ATOM 2720 C CA . LEU A 1 355 ? 1.203 9.723 23.148 1.00 86.19 355 LEU A CA 1
ATOM 2721 C C . LEU A 1 355 ? 1.523 8.413 23.874 1.00 86.19 355 LEU A C 1
ATOM 2723 O O . LEU A 1 355 ? 0.803 8.011 24.789 1.00 86.19 355 LEU A O 1
ATOM 2727 N N . ILE A 1 356 ? 2.615 7.763 23.476 1.00 79.94 356 ILE A N 1
ATOM 2728 C CA . ILE A 1 356 ? 3.123 6.566 24.146 1.00 79.94 356 ILE A CA 1
ATOM 2729 C C . ILE A 1 356 ? 3.593 6.982 25.552 1.00 79.94 356 ILE A C 1
ATOM 2731 O O . ILE A 1 356 ? 4.506 7.814 25.655 1.00 79.94 356 ILE A O 1
ATOM 2735 N N . PRO A 1 357 ? 3.008 6.426 26.633 1.00 72.69 357 PRO A N 1
ATOM 2736 C CA . PRO A 1 357 ? 3.419 6.737 28.000 1.00 72.69 357 PRO A CA 1
ATOM 2737 C C . PRO A 1 357 ? 4.906 6.422 28.215 1.00 72.69 357 PRO A C 1
ATOM 2739 O O . PRO A 1 357 ? 5.405 5.404 27.739 1.00 72.69 357 PRO A O 1
ATOM 2742 N N . GLN A 1 358 ? 5.630 7.287 28.932 1.00 63.47 358 GLN A N 1
ATOM 2743 C CA . GLN A 1 358 ? 7.058 7.081 29.226 1.00 63.47 358 GLN A CA 1
ATOM 2744 C C . GLN A 1 358 ? 7.316 6.143 30.420 1.00 63.47 358 GLN A C 1
ATOM 2746 O O . GLN A 1 358 ? 8.470 5.935 30.795 1.00 63.47 358 GLN A O 1
ATOM 2751 N N . ASP A 1 359 ? 6.272 5.578 31.026 1.00 47.88 359 ASP A N 1
ATOM 2752 C CA . ASP A 1 359 ? 6.379 4.894 32.312 1.00 47.88 359 ASP A CA 1
ATOM 2753 C C . ASP A 1 359 ? 7.102 3.541 32.203 1.00 47.88 359 ASP A C 1
ATOM 2755 O O . ASP A 1 359 ? 6.535 2.549 31.752 1.00 47.88 359 ASP A O 1
ATOM 2759 N N . GLY A 1 360 ? 8.368 3.523 32.641 1.00 42.62 360 GLY A N 1
ATOM 2760 C CA . GLY A 1 360 ? 9.062 2.461 33.394 1.00 42.62 360 GLY A CA 1
ATOM 2761 C C . GLY A 1 360 ? 9.275 1.072 32.776 1.00 42.62 360 GLY A C 1
ATOM 2762 O O . GLY A 1 360 ? 10.206 0.377 33.178 1.00 42.62 360 GLY A O 1
ATOM 2763 N N . MET A 1 361 ? 8.473 0.644 31.804 1.00 46.28 361 MET A N 1
ATOM 2764 C CA . MET A 1 361 ? 8.474 -0.724 31.292 1.00 46.28 361 MET A CA 1
ATOM 2765 C C . MET A 1 361 ? 9.057 -0.787 29.883 1.00 46.28 361 MET A C 1
ATOM 2767 O O . MET A 1 361 ? 8.366 -1.124 28.930 1.00 46.28 361 MET A O 1
ATOM 2771 N N . GLY A 1 362 ? 10.339 -0.426 29.767 1.00 41.38 362 GLY A N 1
ATOM 2772 C CA . GLY A 1 362 ? 11.325 -1.020 28.850 1.00 41.38 362 GLY A CA 1
ATOM 2773 C C . GLY A 1 362 ? 10.971 -1.261 27.374 1.00 41.38 362 GLY A C 1
ATOM 2774 O O . GLY A 1 362 ? 11.690 -2.016 26.723 1.00 41.38 362 GLY A O 1
ATOM 2775 N N . ARG A 1 363 ? 9.915 -0.667 26.804 1.00 51.81 363 ARG A N 1
ATOM 2776 C CA . ARG A 1 363 ? 9.693 -0.693 25.356 1.00 51.81 363 ARG A CA 1
ATOM 2777 C C . ARG A 1 363 ? 10.752 0.207 24.736 1.00 51.81 363 ARG A C 1
ATOM 2779 O O . ARG A 1 363 ? 10.633 1.430 24.765 1.00 51.81 363 ARG A O 1
ATOM 2786 N N . ILE A 1 364 ? 11.824 -0.408 24.240 1.00 44.47 364 ILE A N 1
ATOM 2787 C CA . ILE A 1 364 ? 12.887 0.273 23.501 1.00 44.47 364 ILE A CA 1
ATOM 2788 C C . ILE A 1 364 ? 12.218 0.999 22.333 1.00 44.47 364 ILE A C 1
ATOM 2790 O O . ILE A 1 364 ? 11.734 0.365 21.398 1.00 44.47 364 ILE A O 1
ATOM 2794 N N . ARG A 1 365 ? 12.144 2.332 22.418 1.00 53.59 365 ARG A N 1
ATOM 2795 C CA . ARG A 1 365 ? 11.647 3.160 21.321 1.00 53.59 365 ARG A CA 1
ATOM 2796 C C . ARG A 1 365 ? 12.657 3.093 20.177 1.00 53.59 365 ARG A C 1
ATOM 2798 O O . ARG A 1 365 ? 13.827 3.410 20.411 1.00 53.59 365 ARG A O 1
ATOM 2805 N N . PRO A 1 366 ? 12.243 2.737 18.950 1.00 50.84 366 PRO A N 1
ATOM 2806 C CA . PRO A 1 366 ? 13.077 2.993 17.790 1.00 50.84 366 PRO A CA 1
ATOM 2807 C C . PRO A 1 366 ? 13.364 4.498 17.720 1.00 50.84 366 PRO A C 1
ATOM 2809 O O . PRO A 1 366 ? 12.481 5.324 17.974 1.00 50.84 366 PRO A O 1
ATOM 2812 N N . SER A 1 367 ? 14.595 4.868 17.365 1.00 44.28 367 SER A N 1
ATOM 2813 C CA . SER A 1 367 ? 15.031 6.270 17.241 1.00 44.28 367 SER A CA 1
ATOM 2814 C C . SER A 1 367 ? 14.234 7.071 16.199 1.00 44.28 367 SER A C 1
ATOM 2816 O O . SER A 1 367 ? 14.304 8.296 16.187 1.00 44.28 367 SER A O 1
ATOM 2818 N N . SER A 1 368 ? 13.456 6.390 15.352 1.00 54.88 368 SER A N 1
ATOM 2819 C CA . SER A 1 368 ? 12.561 6.947 14.335 1.00 54.88 368 SER A CA 1
ATOM 2820 C C . SER A 1 368 ? 11.077 6.999 14.733 1.00 54.88 368 SER A C 1
ATOM 2822 O O . SER A 1 368 ? 10.253 7.381 13.902 1.00 54.88 368 SER A O 1
ATOM 2824 N N . SER A 1 369 ? 10.713 6.590 15.954 1.00 64.94 369 SER A N 1
ATOM 2825 C CA . SER A 1 369 ? 9.313 6.548 16.399 1.00 64.94 369 SER A CA 1
ATOM 2826 C C . SER A 1 369 ? 8.740 7.954 16.603 1.00 64.94 369 SER A C 1
ATOM 2828 O O . SER A 1 369 ? 9.389 8.829 17.178 1.00 64.94 369 SER A O 1
ATOM 2830 N N . SER A 1 370 ? 7.498 8.190 16.168 1.00 68.56 370 SER A N 1
ATOM 2831 C CA . SER A 1 370 ? 6.811 9.477 16.396 1.00 68.56 370 SER A CA 1
ATOM 2832 C C . SER A 1 370 ? 6.477 9.726 17.874 1.00 68.56 370 SER A C 1
ATOM 2834 O O . SER A 1 370 ? 6.088 10.833 18.251 1.00 68.56 370 SER A O 1
ATOM 2836 N N . GLY A 1 371 ? 6.595 8.698 18.720 1.00 80.00 371 GLY A N 1
ATOM 2837 C CA . GLY A 1 371 ? 6.113 8.723 20.099 1.00 80.00 371 GLY A CA 1
ATOM 2838 C C . GLY A 1 371 ? 4.585 8.727 20.212 1.00 80.00 371 GLY A C 1
ATOM 2839 O O . GLY A 1 371 ? 4.078 8.921 21.313 1.00 80.00 371 GLY A O 1
ATOM 2840 N N . VAL A 1 372 ? 3.865 8.523 19.104 1.00 85.56 372 VAL A N 1
ATOM 2841 C CA . VAL A 1 372 ? 2.406 8.383 19.039 1.00 85.56 372 VAL A CA 1
ATOM 2842 C C . VAL A 1 372 ? 2.065 6.944 18.665 1.00 85.56 372 VAL A C 1
ATOM 2844 O O . VAL A 1 372 ? 2.718 6.339 17.812 1.00 85.56 372 VAL A O 1
ATOM 2847 N N . GLU A 1 373 ? 1.026 6.404 19.291 1.00 87.19 373 GLU A N 1
ATOM 2848 C CA . GLU A 1 373 ? 0.454 5.107 18.943 1.00 87.19 373 GLU A CA 1
ATOM 2849 C C . GLU A 1 373 ? -1.029 5.232 18.590 1.00 87.19 373 GLU A C 1
ATOM 2851 O O . GLU A 1 373 ? -1.758 6.070 19.132 1.00 87.19 373 GLU A O 1
ATOM 2856 N N . LEU A 1 374 ? -1.459 4.378 17.666 1.00 88.62 374 LEU A N 1
ATOM 2857 C CA . LEU A 1 374 ? -2.852 4.160 17.308 1.00 88.62 374 LEU A CA 1
ATOM 2858 C C . LEU A 1 374 ? -3.391 2.990 18.124 1.00 88.62 374 LEU A C 1
ATOM 2860 O O . LEU A 1 374 ? -2.878 1.879 18.010 1.00 88.62 374 LEU A O 1
ATOM 2864 N N . ALA A 1 375 ? -4.437 3.241 18.905 1.00 88.62 375 ALA A N 1
ATOM 2865 C CA . ALA A 1 375 ? -5.190 2.219 19.612 1.00 88.62 375 ALA A CA 1
ATOM 2866 C C . ALA A 1 375 ? -6.474 1.890 18.837 1.00 88.62 375 ALA A C 1
ATOM 2868 O O . ALA A 1 375 ? -7.326 2.763 18.659 1.00 88.62 375 ALA A O 1
ATOM 2869 N N . LEU A 1 376 ? -6.623 0.640 18.393 1.00 90.69 376 LEU A N 1
ATOM 2870 C CA . LEU A 1 376 ? -7.866 0.121 17.818 1.00 90.69 376 LEU A CA 1
ATOM 2871 C C . LEU A 1 376 ? -8.679 -0.617 18.882 1.00 90.69 376 LEU A C 1
ATOM 2873 O O . LEU A 1 376 ? -8.141 -1.416 19.653 1.00 90.69 376 LEU A O 1
ATOM 2877 N N . LEU A 1 377 ? -9.979 -0.337 18.907 1.00 90.50 377 LEU A N 1
ATOM 2878 C CA . LEU A 1 377 ? -10.948 -0.846 19.869 1.00 90.50 377 LEU A CA 1
ATOM 2879 C C . LEU A 1 377 ? -12.222 -1.334 19.153 1.00 90.50 377 LEU A C 1
ATOM 2881 O O . LEU A 1 377 ? -12.386 -1.133 17.945 1.00 90.50 377 LEU A O 1
ATOM 2885 N N . PRO A 1 378 ? -13.147 -1.985 19.879 1.00 90.88 378 PRO A N 1
ATOM 2886 C CA . PRO A 1 378 ? -14.477 -2.275 19.357 1.00 90.88 378 PRO A CA 1
ATOM 2887 C C . PRO A 1 378 ? -15.181 -1.021 18.818 1.00 90.88 378 PRO A C 1
ATOM 2889 O O . PRO A 1 378 ? -14.987 0.088 19.316 1.00 90.88 378 PRO A O 1
ATOM 2892 N N . TYR A 1 379 ? -16.050 -1.200 17.826 1.00 90.56 379 TYR A N 1
ATOM 2893 C CA . TYR A 1 379 ? -16.885 -0.117 17.310 1.00 90.56 379 TYR A CA 1
ATOM 2894 C C . TYR A 1 379 ? -17.787 0.456 18.415 1.00 90.56 379 TYR A C 1
ATOM 2896 O O . TYR A 1 379 ? -18.449 -0.308 19.111 1.00 90.56 379 TYR A O 1
ATOM 2904 N N . ASN A 1 380 ? -17.829 1.774 18.598 1.00 90.56 380 ASN A N 1
ATOM 2905 C CA . ASN A 1 380 ? -18.486 2.426 19.738 1.00 90.56 380 ASN A CA 1
ATOM 2906 C C . ASN A 1 380 ? -18.007 1.879 21.105 1.00 90.56 380 ASN A C 1
ATOM 2908 O O . ASN A 1 380 ? -18.793 1.466 21.964 1.00 90.56 380 ASN A O 1
ATOM 2912 N N . TYR A 1 381 ? -16.685 1.837 21.298 1.00 89.75 381 TYR A N 1
ATOM 2913 C CA . TYR A 1 381 ? -16.077 1.327 22.531 1.00 89.75 381 TYR A CA 1
ATOM 2914 C C . TYR A 1 381 ? -16.500 2.045 23.828 1.00 89.75 381 TYR A C 1
ATOM 2916 O O . TYR A 1 381 ? -16.544 1.348 24.844 1.00 89.75 381 TYR A O 1
ATOM 2924 N N . PRO A 1 382 ? -16.823 3.361 23.871 1.00 88.19 382 PRO A N 1
ATOM 2925 C CA . PRO A 1 382 ? -17.226 4.011 25.119 1.00 88.19 382 PRO A CA 1
ATOM 2926 C C . PRO A 1 382 ? -18.506 3.395 25.690 1.00 88.19 382 PRO A C 1
ATOM 2928 O O . PRO A 1 382 ? -18.538 3.005 26.855 1.00 88.19 382 PRO A O 1
ATOM 2931 N N . LYS A 1 383 ? -19.519 3.188 24.839 1.00 87.69 383 LYS A N 1
ATOM 2932 C CA . LYS A 1 383 ? -20.781 2.552 25.232 1.00 87.69 383 LYS A CA 1
ATOM 2933 C C . LYS A 1 383 ? -20.581 1.100 25.664 1.00 87.69 383 LYS A C 1
ATOM 2935 O O . LYS A 1 383 ? -21.147 0.661 26.662 1.00 87.69 383 LYS A O 1
ATOM 2940 N N . LEU A 1 384 ? -19.754 0.344 24.936 1.00 88.62 384 LEU A N 1
ATOM 2941 C CA . LEU A 1 384 ? -19.431 -1.031 25.324 1.00 88.62 384 LEU A CA 1
ATOM 2942 C C . LEU A 1 384 ? -18.738 -1.080 26.689 1.00 88.62 384 LEU A C 1
ATOM 2944 O O . LEU A 1 384 ? -19.044 -1.956 27.493 1.00 88.62 384 LEU A O 1
ATOM 2948 N N . TYR A 1 385 ? -17.814 -0.155 26.947 1.00 87.94 385 TYR A N 1
ATOM 2949 C CA . TYR A 1 385 ? -17.102 -0.079 28.216 1.00 87.94 385 TYR A CA 1
ATOM 2950 C C . TYR A 1 385 ? -18.073 0.106 29.388 1.00 87.94 385 TYR A C 1
ATOM 2952 O O . TYR A 1 385 ? -17.994 -0.649 30.353 1.00 87.94 385 TYR A O 1
ATOM 2960 N N . GLU A 1 386 ? -19.028 1.032 29.273 1.00 86.00 386 GLU A N 1
ATOM 2961 C CA . GLU A 1 386 ? -20.057 1.271 30.295 1.00 86.00 386 GLU A CA 1
ATOM 2962 C C . GLU A 1 386 ? -20.897 0.019 30.580 1.00 86.00 386 GLU A C 1
ATOM 2964 O O . GLU A 1 386 ? -21.049 -0.379 31.738 1.00 86.00 386 GLU A O 1
ATOM 2969 N N . ILE A 1 387 ? -21.365 -0.652 29.521 1.00 86.38 387 ILE A N 1
ATOM 2970 C CA . ILE A 1 387 ? -22.147 -1.891 29.626 1.00 86.38 387 ILE A CA 1
ATOM 2971 C C . ILE A 1 387 ? -21.324 -2.994 30.312 1.00 86.38 387 ILE A C 1
ATOM 2973 O O . ILE A 1 387 ? -21.824 -3.690 31.198 1.00 86.38 387 ILE A O 1
ATOM 2977 N N . VAL A 1 388 ? -20.054 -3.170 29.926 1.00 85.75 388 VAL A N 1
ATOM 2978 C CA . VAL A 1 388 ? -19.172 -4.197 30.505 1.00 85.75 388 VAL A CA 1
ATOM 2979 C C . VAL A 1 388 ? -18.827 -3.894 31.964 1.00 85.75 388 VAL A C 1
ATOM 2981 O O . VAL A 1 388 ? -18.830 -4.817 32.781 1.00 85.75 388 VAL A O 1
ATOM 2984 N N . GLU A 1 389 ? -18.547 -2.637 32.318 1.00 84.06 389 GLU A N 1
ATOM 2985 C CA . GLU A 1 389 ? -18.314 -2.240 33.712 1.00 84.06 389 GLU A CA 1
ATOM 2986 C C . GLU A 1 389 ? -19.517 -2.577 34.591 1.00 84.06 389 GLU A C 1
ATOM 2988 O O . GLU A 1 389 ? -19.356 -3.116 35.688 1.00 84.06 389 GLU A O 1
ATOM 2993 N N . GLU A 1 390 ? -20.725 -2.278 34.118 1.00 83.38 390 GLU A N 1
ATOM 2994 C CA . GLU A 1 390 ? -21.947 -2.544 34.863 1.00 83.38 390 GLU A CA 1
ATOM 2995 C C . GLU A 1 390 ? -22.231 -4.044 35.003 1.00 83.38 390 GLU A C 1
ATOM 2997 O O . GLU A 1 390 ? -22.541 -4.496 36.106 1.00 83.38 390 GLU A O 1
ATOM 3002 N N . LEU A 1 391 ? -22.030 -4.833 33.942 1.00 79.75 391 LEU A N 1
ATOM 3003 C CA . LEU A 1 391 ? -22.180 -6.292 33.985 1.00 79.75 391 LEU A CA 1
ATOM 3004 C C . LEU A 1 391 ? -21.137 -6.989 34.874 1.00 79.75 391 LEU A C 1
ATOM 3006 O O . LEU A 1 391 ? -21.382 -8.103 35.339 1.00 79.75 391 LEU A O 1
ATOM 3010 N N . ARG A 1 392 ? -19.977 -6.362 35.106 1.00 77.12 392 ARG A N 1
ATOM 3011 C CA . ARG A 1 392 ? -18.886 -6.919 35.920 1.00 77.12 392 ARG A CA 1
ATOM 3012 C C . ARG A 1 392 ? -19.011 -6.603 37.411 1.00 77.12 392 ARG A C 1
ATOM 3014 O O . ARG A 1 392 ? -18.365 -7.280 38.215 1.00 77.12 392 ARG A O 1
ATOM 3021 N N . LYS A 1 393 ? -19.803 -5.598 37.805 1.00 78.56 393 LYS A N 1
ATOM 3022 C CA . LYS A 1 393 ? -20.013 -5.277 39.225 1.00 78.56 393 LYS A CA 1
ATOM 3023 C C . LYS A 1 393 ? -20.540 -6.531 39.938 1.00 78.56 393 LYS A C 1
ATOM 3025 O O . LYS A 1 393 ? -21.558 -7.075 39.511 1.00 78.56 393 LYS A O 1
ATOM 3030 N N . PRO A 1 394 ? -19.863 -7.029 40.993 1.00 62.78 394 PRO A N 1
ATOM 3031 C CA . PRO A 1 394 ? -20.360 -8.180 41.734 1.00 62.78 394 PRO A CA 1
ATOM 3032 C C . PRO A 1 394 ? -21.754 -7.829 42.253 1.00 62.78 394 PRO A C 1
ATOM 3034 O O . PRO A 1 394 ? -21.941 -6.721 42.752 1.00 62.78 394 PRO A O 1
ATOM 3037 N N . ASN A 1 395 ? -22.722 -8.740 42.093 1.00 58.22 395 ASN A N 1
ATOM 3038 C CA . ASN A 1 395 ? -24.113 -8.576 42.529 1.00 58.22 395 ASN A CA 1
ATOM 3039 C C . ASN A 1 395 ? -24.182 -8.305 44.046 1.00 58.22 395 ASN A C 1
ATOM 3041 O O . ASN A 1 395 ? -24.472 -9.196 44.842 1.00 58.22 395 ASN A O 1
ATOM 3045 N N . ALA A 1 396 ? -23.915 -7.071 44.460 1.00 43.59 396 ALA A N 1
ATOM 3046 C CA . ALA A 1 396 ? -24.102 -6.599 45.814 1.00 43.59 396 ALA A CA 1
ATOM 3047 C C . ALA A 1 396 ? -25.590 -6.284 45.972 1.00 43.59 396 ALA A C 1
ATOM 3049 O O . ALA A 1 396 ? -26.040 -5.182 45.683 1.00 43.59 396 ALA A O 1
ATOM 3050 N N . GLY A 1 397 ? -26.356 -7.303 46.364 1.00 44.88 397 GLY A N 1
ATOM 3051 C CA . GLY A 1 397 ? -27.674 -7.134 46.971 1.00 44.88 397 GLY A CA 1
ATOM 3052 C C . GLY A 1 397 ? -28.741 -6.490 46.083 1.00 44.88 397 GLY A C 1
ATOM 3053 O O . GLY A 1 397 ? -29.152 -5.365 46.324 1.00 44.88 397 GLY A O 1
ATOM 3054 N N . GLY A 1 398 ? -29.261 -7.257 45.121 1.00 44.88 398 GLY A N 1
ATOM 3055 C CA . GLY A 1 398 ? -30.658 -7.147 44.691 1.00 44.88 398 GLY A CA 1
ATOM 3056 C C . GLY A 1 398 ? -31.044 -5.999 43.756 1.00 44.88 398 GLY A C 1
ATOM 3057 O O . GLY A 1 398 ? -31.707 -5.079 44.193 1.00 44.88 398 GLY A O 1
ATOM 3058 N N . ILE A 1 399 ? -30.810 -6.144 42.444 1.00 47.59 399 ILE A N 1
ATOM 3059 C CA . ILE A 1 399 ? -31.799 -5.773 41.410 1.00 47.59 399 ILE A CA 1
ATOM 3060 C C . ILE A 1 399 ? -31.621 -6.731 40.209 1.00 47.59 399 ILE A C 1
ATOM 3062 O O . ILE 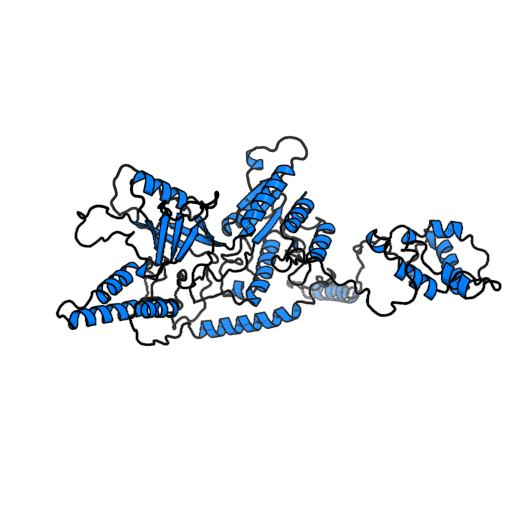A 1 399 ? -30.835 -6.468 39.302 1.00 47.59 399 ILE A O 1
ATOM 3066 N N . ALA A 1 400 ? -32.379 -7.833 40.149 1.00 52.38 400 ALA A N 1
ATOM 3067 C CA . ALA A 1 400 ? -32.409 -8.715 38.967 1.00 52.38 400 ALA A CA 1
ATOM 3068 C C . ALA A 1 400 ? -32.886 -7.986 37.681 1.00 52.38 400 ALA A C 1
ATOM 3070 O O . ALA A 1 400 ? -32.514 -8.357 36.568 1.00 52.38 400 ALA A O 1
ATOM 3071 N N . ASN A 1 401 ? -33.650 -6.898 37.835 1.00 55.25 401 ASN A N 1
ATOM 3072 C CA . ASN A 1 401 ? -34.165 -6.062 36.742 1.00 55.25 401 ASN A CA 1
ATOM 3073 C C . ASN A 1 401 ? -33.107 -5.149 36.089 1.00 55.25 401 ASN A C 1
ATOM 3075 O O . ASN A 1 401 ? -33.195 -4.862 34.901 1.00 55.25 401 ASN A O 1
ATOM 3079 N N . LYS A 1 402 ? -32.075 -4.710 36.824 1.00 59.16 402 LYS A N 1
ATOM 3080 C CA . LYS A 1 402 ? -31.034 -3.832 36.268 1.00 59.16 402 LYS A CA 1
ATOM 3081 C C . LYS A 1 402 ? -30.082 -4.629 35.380 1.00 59.16 402 LYS A C 1
ATOM 3083 O O . LYS A 1 402 ? -29.817 -4.221 34.263 1.00 59.16 402 LYS A O 1
ATOM 3088 N N . SER A 1 403 ? -29.710 -5.839 35.808 1.00 68.44 403 SER A N 1
ATOM 3089 C CA . SER A 1 403 ? -28.924 -6.784 34.997 1.00 68.44 403 SER A CA 1
ATOM 3090 C C . SER A 1 403 ? -29.643 -7.232 33.713 1.00 68.44 403 SER A C 1
ATOM 3092 O O . SER A 1 403 ? -28.994 -7.497 32.701 1.00 68.44 403 SER A O 1
ATOM 3094 N N . THR A 1 404 ? -30.980 -7.310 33.717 1.00 77.19 404 THR A N 1
ATOM 3095 C CA . THR A 1 404 ? -31.752 -7.607 32.496 1.00 77.19 404 THR A CA 1
ATOM 3096 C C . THR A 1 404 ? -31.812 -6.408 31.554 1.00 77.19 404 THR A C 1
ATOM 3098 O O . THR A 1 404 ? -31.658 -6.606 30.351 1.00 77.19 404 THR A O 1
ATOM 3101 N N . GLN A 1 405 ? -31.922 -5.181 32.073 1.00 83.12 405 GLN A N 1
ATOM 3102 C CA . GLN A 1 405 ? -31.802 -3.956 31.279 1.00 83.12 405 GLN A CA 1
ATOM 3103 C C . GLN A 1 405 ? -30.414 -3.822 30.629 1.00 83.12 405 GLN A C 1
ATOM 3105 O O . GLN A 1 405 ? -30.338 -3.661 29.415 1.00 83.12 405 GLN A O 1
ATOM 3110 N N . THR A 1 406 ? -29.314 -4.000 31.373 1.00 83.19 406 THR A N 1
ATOM 3111 C CA . THR A 1 406 ? -27.957 -3.934 30.790 1.00 83.19 406 THR A CA 1
ATOM 3112 C C . THR A 1 406 ? -27.719 -5.033 29.752 1.00 83.19 406 THR A C 1
ATOM 3114 O O . THR A 1 406 ? -26.990 -4.839 28.780 1.00 83.19 406 THR A O 1
ATOM 3117 N N . ARG A 1 407 ? -28.348 -6.206 29.914 1.00 84.12 407 ARG A N 1
ATOM 3118 C CA . ARG A 1 407 ? -28.336 -7.252 28.880 1.00 84.12 407 ARG A CA 1
ATOM 3119 C C . ARG A 1 407 ? -29.121 -6.847 27.635 1.00 84.12 407 ARG A C 1
ATOM 3121 O O . ARG A 1 407 ? -28.636 -7.094 26.537 1.00 84.12 407 ARG A O 1
ATOM 3128 N N . GLN A 1 408 ? -30.280 -6.208 27.779 1.00 86.38 408 GLN A N 1
ATOM 3129 C CA . GLN A 1 408 ? -31.021 -5.657 26.638 1.00 86.38 408 GLN A CA 1
ATOM 3130 C C . GLN A 1 408 ? -30.212 -4.568 25.923 1.00 86.38 408 GLN A C 1
ATOM 3132 O O . GLN A 1 408 ? -30.170 -4.548 24.694 1.00 86.38 408 GLN A O 1
ATOM 3137 N N . GLU A 1 409 ? -29.509 -3.717 26.671 1.00 87.06 409 GLU A N 1
ATOM 3138 C CA . GLU A 1 409 ? -28.595 -2.708 26.127 1.00 87.06 409 GLU A CA 1
ATOM 3139 C C . GLU A 1 409 ? -27.405 -3.341 25.397 1.00 87.06 409 GLU A C 1
ATOM 3141 O O . GLU A 1 409 ? -27.054 -2.884 24.309 1.00 87.06 409 GLU A O 1
ATOM 3146 N N . LEU A 1 410 ? -26.834 -4.429 25.928 1.00 87.88 410 LEU A N 1
ATOM 3147 C CA . LEU A 1 410 ? -25.801 -5.209 25.243 1.00 87.88 410 LEU A CA 1
ATOM 3148 C C . LEU A 1 410 ? -26.331 -5.801 23.934 1.00 87.88 410 LEU A C 1
ATOM 3150 O O . LEU A 1 410 ? -25.664 -5.718 22.906 1.00 87.88 410 LEU A O 1
ATOM 3154 N N . GLU A 1 411 ? -27.530 -6.381 23.937 1.00 86.94 411 GLU A N 1
ATOM 3155 C CA . GLU A 1 411 ? -28.126 -6.899 22.709 1.00 86.94 411 GLU A CA 1
ATOM 3156 C C . GLU A 1 411 ? -28.441 -5.779 21.704 1.00 86.94 411 GLU A C 1
ATOM 3158 O O . GLU A 1 411 ? -28.289 -5.972 20.498 1.00 86.94 411 GLU A O 1
ATOM 3163 N N . ALA A 1 412 ? -28.892 -4.611 22.166 1.00 87.50 412 ALA A N 1
ATOM 3164 C CA . ALA A 1 412 ? -29.118 -3.442 21.317 1.00 87.50 412 ALA A CA 1
ATOM 3165 C C . ALA A 1 412 ? -27.798 -2.926 20.722 1.00 87.50 412 ALA A C 1
ATOM 3167 O O . ALA A 1 412 ? -27.733 -2.632 19.530 1.00 87.50 412 ALA A O 1
ATOM 3168 N N . TYR A 1 413 ? -26.726 -2.899 21.519 1.00 89.12 413 TYR A N 1
ATOM 3169 C CA . TYR A 1 413 ? -25.378 -2.574 21.062 1.00 89.12 413 TYR A CA 1
ATOM 3170 C C . TYR A 1 413 ? -24.900 -3.558 19.986 1.00 89.12 413 TYR A C 1
ATOM 3172 O O . TYR A 1 413 ? -24.486 -3.130 18.910 1.00 89.12 413 TYR A O 1
ATOM 3180 N N . VAL A 1 414 ? -25.041 -4.868 20.217 1.00 87.31 414 VAL A N 1
ATOM 3181 C CA . VAL A 1 414 ? -24.672 -5.917 19.249 1.00 87.31 414 VAL A CA 1
ATOM 3182 C C . VAL A 1 414 ? -25.404 -5.743 17.911 1.00 87.31 414 VAL A C 1
ATOM 3184 O O . VAL A 1 414 ? -24.800 -5.992 16.874 1.00 87.31 414 VAL A O 1
ATOM 3187 N N . ARG A 1 415 ? -26.664 -5.278 17.916 1.00 83.88 415 ARG A N 1
ATOM 3188 C CA . ARG A 1 415 ? -27.430 -4.960 16.692 1.00 83.88 415 ARG A CA 1
ATOM 3189 C C . ARG A 1 415 ? -26.950 -3.686 15.984 1.00 83.88 415 ARG A C 1
ATOM 3191 O O . ARG A 1 415 ? -27.113 -3.575 14.778 1.00 83.88 415 ARG A O 1
ATOM 3198 N N . SER A 1 416 ? -26.387 -2.728 16.724 1.00 84.00 416 SER A N 1
ATOM 3199 C CA . SER A 1 416 ? -25.895 -1.453 16.173 1.00 84.00 416 SER A CA 1
ATOM 3200 C C . SER A 1 416 ? -24.488 -1.539 15.566 1.00 84.00 416 SER A C 1
ATOM 3202 O O . SER A 1 416 ? -24.104 -0.702 14.749 1.00 84.00 416 SER A O 1
ATOM 3204 N N . VAL A 1 417 ? -23.705 -2.543 15.958 1.00 86.12 417 VAL A N 1
ATOM 3205 C CA . VAL A 1 417 ? -22.327 -2.739 15.498 1.00 86.12 417 VAL A CA 1
ATOM 3206 C C . VAL A 1 417 ? -22.314 -3.401 14.112 1.00 86.12 417 VAL A C 1
ATOM 3208 O O . VAL A 1 417 ? -23.112 -4.308 13.874 1.00 86.12 417 VAL A O 1
ATOM 3211 N N . PRO A 1 418 ? -21.391 -3.027 13.200 1.00 86.31 418 PRO A N 1
ATOM 3212 C CA . PRO A 1 418 ? -21.283 -3.695 11.908 1.00 86.31 418 PRO A CA 1
ATOM 3213 C C . PRO A 1 418 ? -21.085 -5.221 12.040 1.00 86.31 418 PRO A C 1
ATOM 3215 O O . PRO A 1 418 ? -20.238 -5.652 12.833 1.00 86.31 418 PRO A O 1
ATOM 3218 N N . PRO A 1 419 ? -21.784 -6.058 11.244 1.00 84.12 419 PRO A N 1
ATOM 3219 C CA . PRO A 1 419 ? -21.805 -7.516 11.427 1.00 84.12 419 PRO A CA 1
ATOM 3220 C C . PRO A 1 419 ? -20.424 -8.186 11.460 1.00 84.12 419 PRO A C 1
ATOM 3222 O O . PRO A 1 419 ? -20.200 -9.133 12.217 1.00 84.12 419 PRO A O 1
ATOM 3225 N N . TYR A 1 420 ? -19.454 -7.668 10.703 1.00 86.12 420 TYR A N 1
ATOM 3226 C CA . TYR A 1 420 ? -18.099 -8.221 10.651 1.00 86.12 420 TYR A CA 1
ATOM 3227 C C . TYR A 1 420 ? -17.308 -8.075 11.969 1.00 86.12 420 TYR A C 1
ATOM 3229 O O . TYR A 1 420 ? -16.373 -8.843 12.199 1.00 86.12 420 TYR A O 1
ATOM 3237 N N . TYR A 1 421 ? -17.695 -7.175 12.884 1.00 88.19 421 TYR A N 1
ATOM 3238 C CA . TYR A 1 421 ? -17.101 -7.099 14.231 1.00 88.19 421 TYR A CA 1
ATOM 3239 C C . TYR A 1 421 ? -17.587 -8.214 15.166 1.00 88.19 421 TYR A C 1
ATOM 3241 O O . TYR A 1 421 ? -16.923 -8.499 16.166 1.00 88.19 421 TYR A O 1
ATOM 3249 N N . LEU A 1 422 ? -18.718 -8.869 14.868 1.00 87.38 422 LEU A N 1
ATOM 3250 C CA . LEU A 1 422 ? -19.362 -9.820 15.783 1.00 87.38 422 LEU A CA 1
ATOM 3251 C C . LEU A 1 422 ? -18.451 -10.994 16.152 1.00 87.38 422 LEU A C 1
ATOM 3253 O O . LEU A 1 422 ? -18.466 -11.450 17.295 1.00 87.38 422 LEU A O 1
ATOM 3257 N N . LYS A 1 423 ? -17.622 -11.470 15.215 1.00 86.56 423 LYS A N 1
ATOM 3258 C CA . LYS A 1 423 ? -16.668 -12.561 15.465 1.00 86.56 423 LYS A CA 1
ATOM 3259 C C . LYS A 1 423 ? -15.673 -12.193 16.572 1.00 86.56 423 LYS A C 1
ATOM 3261 O O . LYS A 1 423 ? -15.482 -12.967 17.513 1.00 86.56 423 LYS A O 1
ATOM 3266 N N . SER A 1 424 ? -15.072 -11.011 16.478 1.00 88.06 424 SER A N 1
ATOM 3267 C CA . SER A 1 424 ? -14.103 -10.506 17.456 1.00 88.06 424 SER A CA 1
ATOM 3268 C C . SER A 1 424 ? -14.774 -10.117 18.769 1.00 88.06 424 SER A C 1
ATOM 3270 O O . SER A 1 424 ? -14.276 -10.462 19.840 1.00 88.06 424 SER A O 1
ATOM 3272 N N . LEU A 1 425 ? -15.959 -9.506 18.694 1.00 89.31 425 LEU A N 1
ATOM 3273 C CA . LEU A 1 425 ? -16.758 -9.124 19.856 1.00 89.31 425 LEU A CA 1
ATOM 3274 C C . LEU A 1 425 ? -17.183 -10.339 20.696 1.00 89.31 425 LEU A C 1
ATOM 3276 O O . LEU A 1 425 ? -17.062 -10.315 21.919 1.00 89.31 425 LEU A O 1
ATOM 3280 N N . ARG A 1 426 ? -17.604 -11.444 20.067 1.00 87.88 426 ARG A N 1
ATOM 3281 C CA . ARG A 1 426 ? -17.917 -12.697 20.783 1.00 87.88 426 ARG A CA 1
ATOM 3282 C C . ARG A 1 426 ? -16.697 -13.272 21.490 1.00 87.88 426 ARG A C 1
ATOM 3284 O O . ARG A 1 426 ? -16.825 -13.784 22.599 1.00 87.88 426 ARG A O 1
ATOM 3291 N N . LYS A 1 427 ? -15.521 -13.208 20.858 1.00 88.00 427 LYS A N 1
ATOM 3292 C CA . LYS A 1 427 ? -14.267 -13.675 21.462 1.00 88.00 427 LYS A CA 1
ATOM 3293 C C . LYS A 1 427 ? -13.900 -12.825 22.682 1.00 88.00 427 LYS A C 1
ATOM 3295 O O . LYS A 1 427 ? -13.572 -13.391 23.720 1.00 88.00 427 LYS A O 1
ATOM 3300 N N . LEU A 1 428 ? -14.031 -11.500 22.578 1.00 88.00 428 LEU A N 1
ATOM 3301 C CA . LEU A 1 428 ? -13.855 -10.568 23.693 1.00 88.00 428 LEU A CA 1
ATOM 3302 C C . LEU A 1 428 ? -14.796 -10.908 24.858 1.00 88.00 428 LEU A C 1
ATOM 3304 O O . LEU A 1 428 ? -14.344 -11.136 25.976 1.00 88.00 428 LEU A O 1
ATOM 3308 N N . LEU A 1 429 ? -16.101 -10.986 24.596 1.00 87.06 429 LEU A N 1
ATOM 3309 C CA . LEU A 1 429 ? -17.103 -11.176 25.646 1.00 87.06 429 LEU A CA 1
ATOM 3310 C C . LEU A 1 429 ? -17.006 -12.558 26.300 1.00 87.06 429 LEU A C 1
ATOM 3312 O O . LEU A 1 429 ? -17.128 -12.660 27.518 1.00 87.06 429 LEU A O 1
ATOM 3316 N N . ARG A 1 430 ? -16.643 -13.596 25.536 1.00 86.81 430 ARG A N 1
ATOM 3317 C CA . ARG A 1 430 ? -16.324 -14.921 26.084 1.00 86.81 430 ARG A CA 1
ATOM 3318 C C . ARG A 1 430 ? -15.133 -14.876 27.043 1.00 86.81 430 ARG A C 1
ATOM 3320 O O . ARG A 1 430 ? -15.208 -15.484 28.106 1.00 86.81 430 ARG A O 1
ATOM 3327 N N . ASN A 1 431 ? -14.071 -14.140 26.703 1.00 85.38 431 ASN A N 1
ATOM 3328 C CA . ASN A 1 431 ? -12.916 -13.956 27.591 1.00 85.38 431 ASN A CA 1
ATOM 3329 C C . ASN A 1 431 ? -13.285 -13.199 28.877 1.00 85.38 431 ASN A C 1
ATOM 3331 O O . ASN A 1 431 ? -12.651 -13.396 29.909 1.00 85.38 431 ASN A O 1
ATOM 3335 N N . LEU A 1 432 ? -14.318 -12.356 28.820 1.00 84.12 432 LEU A N 1
ATOM 3336 C CA . LEU A 1 432 ? -14.868 -11.634 29.967 1.00 84.12 432 LEU A CA 1
ATOM 3337 C C . LEU A 1 432 ? -15.930 -12.436 30.747 1.00 84.12 432 LEU A C 1
ATOM 3339 O O . LEU A 1 432 ? -16.446 -11.937 31.742 1.00 84.12 432 LEU A O 1
ATOM 3343 N N . GLY A 1 433 ? -16.261 -13.663 30.325 1.00 81.88 433 GLY A N 1
ATOM 3344 C CA . GLY A 1 433 ? -17.278 -14.506 30.969 1.00 81.88 433 GLY A CA 1
ATOM 3345 C C . GLY A 1 433 ? -18.730 -14.125 30.646 1.00 81.88 433 GLY A C 1
ATOM 3346 O O . GLY A 1 433 ? -19.646 -14.569 31.336 1.00 81.88 433 GLY A O 1
ATOM 3347 N N . ILE A 1 434 ? -18.960 -13.317 29.607 1.00 83.31 434 ILE A N 1
ATOM 3348 C CA . ILE A 1 434 ? -20.282 -12.838 29.181 1.00 83.31 434 ILE A CA 1
ATOM 3349 C C . ILE A 1 434 ? -20.736 -13.637 27.949 1.00 83.31 434 ILE A C 1
ATOM 3351 O O . ILE A 1 434 ? -20.077 -13.632 26.908 1.00 83.31 434 ILE A O 1
ATOM 3355 N N . ALA A 1 435 ? -21.878 -14.321 28.051 1.00 77.75 435 ALA A N 1
ATOM 3356 C CA . ALA A 1 435 ? -22.476 -15.074 26.947 1.00 77.75 435 ALA A CA 1
ATOM 3357 C C . ALA A 1 435 ? -23.479 -14.217 26.152 1.00 77.75 435 ALA A C 1
ATOM 3359 O O . ALA A 1 435 ? -24.276 -13.490 26.742 1.00 77.75 435 ALA A O 1
ATOM 3360 N N . ILE A 1 436 ? -23.468 -14.346 24.821 1.00 77.38 436 ILE A N 1
ATOM 3361 C CA . ILE A 1 436 ? -24.463 -13.759 23.906 1.00 77.38 436 ILE A CA 1
ATOM 3362 C C . ILE A 1 436 ? -25.058 -14.880 23.048 1.00 77.38 436 ILE A C 1
ATOM 3364 O O . ILE A 1 436 ? -24.363 -15.850 22.740 1.00 77.38 436 ILE A O 1
ATOM 3368 N N . ALA A 1 437 ? -26.321 -14.732 22.640 1.00 73.06 437 ALA A N 1
ATOM 3369 C CA . ALA A 1 437 ? -26.962 -15.608 21.664 1.00 73.06 437 ALA A CA 1
ATOM 3370 C C . ALA A 1 437 ? -26.168 -15.675 20.345 1.00 73.06 437 ALA A C 1
ATOM 3372 O O . ALA A 1 437 ? -25.662 -14.661 19.853 1.00 73.06 437 ALA A O 1
ATOM 3373 N N . ASP A 1 438 ? -26.077 -16.871 19.758 1.00 66.56 438 ASP A N 1
ATOM 3374 C CA . ASP A 1 438 ? -25.396 -17.045 18.478 1.00 66.56 438 ASP A CA 1
ATOM 3375 C C . ASP A 1 438 ? -26.274 -16.485 17.357 1.00 66.56 438 ASP A C 1
ATOM 3377 O O . ASP A 1 438 ? -27.334 -17.020 17.033 1.00 66.56 438 ASP A O 1
ATOM 3381 N N . ARG A 1 439 ? -25.858 -15.346 16.806 1.00 65.50 439 ARG A N 1
ATOM 3382 C CA . ARG A 1 439 ? -26.498 -14.730 15.646 1.00 65.50 439 ARG A CA 1
ATOM 3383 C C . ARG A 1 439 ? -25.668 -15.029 14.409 1.00 65.50 439 ARG A C 1
ATOM 3385 O O . ARG A 1 439 ? -24.580 -14.476 14.231 1.00 65.50 439 ARG A O 1
ATOM 3392 N N . THR A 1 440 ? -26.185 -15.878 13.537 1.00 60.50 440 THR A N 1
ATOM 3393 C CA . THR A 1 440 ? -25.659 -16.066 12.183 1.00 60.50 440 THR A CA 1
ATOM 3394 C C . THR A 1 440 ? -26.316 -15.047 11.254 1.00 60.50 440 THR A C 1
ATOM 3396 O O . THR A 1 440 ? -27.149 -15.409 10.430 1.00 60.50 440 THR A O 1
ATOM 3399 N N . GLU A 1 441 ? -26.012 -13.758 11.423 1.00 59.91 441 GLU A N 1
ATOM 3400 C CA . GLU A 1 441 ? -26.422 -12.773 10.415 1.00 59.91 441 GLU A CA 1
ATOM 3401 C C . GLU A 1 441 ? -25.549 -12.964 9.165 1.00 59.91 441 GLU A C 1
ATOM 3403 O O . GLU A 1 441 ? -24.331 -13.163 9.300 1.00 59.91 441 GLU A O 1
ATOM 3408 N N . PRO A 1 442 ? -26.141 -12.996 7.956 1.00 59.56 442 PRO A N 1
ATOM 3409 C CA . PRO A 1 442 ? -25.371 -13.138 6.734 1.00 59.56 442 PRO A CA 1
ATOM 3410 C C . PRO A 1 442 ? -24.435 -11.935 6.613 1.00 59.56 442 PRO A C 1
ATOM 3412 O O . PRO A 1 442 ? -24.845 -10.784 6.539 1.00 59.56 442 PRO A O 1
ATOM 3415 N N . MET A 1 443 ? -23.135 -12.220 6.624 1.00 60.94 443 MET A N 1
ATOM 3416 C CA . MET A 1 443 ? -22.080 -11.203 6.694 1.00 60.94 443 MET A CA 1
ATOM 3417 C C . MET A 1 443 ? -22.012 -10.305 5.447 1.00 60.94 443 MET A C 1
ATOM 3419 O O . MET A 1 443 ? -21.326 -9.289 5.470 1.00 60.94 443 MET A O 1
ATOM 3423 N N . HIS A 1 444 ? -22.671 -10.695 4.351 1.00 69.06 444 HIS A N 1
ATOM 3424 C CA . HIS A 1 444 ? -22.566 -10.047 3.047 1.00 69.06 444 HIS A CA 1
ATOM 3425 C C . HIS A 1 444 ? -23.885 -10.168 2.273 1.00 69.06 444 HIS A C 1
ATOM 3427 O O . HIS A 1 444 ? -24.575 -11.185 2.381 1.00 69.06 444 HIS A O 1
ATOM 3433 N N . SER A 1 445 ? -24.188 -9.182 1.423 1.00 73.62 445 SER A N 1
ATOM 3434 C CA . SER A 1 445 ? -25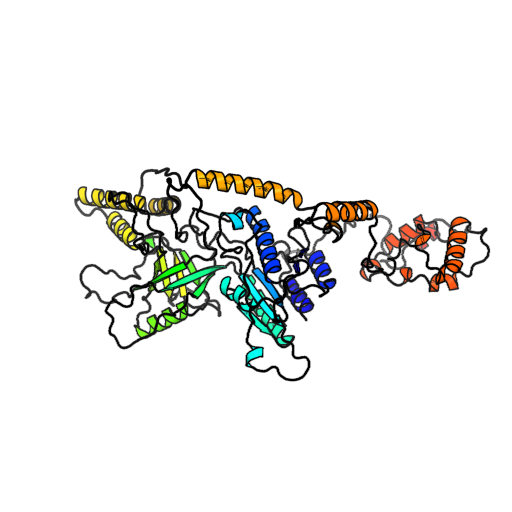.280 -9.293 0.451 1.00 73.62 445 SER A CA 1
ATOM 3435 C C . SER A 1 445 ? -25.005 -10.420 -0.556 1.00 73.62 445 SER A C 1
ATOM 3437 O O . SER A 1 445 ? -23.854 -10.707 -0.898 1.00 73.62 445 SER A O 1
ATOM 3439 N N . GLN A 1 446 ? -26.059 -11.060 -1.069 1.00 77.38 446 GLN A N 1
ATOM 3440 C CA . GLN A 1 446 ? -25.923 -12.151 -2.047 1.00 77.38 446 GLN A CA 1
ATOM 3441 C C . GLN A 1 446 ? -25.167 -11.700 -3.308 1.00 77.38 446 GLN A C 1
ATOM 3443 O O . GLN A 1 446 ? -24.303 -12.423 -3.803 1.00 77.38 446 GLN A O 1
ATOM 3448 N N . HIS A 1 447 ? -25.422 -10.473 -3.780 1.00 80.06 447 HIS A N 1
ATOM 3449 C CA . HIS A 1 447 ? -24.705 -9.866 -4.905 1.00 80.06 447 HIS A CA 1
ATOM 3450 C C . HIS A 1 447 ? -23.196 -9.793 -4.663 1.00 80.06 447 HIS A C 1
ATOM 3452 O O . HIS A 1 447 ? -22.413 -10.133 -5.553 1.00 80.06 447 HIS A O 1
ATOM 3458 N N . LEU A 1 448 ? -22.784 -9.397 -3.454 1.00 81.44 448 LEU A N 1
ATOM 3459 C CA . LEU A 1 448 ? -21.373 -9.330 -3.103 1.00 81.44 448 LEU A CA 1
ATOM 3460 C C . LEU A 1 448 ? -20.732 -10.716 -3.129 1.00 81.44 448 LEU A C 1
ATOM 3462 O O . LEU A 1 448 ? -19.667 -10.886 -3.716 1.00 81.44 448 LEU A O 1
ATOM 3466 N N . VAL A 1 449 ? -21.391 -11.709 -2.529 1.00 83.25 449 VAL A N 1
ATOM 3467 C CA . VAL A 1 449 ? -20.894 -13.091 -2.514 1.00 83.25 449 VAL A CA 1
ATOM 3468 C C . VAL A 1 449 ? -20.695 -13.595 -3.943 1.00 83.25 449 VAL A C 1
ATOM 3470 O O . VAL A 1 449 ? -19.606 -14.061 -4.273 1.00 83.25 449 VAL A O 1
ATOM 3473 N N . HIS A 1 450 ? -21.695 -13.426 -4.813 1.00 85.81 450 HIS A N 1
ATOM 3474 C CA . HIS A 1 450 ? -21.601 -13.838 -6.213 1.00 85.81 450 HIS A CA 1
ATOM 3475 C C . HIS A 1 450 ? -20.454 -13.153 -6.957 1.00 85.81 450 HIS A C 1
ATOM 3477 O O . HIS A 1 450 ? -19.710 -13.823 -7.673 1.00 85.81 450 HIS A O 1
ATOM 3483 N N . ALA A 1 451 ? -20.277 -11.844 -6.785 1.00 84.81 451 ALA A N 1
ATOM 3484 C CA . ALA A 1 451 ? -19.199 -11.123 -7.446 1.00 84.81 451 ALA A CA 1
ATOM 3485 C C . ALA A 1 451 ? -17.815 -11.527 -6.933 1.00 84.81 451 ALA A C 1
ATOM 3487 O O . ALA A 1 451 ? -16.925 -11.777 -7.741 1.00 84.81 451 ALA A O 1
ATOM 3488 N N . LEU A 1 452 ? -17.637 -11.681 -5.617 1.00 85.19 452 LEU A N 1
ATOM 3489 C CA . LEU A 1 452 ? -16.381 -12.166 -5.044 1.00 85.19 452 LEU A CA 1
ATOM 3490 C C . LEU A 1 452 ? -16.047 -13.577 -5.546 1.00 85.19 452 LEU A C 1
ATOM 3492 O O . LEU A 1 452 ? -14.901 -13.842 -5.905 1.00 85.19 452 LEU A O 1
ATOM 3496 N N . THR A 1 453 ? -17.032 -14.476 -5.638 1.00 86.19 453 THR A N 1
ATOM 3497 C CA . THR A 1 453 ? -16.836 -15.815 -6.219 1.00 86.19 453 THR A CA 1
ATOM 3498 C C . THR A 1 453 ? -16.458 -15.741 -7.698 1.00 86.19 453 THR A C 1
ATOM 3500 O O . THR A 1 453 ? -15.526 -16.423 -8.126 1.00 86.19 453 THR A O 1
ATOM 3503 N N . ARG A 1 454 ? -17.129 -14.886 -8.478 1.00 89.06 454 ARG A N 1
ATOM 3504 C CA . ARG A 1 454 ? -16.840 -14.686 -9.904 1.00 89.06 454 ARG A CA 1
ATOM 3505 C C . ARG A 1 454 ? -15.424 -14.138 -10.113 1.00 89.06 454 ARG A C 1
ATOM 3507 O O . ARG A 1 454 ? -14.683 -14.658 -10.941 1.00 89.06 454 ARG A O 1
ATOM 3514 N N . LEU A 1 455 ? -15.008 -13.163 -9.302 1.00 85.31 455 LEU A N 1
ATOM 3515 C CA . LEU A 1 455 ? -13.655 -12.604 -9.328 1.00 85.31 455 LEU A CA 1
ATOM 3516 C C . LEU A 1 455 ? -12.599 -13.647 -8.950 1.00 85.31 455 LEU A C 1
ATOM 3518 O O . LEU A 1 455 ? -11.551 -13.706 -9.588 1.00 85.31 455 LEU A O 1
ATOM 3522 N N . LYS A 1 456 ? -12.873 -14.513 -7.966 1.00 82.75 456 LYS A N 1
ATOM 3523 C CA . LYS A 1 456 ? -11.986 -15.639 -7.620 1.00 82.75 456 LYS A CA 1
ATOM 3524 C C . LYS A 1 456 ? -11.795 -16.611 -8.787 1.00 82.75 456 LYS A C 1
ATOM 3526 O O . LYS A 1 456 ? -10.681 -17.086 -8.992 1.00 82.75 456 LYS A O 1
ATOM 3531 N N . PHE A 1 457 ? -12.838 -16.863 -9.576 1.00 82.50 457 PHE A N 1
ATOM 3532 C CA . PHE A 1 457 ? -12.744 -17.712 -10.765 1.00 82.50 457 PHE A CA 1
ATOM 3533 C C . PHE A 1 457 ? -11.883 -17.073 -11.868 1.00 82.50 457 PHE A C 1
ATOM 3535 O O . PHE A 1 457 ? -10.920 -17.688 -12.323 1.00 82.50 457 PHE A O 1
ATOM 3542 N N . VAL A 1 458 ? -12.155 -15.810 -12.221 1.00 81.06 458 VAL A N 1
ATOM 3543 C CA . VAL A 1 458 ? -11.392 -15.058 -13.243 1.00 81.06 458 VAL A CA 1
ATOM 3544 C C . VAL A 1 458 ? -9.909 -14.925 -12.866 1.00 81.06 458 VAL A C 1
ATOM 3546 O O . VAL A 1 458 ? -9.030 -14.938 -13.731 1.00 81.06 458 VAL A O 1
ATOM 3549 N N . LYS A 1 459 ? -9.602 -14.812 -11.567 1.00 72.62 459 LYS A N 1
ATOM 3550 C CA . LYS A 1 459 ? -8.220 -14.844 -11.061 1.00 72.62 459 LYS A CA 1
ATOM 3551 C C . LYS A 1 459 ? -7.526 -16.166 -11.391 1.00 72.62 459 LYS A C 1
ATOM 3553 O O . LYS A 1 459 ? -6.434 -16.145 -11.949 1.00 72.62 459 LYS A O 1
ATOM 3558 N N . GLY A 1 460 ? -8.179 -17.292 -11.102 1.00 68.06 460 GLY A N 1
ATOM 3559 C CA . GLY A 1 460 ? -7.613 -18.624 -11.316 1.00 68.06 460 GLY A CA 1
ATOM 3560 C C . GLY A 1 460 ? -7.333 -18.966 -12.784 1.00 68.06 460 GLY A C 1
ATOM 3561 O O . GLY A 1 460 ? -6.415 -19.735 -13.058 1.00 68.06 460 GLY A O 1
ATOM 3562 N N . GLU A 1 461 ? -8.081 -18.400 -13.736 1.00 70.19 461 GLU A N 1
ATOM 3563 C CA . GLU A 1 461 ? -7.811 -18.590 -15.169 1.00 70.19 461 GLU A CA 1
ATOM 3564 C C . GLU A 1 461 ? -6.556 -17.837 -15.628 1.00 70.19 461 GLU A C 1
ATOM 3566 O O . GLU A 1 461 ? -5.691 -18.432 -16.265 1.00 70.19 461 GLU A O 1
ATOM 3571 N N . ARG A 1 462 ? -6.386 -16.572 -15.222 1.00 64.19 462 ARG A N 1
ATOM 3572 C CA . ARG A 1 462 ? -5.222 -15.750 -15.616 1.00 64.19 462 ARG A CA 1
ATOM 3573 C C . ARG A 1 462 ? -3.907 -16.159 -14.947 1.00 64.19 462 ARG A C 1
ATOM 3575 O O . ARG A 1 462 ? -2.827 -15.799 -15.419 1.00 64.19 462 ARG A O 1
ATOM 3582 N N . ASP A 1 463 ? -3.971 -16.928 -13.864 1.00 58.41 463 ASP A N 1
ATOM 3583 C CA . ASP A 1 463 ? -2.787 -17.545 -13.263 1.00 58.41 463 ASP A CA 1
ATOM 3584 C C . ASP A 1 463 ? -2.247 -18.729 -14.077 1.00 58.41 463 ASP A C 1
ATOM 3586 O O . ASP A 1 463 ? -1.076 -19.074 -13.920 1.00 58.41 463 ASP A O 1
ATOM 3590 N N . LYS A 1 464 ? -3.035 -19.318 -14.987 1.00 57.31 464 LYS A N 1
ATOM 3591 C CA . LYS A 1 464 ? -2.554 -20.380 -15.891 1.00 57.31 464 LYS A CA 1
ATOM 3592 C C . LYS A 1 464 ? -1.700 -19.833 -17.037 1.00 57.31 464 LYS A C 1
ATOM 3594 O O . LYS A 1 464 ? -0.770 -20.505 -17.464 1.00 57.31 464 LYS A O 1
ATOM 3599 N N . ASP A 1 465 ? -1.921 -18.585 -17.443 1.00 54.41 465 ASP A N 1
ATOM 3600 C CA . ASP A 1 465 ? -1.116 -17.892 -18.465 1.00 54.41 465 ASP A CA 1
ATOM 3601 C C . ASP A 1 465 ? 0.239 -17.376 -17.929 1.00 54.41 465 ASP A C 1
ATOM 3603 O O . ASP A 1 465 ? 0.984 -16.680 -18.622 1.00 54.41 465 ASP A O 1
ATOM 3607 N N . ARG A 1 466 ? 0.581 -17.715 -16.676 1.00 49.72 466 ARG A N 1
ATOM 3608 C CA . ARG A 1 466 ? 1.772 -17.270 -15.934 1.00 49.72 466 ARG A CA 1
ATOM 3609 C C . ARG A 1 466 ? 3.111 -17.594 -16.608 1.00 49.72 466 ARG A C 1
ATOM 3611 O O . ARG A 1 466 ? 4.072 -16.885 -16.327 1.00 49.72 466 ARG A O 1
ATOM 3618 N N . ASP A 1 467 ? 3.155 -18.576 -17.506 1.00 43.03 467 ASP A N 1
ATOM 3619 C CA . ASP A 1 467 ? 4.397 -19.038 -18.142 1.00 43.03 467 ASP A CA 1
ATOM 3620 C C . ASP A 1 467 ? 4.625 -18.495 -19.568 1.00 43.03 467 ASP A C 1
ATOM 3622 O O . ASP A 1 467 ? 5.706 -18.678 -20.127 1.00 43.03 467 ASP A O 1
ATOM 3626 N N . VAL A 1 468 ? 3.647 -17.810 -20.177 1.00 43.25 468 VAL A N 1
ATOM 3627 C CA . VAL A 1 468 ? 3.671 -17.525 -21.630 1.00 43.25 468 VAL A CA 1
ATOM 3628 C C . VAL A 1 468 ? 4.127 -16.098 -21.974 1.00 43.25 468 VAL A C 1
ATOM 3630 O O . VAL A 1 468 ? 4.590 -15.840 -23.085 1.00 43.25 468 VAL A O 1
ATOM 3633 N N . THR A 1 469 ? 4.075 -15.149 -21.035 1.00 44.22 469 THR A N 1
ATOM 3634 C CA . THR A 1 469 ? 4.302 -13.720 -21.338 1.00 44.22 469 THR A CA 1
ATOM 3635 C C . THR A 1 469 ? 5.772 -13.301 -21.449 1.00 44.22 469 THR A C 1
ATOM 3637 O O . THR A 1 469 ? 6.049 -12.141 -21.732 1.00 44.22 469 THR A O 1
ATOM 3640 N N . SER A 1 470 ? 6.737 -14.206 -21.260 1.00 42.78 470 SER A N 1
ATOM 3641 C CA . SER A 1 470 ? 8.170 -13.866 -21.284 1.00 42.78 470 SER A CA 1
ATOM 3642 C C . SER A 1 470 ? 8.772 -13.706 -22.690 1.00 42.78 470 SER A C 1
ATOM 3644 O O . SER A 1 470 ? 9.907 -13.248 -22.802 1.00 42.78 470 SER A O 1
ATOM 3646 N N . ASN A 1 471 ? 8.034 -14.040 -23.762 1.00 37.50 471 ASN A N 1
ATOM 3647 C CA . ASN A 1 471 ? 8.587 -14.137 -25.123 1.00 37.50 471 ASN A CA 1
ATOM 3648 C C . ASN A 1 471 ? 7.731 -13.533 -26.254 1.00 37.50 471 ASN A C 1
ATOM 3650 O O . ASN A 1 471 ? 8.003 -13.812 -27.425 1.00 37.50 471 ASN A O 1
ATOM 3654 N N . GLN A 1 472 ? 6.729 -12.696 -25.970 1.00 35.41 472 GLN A N 1
ATOM 3655 C CA . GLN A 1 472 ? 6.048 -11.993 -27.063 1.00 35.41 472 GLN A CA 1
ATOM 3656 C C . GLN A 1 472 ? 6.975 -10.916 -27.637 1.00 35.41 472 GLN A C 1
ATOM 3658 O O . GLN A 1 472 ? 7.267 -9.899 -27.011 1.00 35.41 472 GLN A O 1
ATOM 3663 N N . SER A 1 473 ? 7.506 -11.193 -28.829 1.00 31.77 473 SER A N 1
ATOM 3664 C CA . SER A 1 473 ? 8.284 -10.222 -29.586 1.00 31.77 473 SER A CA 1
ATOM 3665 C C . SER A 1 473 ? 7.356 -9.106 -30.094 1.00 31.77 473 SER A C 1
ATOM 3667 O O . SER A 1 473 ? 6.205 -9.404 -30.413 1.00 31.77 473 SER A O 1
ATOM 3669 N N . PRO A 1 474 ? 7.836 -7.858 -30.258 1.00 38.66 474 PRO A N 1
ATOM 3670 C CA . PRO A 1 474 ? 7.027 -6.702 -30.689 1.00 38.66 474 PRO A CA 1
ATOM 3671 C C . PRO A 1 474 ? 6.294 -6.833 -32.041 1.00 38.66 474 PRO A C 1
ATOM 3673 O O . PRO A 1 474 ? 5.657 -5.887 -32.493 1.00 38.66 474 PRO A O 1
ATOM 3676 N N . SER A 1 475 ? 6.413 -7.964 -32.740 1.00 36.00 475 SER A N 1
ATOM 3677 C CA . SER A 1 475 ? 5.839 -8.187 -34.068 1.00 36.00 475 SER A CA 1
ATOM 3678 C C . SER A 1 475 ? 4.327 -8.431 -34.094 1.00 36.00 475 SER A C 1
ATOM 3680 O O . SER A 1 475 ? 3.762 -8.442 -35.185 1.00 36.00 475 SER A O 1
ATOM 3682 N N . ASP A 1 476 ? 3.680 -8.638 -32.945 1.00 33.16 476 ASP A N 1
ATOM 3683 C CA . ASP A 1 476 ? 2.254 -8.998 -32.886 1.00 33.16 476 ASP A CA 1
ATOM 3684 C C . ASP A 1 476 ? 1.312 -7.778 -32.794 1.00 33.16 476 ASP A C 1
ATOM 3686 O O . ASP A 1 476 ? 0.094 -7.929 -32.849 1.00 33.16 476 ASP A O 1
ATOM 3690 N N . TRP A 1 477 ? 1.851 -6.553 -32.737 1.00 42.59 477 TRP A N 1
ATOM 3691 C CA . TRP A 1 477 ? 1.072 -5.316 -32.545 1.00 42.59 477 TRP A CA 1
ATOM 3692 C C . TRP A 1 477 ? 0.571 -4.630 -33.818 1.00 42.59 477 TRP A C 1
ATOM 3694 O O . TRP A 1 477 ? -0.094 -3.605 -33.743 1.00 42.59 477 TRP A O 1
ATOM 3704 N N . LEU A 1 478 ? 0.831 -5.200 -34.993 1.00 37.12 478 LEU A N 1
ATOM 3705 C CA . LEU A 1 478 ? 0.300 -4.682 -36.261 1.00 37.12 478 LEU A CA 1
ATOM 3706 C C . LEU A 1 478 ? -1.157 -5.102 -36.542 1.00 37.12 478 LEU A C 1
ATOM 3708 O O . LEU A 1 478 ? -1.662 -4.820 -37.622 1.00 37.12 478 LEU A O 1
ATOM 3712 N N . ASN A 1 479 ? -1.831 -5.766 -35.595 1.00 35.53 479 ASN A N 1
ATOM 3713 C CA . ASN A 1 479 ? -3.158 -6.363 -35.801 1.00 35.53 479 ASN A CA 1
ATOM 3714 C C . ASN A 1 479 ? -4.282 -5.790 -34.915 1.00 35.53 479 ASN A C 1
ATOM 3716 O O . ASN A 1 479 ? -5.340 -6.410 -34.820 1.00 35.53 479 ASN A O 1
ATOM 3720 N N . THR A 1 480 ? -4.109 -4.623 -34.293 1.00 32.66 480 THR A N 1
ATOM 3721 C CA . THR A 1 480 ? -5.220 -3.955 -33.592 1.00 32.66 480 THR A CA 1
ATOM 3722 C C . THR A 1 480 ? -5.886 -2.964 -34.544 1.00 32.66 480 THR A C 1
ATOM 3724 O O . THR A 1 480 ? -5.360 -1.884 -34.792 1.00 32.66 480 THR A O 1
ATOM 3727 N N . GLN A 1 481 ? -7.014 -3.363 -35.136 1.00 36.22 481 GLN A N 1
ATOM 3728 C CA . GLN A 1 481 ? -7.821 -2.503 -36.003 1.00 36.22 481 GLN A CA 1
ATOM 3729 C C . GLN A 1 481 ? -8.540 -1.420 -35.185 1.00 36.22 481 GLN A C 1
ATOM 3731 O O . GLN A 1 481 ? -9.472 -1.728 -34.446 1.00 36.22 481 GLN A O 1
ATOM 3736 N N . GLU A 1 482 ? -8.177 -0.154 -35.385 1.00 34.19 482 GLU A N 1
ATOM 3737 C CA . GLU A 1 482 ? -9.105 0.964 -35.197 1.00 34.19 482 GLU A CA 1
ATOM 3738 C C . GLU A 1 482 ? -9.827 1.203 -36.526 1.00 34.19 482 GLU A C 1
ATOM 3740 O O . GLU A 1 482 ? -9.206 1.410 -37.567 1.00 34.19 482 GLU A O 1
ATOM 3745 N N . SER A 1 483 ? -11.153 1.075 -36.506 1.00 33.88 483 SER A N 1
ATOM 3746 C CA . SER A 1 483 ? -12.010 1.248 -37.680 1.00 33.88 483 SER A CA 1
ATOM 3747 C C . SER A 1 483 ? -12.596 2.658 -37.661 1.00 33.88 483 SER A C 1
ATOM 3749 O O . SER A 1 483 ? -13.591 2.893 -36.978 1.00 33.88 483 SER A O 1
ATOM 3751 N N . GLU A 1 484 ? -12.008 3.591 -38.408 1.00 40.06 484 GLU A N 1
ATOM 3752 C CA . GLU A 1 484 ? -12.707 4.812 -38.824 1.00 40.06 484 GLU A CA 1
ATOM 3753 C C . GLU A 1 484 ? -13.323 4.601 -40.213 1.00 40.06 484 GLU A C 1
ATOM 3755 O O . GLU A 1 484 ? -12.721 3.996 -41.102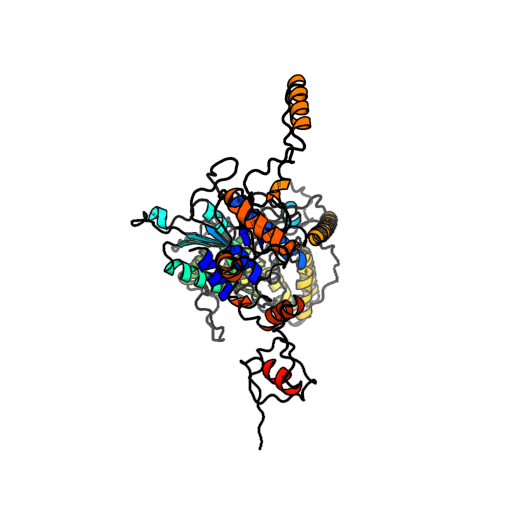 1.00 40.06 484 GLU A O 1
ATOM 3760 N N . ALA A 1 485 ? -14.570 5.047 -40.374 1.00 44.00 485 ALA A N 1
ATOM 3761 C CA . ALA A 1 485 ? -15.361 4.849 -41.581 1.00 44.00 485 ALA A CA 1
ATOM 3762 C C . ALA A 1 485 ? -14.824 5.711 -42.736 1.00 44.00 485 ALA A C 1
ATOM 3764 O O . ALA A 1 485 ? -14.948 6.934 -42.712 1.00 44.00 485 ALA A O 1
ATOM 3765 N N . LEU A 1 486 ? -14.250 5.059 -43.748 1.00 44.09 486 LEU A N 1
ATOM 3766 C CA . LEU A 1 486 ? -13.886 5.658 -45.033 1.00 44.09 486 LEU A CA 1
ATOM 3767 C C . LEU A 1 486 ? -14.883 5.227 -46.120 1.00 44.09 486 LEU A C 1
ATOM 3769 O O . LEU A 1 486 ? -15.489 4.158 -46.023 1.00 44.09 486 LEU A O 1
ATOM 3773 N N . ASP A 1 487 ? -15.043 6.063 -47.147 1.00 55.00 487 ASP A N 1
ATOM 3774 C CA . ASP A 1 487 ? -15.968 5.844 -48.263 1.00 55.00 487 ASP A CA 1
ATOM 3775 C C . ASP A 1 487 ? -15.668 4.549 -49.049 1.00 55.00 487 ASP A C 1
ATOM 3777 O O . ASP A 1 487 ? -14.525 4.114 -49.218 1.00 55.00 487 ASP A O 1
ATOM 3781 N N . GLU A 1 488 ? -16.736 3.936 -49.567 1.00 56.53 488 GLU A N 1
ATOM 3782 C CA . GLU A 1 488 ? -16.779 2.570 -50.116 1.00 56.53 488 GLU A CA 1
ATOM 3783 C C . GLU A 1 488 ? -15.830 2.343 -51.315 1.00 56.53 488 GLU A C 1
ATOM 3785 O O . GLU A 1 488 ? -15.322 1.239 -51.516 1.00 56.53 488 GLU A O 1
ATOM 3790 N N . ALA A 1 489 ? -15.521 3.400 -52.074 1.00 55.53 489 ALA A N 1
ATOM 3791 C CA . ALA A 1 489 ? -14.604 3.346 -53.215 1.00 55.53 489 ALA A CA 1
ATOM 3792 C C . ALA A 1 489 ? -13.118 3.319 -52.802 1.00 55.53 489 ALA A C 1
ATOM 3794 O O . ALA A 1 489 ? -12.310 2.638 -53.441 1.00 55.53 489 ALA A O 1
ATOM 3795 N N . ASP A 1 490 ? -12.759 4.001 -51.710 1.00 51.66 490 ASP A N 1
ATOM 3796 C CA . ASP A 1 490 ? -11.388 4.022 -51.188 1.00 51.66 490 ASP A CA 1
ATOM 3797 C C . ASP A 1 490 ? -11.083 2.745 -50.390 1.00 51.66 490 ASP A C 1
ATOM 3799 O O . ASP A 1 490 ? -9.960 2.230 -50.432 1.00 51.66 490 ASP A O 1
ATOM 3803 N N . LEU A 1 491 ? -12.105 2.152 -49.758 1.00 54.62 491 LEU A N 1
ATOM 3804 C CA . LEU A 1 491 ? -11.999 0.868 -49.064 1.00 54.62 491 LEU A CA 1
ATOM 3805 C C . LEU A 1 491 ? -11.571 -0.268 -50.005 1.00 54.62 491 LEU A C 1
ATOM 3807 O O . LEU A 1 491 ? -10.806 -1.147 -49.614 1.00 54.62 491 LEU A O 1
ATOM 3811 N N . GLU A 1 492 ? -12.044 -0.277 -51.249 1.00 58.53 492 GLU A N 1
ATOM 3812 C CA . GLU A 1 492 ? -11.766 -1.361 -52.196 1.00 58.53 492 GLU A CA 1
ATOM 3813 C C . GLU A 1 492 ? -10.345 -1.281 -52.788 1.00 58.53 492 GLU A C 1
ATOM 3815 O O . GLU A 1 492 ? -9.721 -2.307 -53.086 1.00 58.53 492 GLU A O 1
ATOM 3820 N N . TYR A 1 493 ? -9.801 -0.066 -52.921 1.00 58.56 493 TYR A N 1
ATOM 3821 C CA . TYR A 1 493 ? -8.423 0.165 -53.356 1.00 58.56 493 TYR A CA 1
ATOM 3822 C C . TYR A 1 493 ? -7.421 -0.137 -52.231 1.00 58.56 493 TYR A C 1
ATOM 3824 O O . TYR A 1 493 ? -6.431 -0.842 -52.456 1.00 58.56 493 TYR A O 1
ATOM 3832 N N . VAL A 1 494 ? -7.721 0.302 -51.001 1.00 57.81 494 VAL A N 1
ATOM 3833 C CA . VAL A 1 494 ? -6.917 -0.002 -49.806 1.00 57.81 494 VAL A CA 1
ATOM 3834 C C . VAL A 1 494 ? -6.953 -1.496 -49.488 1.00 57.81 494 VAL A C 1
ATOM 3836 O O . VAL A 1 494 ? -5.898 -2.074 -49.254 1.00 57.81 494 VAL A O 1
ATOM 3839 N N . ASN A 1 495 ? -8.105 -2.169 -49.596 1.00 56.44 495 ASN A N 1
ATOM 3840 C CA . ASN A 1 495 ? -8.191 -3.622 -49.407 1.00 56.44 495 ASN A CA 1
ATOM 3841 C C . ASN A 1 495 ? -7.415 -4.408 -50.476 1.00 56.44 495 ASN A C 1
ATOM 3843 O O . ASN A 1 495 ? -6.819 -5.438 -50.163 1.00 56.44 495 ASN A O 1
ATOM 3847 N N . ARG A 1 496 ? -7.373 -3.947 -51.735 1.00 60.41 496 ARG A N 1
ATOM 3848 C CA . ARG A 1 496 ? -6.552 -4.581 -52.786 1.00 60.41 496 ARG A CA 1
ATOM 3849 C C . ARG A 1 496 ? -5.054 -4.418 -52.530 1.00 60.41 496 ARG A C 1
ATOM 3851 O O . ARG A 1 496 ? -4.304 -5.376 -52.723 1.00 60.41 496 ARG A O 1
ATOM 3858 N N . LEU A 1 497 ? -4.626 -3.247 -52.061 1.00 55.66 497 LEU A N 1
ATOM 3859 C CA . LEU A 1 497 ? -3.243 -3.007 -51.645 1.00 55.66 497 LEU A CA 1
ATOM 3860 C C . LEU A 1 497 ? -2.889 -3.807 -50.386 1.00 55.66 497 LEU A C 1
ATOM 3862 O O . LEU A 1 497 ? -1.884 -4.515 -50.390 1.00 55.66 497 LEU A O 1
ATOM 3866 N N . GLU A 1 498 ? -3.732 -3.786 -49.353 1.00 55.00 498 GLU A N 1
ATOM 3867 C CA . GLU A 1 498 ? -3.559 -4.585 -48.138 1.00 55.00 498 GLU A CA 1
ATOM 3868 C C . GLU A 1 498 ? -3.507 -6.077 -48.445 1.00 55.00 498 GLU A C 1
ATOM 3870 O O . GLU A 1 498 ? -2.655 -6.762 -47.902 1.00 55.00 498 GLU A O 1
ATOM 3875 N N . ASN A 1 499 ? -4.353 -6.605 -49.328 1.00 56.50 499 ASN A N 1
ATOM 3876 C CA . ASN A 1 499 ? -4.328 -8.028 -49.671 1.00 56.50 499 ASN A CA 1
ATOM 3877 C C . ASN A 1 499 ? -3.078 -8.421 -50.481 1.00 56.50 499 ASN A C 1
ATOM 3879 O O . ASN A 1 499 ? -2.636 -9.563 -50.388 1.00 56.50 499 ASN A O 1
ATOM 3883 N N . GLY A 1 500 ? -2.472 -7.486 -51.225 1.00 55.59 500 GLY A N 1
ATOM 3884 C CA . GLY A 1 500 ? -1.173 -7.680 -51.884 1.00 55.59 500 GLY A CA 1
ATOM 3885 C C . GLY A 1 500 ? 0.039 -7.514 -50.952 1.00 55.59 500 GLY A C 1
ATOM 3886 O O . GLY A 1 500 ? 1.096 -8.091 -51.206 1.00 55.59 500 GLY A O 1
ATOM 3887 N N . LEU A 1 501 ? -0.112 -6.751 -49.865 1.00 54.19 501 LEU A N 1
ATOM 3888 C CA . LEU A 1 501 ? 0.914 -6.489 -48.845 1.00 54.19 501 LEU A CA 1
ATOM 3889 C C . LEU A 1 501 ? 0.800 -7.401 -47.608 1.00 54.19 501 LEU A C 1
ATOM 3891 O O . LEU A 1 501 ? 1.787 -7.561 -46.885 1.00 54.19 501 LEU A O 1
ATOM 3895 N N . LYS A 1 502 ? -0.350 -8.052 -47.384 1.00 49.47 502 LYS A N 1
ATOM 3896 C CA . LYS A 1 502 ? -0.601 -9.075 -46.354 1.00 49.47 502 LYS A CA 1
ATOM 3897 C C . LYS A 1 502 ? 0.241 -10.309 -46.669 1.00 49.47 502 LYS A C 1
ATOM 3899 O O . LYS A 1 502 ? -0.174 -11.245 -47.340 1.00 49.47 502 LYS A O 1
ATOM 3904 N N . GLY A 1 503 ? 1.481 -10.270 -46.193 1.00 50.41 503 GLY A N 1
ATOM 3905 C CA . GLY A 1 503 ? 2.495 -11.301 -46.405 1.00 50.41 503 GLY A CA 1
ATOM 3906 C C . GLY A 1 503 ? 3.905 -10.732 -46.549 1.00 50.41 503 GLY A C 1
ATOM 3907 O O . GLY A 1 503 ? 4.878 -11.416 -46.227 1.00 50.41 503 GLY A O 1
ATOM 3908 N N . ILE A 1 504 ? 4.037 -9.459 -46.933 1.00 48.19 504 ILE A N 1
ATOM 3909 C CA . ILE A 1 504 ? 5.320 -8.754 -46.962 1.00 48.19 504 ILE A CA 1
ATOM 3910 C C . ILE A 1 504 ? 5.592 -8.231 -45.553 1.00 48.19 504 ILE A C 1
ATOM 3912 O O . ILE A 1 504 ? 5.481 -7.045 -45.254 1.00 48.19 504 ILE A O 1
ATOM 3916 N N . LYS A 1 505 ? 5.980 -9.143 -44.657 1.00 42.88 505 LYS A N 1
ATOM 3917 C CA . LYS A 1 505 ? 6.707 -8.763 -43.447 1.00 42.88 505 LYS A CA 1
ATOM 3918 C C . LYS A 1 505 ? 8.055 -8.228 -43.914 1.00 42.88 505 LYS A C 1
ATOM 3920 O O . LYS A 1 505 ? 9.007 -8.990 -44.083 1.00 42.88 505 LYS A O 1
ATOM 3925 N N . SER A 1 506 ? 8.151 -6.927 -44.181 1.00 43.34 506 SER A N 1
ATOM 3926 C CA . SER A 1 506 ? 9.455 -6.285 -44.231 1.00 43.34 506 SER A CA 1
ATOM 3927 C C . SER A 1 506 ? 10.097 -6.570 -42.880 1.00 43.34 506 SER A C 1
ATOM 3929 O O . SER A 1 506 ? 9.615 -6.088 -41.856 1.00 43.34 506 SER A O 1
ATOM 3931 N N . ASN A 1 507 ? 11.139 -7.402 -42.864 1.00 39.81 507 ASN A N 1
ATOM 3932 C CA . ASN A 1 507 ? 12.062 -7.492 -41.741 1.00 39.81 507 ASN A CA 1
ATOM 3933 C C . ASN A 1 507 ? 12.736 -6.118 -41.628 1.00 39.81 507 ASN A C 1
ATOM 3935 O O . ASN A 1 507 ? 13.852 -5.915 -42.105 1.00 39.81 507 ASN A O 1
ATOM 3939 N N . ILE A 1 508 ? 12.000 -5.145 -41.087 1.00 41.19 508 ILE A N 1
ATOM 3940 C CA . ILE A 1 508 ? 12.508 -3.830 -40.745 1.00 41.19 508 ILE A CA 1
ATOM 3941 C C . ILE A 1 508 ? 13.616 -4.084 -39.735 1.00 41.19 508 ILE A C 1
ATOM 3943 O O . ILE A 1 508 ? 13.534 -4.958 -38.872 1.00 41.19 508 ILE A O 1
ATOM 3947 N N . ILE A 1 509 ? 14.712 -3.383 -39.964 1.00 42.75 509 ILE A N 1
ATOM 3948 C CA . ILE A 1 509 ? 16.022 -3.551 -39.356 1.00 42.75 509 ILE A CA 1
ATOM 3949 C C . ILE A 1 509 ? 15.914 -3.307 -37.843 1.00 42.75 509 ILE A C 1
ATOM 3951 O O . ILE A 1 509 ? 16.146 -2.208 -37.356 1.00 42.75 509 ILE A O 1
ATOM 3955 N N . SER A 1 510 ? 15.514 -4.324 -37.089 1.00 35.81 510 SER A N 1
ATOM 3956 C CA . SER A 1 510 ? 15.464 -4.271 -35.624 1.00 35.81 510 SER A CA 1
ATOM 3957 C C . SER A 1 510 ? 15.599 -5.645 -34.970 1.00 35.81 510 SER A C 1
ATOM 3959 O O . SER A 1 510 ? 15.331 -5.801 -33.783 1.00 35.81 510 SER A O 1
ATOM 3961 N N . ARG A 1 511 ? 16.166 -6.632 -35.676 1.00 32.91 511 ARG A N 1
ATOM 3962 C CA . ARG A 1 511 ? 17.094 -7.511 -34.961 1.00 32.91 511 ARG A CA 1
ATOM 3963 C C . ARG A 1 511 ? 18.362 -6.687 -34.783 1.00 32.91 511 ARG A C 1
ATOM 3965 O O . ARG A 1 511 ? 18.909 -6.264 -35.807 1.00 32.91 511 ARG A O 1
ATOM 3972 N N . PRO A 1 512 ? 18.854 -6.424 -33.553 1.00 33.19 512 PRO A N 1
ATOM 3973 C CA . PRO A 1 512 ? 20.267 -6.116 -33.446 1.00 33.19 512 PRO A CA 1
ATOM 3974 C C . PRO A 1 512 ? 20.952 -7.226 -34.235 1.00 33.19 512 PRO A C 1
ATOM 3976 O O . PRO A 1 512 ? 20.636 -8.407 -34.061 1.00 33.19 512 PRO A O 1
ATOM 3979 N N . ILE A 1 513 ? 21.802 -6.854 -35.186 1.00 38.09 513 ILE A N 1
ATOM 3980 C CA . ILE A 1 513 ? 22.797 -7.791 -35.673 1.00 38.09 513 ILE A CA 1
ATOM 3981 C C . ILE A 1 513 ? 23.625 -8.051 -34.421 1.00 38.09 513 ILE A C 1
ATOM 3983 O O . ILE A 1 513 ? 24.587 -7.335 -34.150 1.00 38.09 513 ILE A O 1
ATOM 3987 N N . GLU A 1 514 ? 23.183 -8.998 -33.588 1.00 33.22 514 GLU A N 1
ATOM 3988 C CA . GLU A 1 514 ? 24.068 -9.638 -32.647 1.00 33.22 514 GLU A CA 1
ATOM 3989 C C . GLU A 1 514 ? 25.269 -10.013 -33.508 1.00 33.22 514 GLU A C 1
ATOM 3991 O O . GLU A 1 514 ? 25.072 -10.622 -34.572 1.00 33.22 514 GLU A O 1
ATOM 3996 N N . PRO A 1 515 ? 26.484 -9.546 -33.174 1.00 35.78 515 PRO A N 1
ATOM 3997 C CA . PRO A 1 515 ? 27.664 -10.009 -33.877 1.00 35.78 515 PRO A CA 1
ATOM 3998 C C . PRO A 1 515 ? 27.596 -11.521 -33.775 1.00 35.78 515 PRO A C 1
ATOM 4000 O O . PRO A 1 515 ? 27.691 -12.018 -32.660 1.00 35.78 515 PRO A O 1
ATOM 4003 N N . ALA A 1 516 ? 27.290 -12.180 -34.901 1.00 36.78 516 ALA A N 1
ATOM 4004 C CA . ALA A 1 516 ? 26.762 -13.535 -34.950 1.00 36.78 516 ALA A CA 1
ATOM 4005 C C . ALA A 1 516 ? 27.323 -14.367 -33.798 1.00 36.78 516 ALA A C 1
ATOM 4007 O O . ALA A 1 516 ? 28.510 -14.702 -33.810 1.00 36.78 516 ALA A O 1
ATOM 4008 N N . GLY A 1 517 ? 26.486 -14.586 -32.777 1.00 37.16 517 GLY A N 1
ATOM 4009 C CA . GLY A 1 517 ? 26.834 -15.416 -31.641 1.00 37.16 517 GLY A CA 1
ATOM 4010 C C . GLY A 1 517 ? 27.337 -16.745 -32.185 1.00 37.16 517 GLY A C 1
ATOM 4011 O O . GLY A 1 517 ? 26.662 -17.377 -32.997 1.00 37.16 517 GLY A O 1
ATOM 4012 N N . ALA A 1 518 ? 28.571 -17.039 -31.795 1.00 48.78 518 ALA A N 1
ATOM 4013 C CA . ALA A 1 518 ? 29.481 -18.159 -32.015 1.00 48.78 518 ALA A CA 1
ATOM 4014 C C . ALA A 1 518 ? 29.061 -19.466 -32.735 1.00 48.78 518 ALA A C 1
ATOM 4016 O O . ALA A 1 518 ? 29.974 -20.165 -33.157 1.00 48.78 518 ALA A O 1
ATOM 4017 N N . ASP A 1 519 ? 27.789 -19.808 -32.968 1.00 42.47 519 ASP A N 1
ATOM 4018 C CA . ASP A 1 519 ? 27.394 -21.183 -33.345 1.00 42.47 519 ASP A CA 1
ATOM 4019 C C . ASP A 1 519 ? 26.522 -21.322 -34.615 1.00 42.47 519 ASP A C 1
ATOM 4021 O O . ASP A 1 519 ? 26.152 -22.430 -35.013 1.00 42.47 519 ASP A O 1
ATOM 4025 N N . GLY A 1 520 ? 26.189 -20.224 -35.307 1.00 50.19 520 GLY A N 1
ATOM 4026 C CA . GLY A 1 520 ? 25.187 -20.240 -36.393 1.00 50.19 520 GLY A CA 1
ATOM 4027 C C . GLY A 1 520 ? 25.675 -20.018 -37.832 1.00 50.19 520 GLY A C 1
ATOM 4028 O O . GLY A 1 520 ? 24.878 -20.109 -38.769 1.00 50.19 520 GLY A O 1
ATOM 4029 N N . THR A 1 521 ? 26.946 -19.693 -38.063 1.00 53.19 521 THR A N 1
ATOM 4030 C CA . THR A 1 521 ? 27.390 -19.081 -39.336 1.00 53.19 521 THR A CA 1
ATOM 4031 C C . THR A 1 521 ? 27.619 -20.039 -40.504 1.00 53.19 521 THR A C 1
ATOM 4033 O O . THR A 1 521 ? 27.967 -19.583 -41.593 1.00 53.19 521 THR A O 1
ATOM 4036 N N . TYR A 1 522 ? 27.394 -21.344 -40.339 1.00 53.84 522 TYR A N 1
ATOM 4037 C CA . TYR A 1 522 ? 27.821 -22.329 -41.346 1.00 53.84 522 TYR A CA 1
ATOM 4038 C C . TYR A 1 522 ? 26.707 -23.217 -41.908 1.00 53.84 522 TYR A C 1
ATOM 4040 O O . TYR A 1 522 ? 26.983 -24.064 -42.752 1.00 53.84 522 TYR A O 1
ATOM 4048 N N . LYS A 1 523 ? 25.452 -23.020 -41.483 1.00 55.62 523 LYS A N 1
ATOM 4049 C CA . LYS A 1 523 ? 24.299 -23.792 -41.991 1.00 55.62 523 LYS A CA 1
ATOM 4050 C C . LYS A 1 523 ? 23.496 -23.052 -43.060 1.00 55.62 523 LYS A C 1
ATOM 4052 O O . LYS A 1 523 ? 22.981 -23.686 -43.972 1.00 55.62 523 LYS A O 1
ATOM 4057 N N . ASN A 1 524 ? 23.397 -21.724 -42.972 1.00 67.12 524 ASN A N 1
ATOM 4058 C CA . ASN A 1 524 ? 22.636 -20.921 -43.927 1.00 67.12 524 ASN A CA 1
ATOM 4059 C C . ASN A 1 524 ? 23.574 -20.133 -44.855 1.00 67.12 524 ASN A C 1
ATOM 4061 O O . ASN A 1 524 ? 24.282 -19.229 -44.410 1.00 67.12 524 ASN A O 1
ATOM 4065 N N . ALA A 1 525 ? 23.551 -20.453 -46.152 1.00 71.81 525 ALA A N 1
ATOM 4066 C CA . ALA A 1 525 ? 24.388 -19.814 -47.168 1.00 71.81 525 ALA A CA 1
ATOM 4067 C C . ALA A 1 525 ? 24.134 -18.299 -47.298 1.00 71.81 525 ALA A C 1
ATOM 4069 O O . ALA A 1 525 ? 25.055 -17.547 -47.619 1.00 71.81 525 ALA A O 1
ATOM 4070 N N . PHE A 1 526 ? 22.917 -17.834 -46.993 1.00 73.50 526 PHE A N 1
ATOM 4071 C CA . PHE A 1 526 ? 22.546 -16.417 -47.075 1.00 73.50 526 PHE A CA 1
ATOM 4072 C C . PHE A 1 526 ? 23.137 -15.557 -45.949 1.00 73.50 526 PHE A C 1
ATOM 4074 O O . PHE A 1 526 ? 23.171 -14.335 -46.068 1.00 73.50 526 PHE A O 1
ATOM 4081 N N . ASN A 1 527 ? 23.664 -16.178 -44.888 1.00 69.88 527 ASN A N 1
ATOM 4082 C CA . ASN A 1 527 ? 24.305 -15.472 -43.777 1.00 69.88 527 ASN A CA 1
ATOM 4083 C C . ASN A 1 527 ? 25.794 -15.178 -44.038 1.00 69.88 527 ASN A C 1
ATOM 4085 O O . ASN A 1 527 ? 26.454 -14.581 -43.188 1.00 69.88 527 ASN A O 1
ATOM 4089 N N . ILE A 1 528 ? 26.344 -15.595 -45.186 1.00 75.31 528 ILE A N 1
ATOM 4090 C CA . ILE A 1 528 ? 27.756 -15.391 -45.525 1.00 75.31 528 ILE A CA 1
ATOM 4091 C C . ILE A 1 528 ? 27.925 -14.018 -46.193 1.00 75.31 528 ILE A C 1
ATOM 4093 O O . ILE A 1 528 ? 27.482 -13.825 -47.330 1.00 75.31 528 ILE A O 1
ATOM 4097 N N . PRO A 1 529 ? 28.590 -13.042 -45.545 1.00 74.31 529 PRO A N 1
ATOM 4098 C CA . PRO A 1 529 ? 28.754 -11.725 -46.138 1.00 74.31 529 PRO A CA 1
ATOM 4099 C C . PRO A 1 529 ? 29.720 -11.787 -47.329 1.00 74.31 529 PRO A C 1
ATOM 4101 O O . PRO A 1 529 ? 30.761 -12.443 -47.279 1.00 74.31 529 PRO A O 1
ATOM 4104 N N . ARG A 1 530 ? 29.424 -11.035 -48.402 1.00 75.19 530 ARG A N 1
ATOM 4105 C CA . ARG A 1 530 ? 30.218 -11.046 -49.653 1.00 75.19 530 ARG A CA 1
ATOM 4106 C C . ARG A 1 530 ? 31.716 -10.816 -49.439 1.00 75.19 530 ARG A C 1
ATOM 4108 O O . ARG A 1 530 ? 32.529 -11.413 -50.135 1.00 75.19 530 ARG A O 1
ATOM 4115 N N . LYS A 1 531 ? 32.081 -9.988 -48.455 1.00 75.19 531 LYS A N 1
ATOM 4116 C CA . LYS A 1 531 ? 33.478 -9.652 -48.131 1.00 75.19 531 LYS A CA 1
ATOM 4117 C C . LYS A 1 531 ? 34.292 -10.857 -47.638 1.00 75.19 531 LYS A C 1
ATOM 4119 O O . LYS A 1 531 ? 35.494 -10.893 -47.868 1.00 75.19 531 LYS A O 1
ATOM 4124 N N . SER A 1 532 ? 33.659 -11.837 -46.989 1.00 71.69 532 SER A N 1
ATOM 4125 C CA . SER A 1 532 ? 34.327 -13.049 -46.493 1.00 71.69 532 SER A CA 1
ATOM 4126 C C . SER A 1 532 ? 33.956 -14.308 -47.277 1.00 71.69 532 SER A C 1
ATOM 4128 O O . SER A 1 532 ? 34.456 -15.382 -46.954 1.00 71.69 532 SER A O 1
ATOM 4130 N N . LEU A 1 533 ? 33.142 -14.194 -48.333 1.00 78.31 533 LEU A N 1
ATOM 4131 C CA . LEU A 1 533 ? 32.584 -15.325 -49.079 1.00 78.31 533 LEU A CA 1
ATOM 4132 C C . LEU A 1 533 ? 33.650 -16.311 -49.572 1.00 78.31 533 LEU A C 1
ATOM 41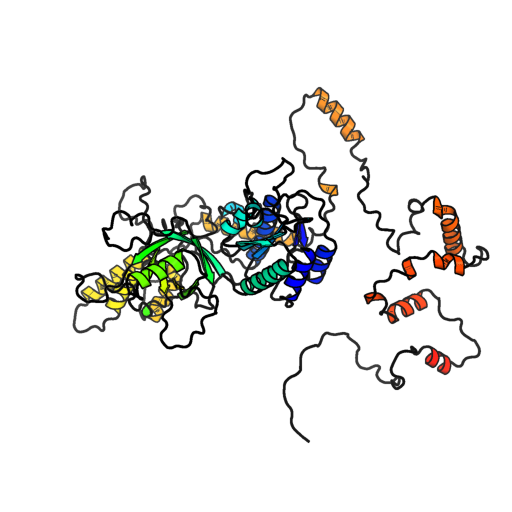34 O O . LEU A 1 533 ? 33.499 -17.511 -49.383 1.00 78.31 533 LEU A O 1
ATOM 4138 N N . LEU A 1 534 ? 34.749 -15.826 -50.157 1.00 77.19 534 LEU A N 1
ATOM 4139 C CA . LEU A 1 534 ? 35.814 -16.693 -50.683 1.00 77.19 534 LEU A CA 1
ATOM 4140 C C . LEU A 1 534 ? 36.578 -17.429 -49.578 1.00 77.19 534 LEU A C 1
ATOM 4142 O O . LEU A 1 534 ? 36.892 -18.609 -49.720 1.00 77.19 534 LEU A O 1
ATOM 4146 N N . VAL A 1 535 ? 36.862 -16.742 -48.472 1.00 73.06 535 VAL A N 1
ATOM 4147 C CA . VAL A 1 535 ? 37.514 -17.340 -47.300 1.00 73.06 535 VAL A CA 1
ATOM 4148 C C . VAL A 1 535 ? 36.579 -18.370 -46.667 1.00 73.06 535 VAL A C 1
ATOM 4150 O O . VAL A 1 535 ? 36.996 -19.479 -46.345 1.00 73.06 535 VAL A O 1
ATOM 4153 N N . GLN A 1 536 ? 35.292 -18.044 -46.577 1.00 72.25 536 GLN A N 1
ATOM 4154 C CA . GLN A 1 536 ? 34.281 -18.901 -45.981 1.00 72.25 536 GLN A CA 1
ATOM 4155 C C . GLN A 1 536 ? 33.957 -20.128 -46.844 1.00 72.25 536 GLN A C 1
ATOM 4157 O O . GLN A 1 536 ? 33.815 -21.225 -46.314 1.00 72.25 536 GLN A O 1
ATOM 4162 N N . LEU A 1 537 ? 33.918 -19.994 -48.172 1.00 75.50 537 LEU A N 1
ATOM 4163 C CA . LEU A 1 537 ? 33.763 -21.118 -49.100 1.00 75.50 537 LEU A CA 1
ATOM 4164 C C . LEU A 1 537 ? 34.948 -22.082 -49.028 1.00 75.50 537 LEU A C 1
ATOM 4166 O O . LEU A 1 537 ? 34.744 -23.292 -49.066 1.00 75.50 537 LEU A O 1
ATOM 4170 N N . ARG A 1 538 ? 36.179 -21.572 -48.877 1.00 71.62 538 ARG A N 1
ATOM 4171 C CA . ARG A 1 538 ? 37.362 -22.422 -48.663 1.00 71.62 538 ARG A CA 1
ATOM 4172 C C . ARG A 1 538 ? 37.253 -23.212 -47.357 1.00 71.62 538 ARG A C 1
ATOM 4174 O O . ARG A 1 538 ? 37.517 -24.410 -47.369 1.00 71.62 538 ARG A O 1
ATOM 4181 N N . ARG A 1 539 ? 36.776 -22.579 -46.279 1.00 68.94 539 ARG A N 1
ATOM 4182 C CA . ARG A 1 539 ? 36.516 -23.237 -44.986 1.00 68.94 539 ARG A CA 1
ATOM 4183 C C . ARG A 1 539 ? 35.430 -24.305 -45.076 1.00 68.94 539 ARG A C 1
ATOM 4185 O O . ARG A 1 539 ? 35.649 -25.417 -44.615 1.00 68.94 539 ARG A O 1
ATOM 4192 N N . MET A 1 540 ? 34.296 -24.009 -45.714 1.00 71.12 540 MET A N 1
ATOM 4193 C CA . MET A 1 540 ? 33.218 -24.989 -45.915 1.00 71.12 540 MET A CA 1
ATOM 4194 C C . MET A 1 540 ? 33.675 -26.152 -46.801 1.00 71.12 540 MET A C 1
ATOM 4196 O O . MET A 1 540 ? 33.407 -27.307 -46.488 1.00 71.12 540 MET A O 1
ATOM 4200 N N . ARG A 1 541 ? 34.441 -25.869 -47.861 1.00 72.94 541 ARG A N 1
ATOM 4201 C CA . ARG A 1 541 ? 35.050 -26.900 -48.709 1.00 72.94 541 ARG A CA 1
ATOM 4202 C C . ARG A 1 541 ? 35.999 -27.796 -47.913 1.00 72.94 541 ARG A C 1
ATOM 4204 O O . ARG A 1 541 ? 35.970 -29.005 -48.104 1.00 72.94 541 ARG A O 1
ATOM 4211 N N . PHE A 1 542 ? 36.811 -27.228 -47.023 1.00 67.19 542 PHE A N 1
ATOM 4212 C CA . PHE A 1 542 ? 37.700 -27.997 -46.152 1.00 67.19 542 PHE A CA 1
ATOM 4213 C C . PHE A 1 542 ? 36.927 -28.810 -45.104 1.00 67.19 542 PHE A C 1
ATOM 4215 O O . PHE A 1 542 ? 37.264 -29.964 -44.870 1.00 67.19 542 PHE A O 1
ATOM 4222 N N . ALA A 1 543 ? 35.864 -28.255 -44.518 1.00 68.12 543 ALA A N 1
ATOM 4223 C CA . ALA A 1 543 ? 35.013 -28.969 -43.567 1.00 68.12 543 ALA A CA 1
ATOM 4224 C C . ALA A 1 543 ? 34.290 -30.169 -44.209 1.00 68.12 543 ALA A C 1
ATOM 4226 O O . ALA A 1 543 ? 34.156 -31.207 -43.572 1.00 68.12 543 ALA A O 1
ATOM 4227 N N . VAL A 1 544 ? 33.862 -30.045 -45.472 1.00 69.38 544 VAL A N 1
ATOM 4228 C CA . VAL A 1 544 ? 33.143 -31.107 -46.201 1.00 69.38 544 VAL A CA 1
ATOM 4229 C C . VAL A 1 544 ? 34.089 -32.137 -46.829 1.00 69.38 544 VAL A C 1
ATOM 4231 O O . VAL A 1 544 ? 33.803 -33.328 -46.790 1.00 69.38 544 VAL A O 1
ATOM 4234 N N . LEU A 1 545 ? 35.209 -31.706 -47.421 1.00 71.56 545 LEU A N 1
ATOM 4235 C CA . LEU A 1 545 ? 36.115 -32.581 -48.185 1.00 71.56 545 LEU A CA 1
ATOM 4236 C C . LEU A 1 545 ? 37.392 -32.975 -47.419 1.00 71.56 545 LEU A C 1
ATOM 4238 O O . LEU A 1 545 ? 38.189 -33.778 -47.910 1.00 71.56 545 LEU A O 1
ATOM 4242 N N . GLY A 1 546 ? 37.620 -32.413 -46.228 1.00 66.50 546 GLY A N 1
ATOM 4243 C CA . GLY A 1 546 ? 38.735 -32.747 -45.344 1.00 66.50 546 GLY A CA 1
ATOM 4244 C C . GLY A 1 546 ? 40.101 -32.705 -46.036 1.00 66.50 546 GLY A C 1
ATOM 4245 O O . GLY A 1 546 ? 40.461 -31.739 -46.710 1.00 66.50 546 GLY A O 1
ATOM 4246 N N . ALA A 1 547 ? 40.874 -33.786 -45.890 1.00 56.47 547 ALA A N 1
ATOM 4247 C CA . ALA A 1 547 ? 42.229 -33.916 -46.433 1.00 56.47 547 ALA A CA 1
ATOM 4248 C C . ALA A 1 547 ? 42.319 -33.818 -47.972 1.00 56.47 547 ALA A C 1
ATOM 4250 O O . ALA A 1 547 ? 43.403 -33.573 -48.500 1.00 56.47 547 ALA A O 1
ATOM 4251 N N . GLN A 1 548 ? 41.201 -33.961 -48.695 1.00 59.47 548 GLN A N 1
ATOM 4252 C CA . GLN A 1 548 ? 41.152 -33.824 -50.155 1.00 59.47 548 GLN A CA 1
ATOM 4253 C C . GLN A 1 548 ? 41.042 -32.360 -50.628 1.00 59.47 548 GLN A C 1
ATOM 4255 O O . GLN A 1 548 ? 41.155 -32.084 -51.821 1.00 59.47 548 GLN A O 1
ATOM 4260 N N . ALA A 1 549 ? 40.846 -31.398 -49.717 1.00 57.03 549 ALA A N 1
ATOM 4261 C CA . ALA A 1 549 ? 40.654 -29.984 -50.051 1.00 57.03 549 ALA A CA 1
ATOM 4262 C C . ALA A 1 549 ? 41.958 -29.184 -50.293 1.00 57.03 549 ALA A C 1
ATOM 4264 O O . ALA A 1 549 ? 41.884 -28.008 -50.655 1.00 57.03 549 ALA A O 1
ATOM 4265 N N . GLY A 1 550 ? 43.135 -29.804 -50.136 1.00 60.81 550 GLY A N 1
ATOM 4266 C CA . GLY A 1 550 ? 44.451 -29.162 -50.280 1.00 60.81 550 GLY A CA 1
ATOM 4267 C C . GLY A 1 550 ? 45.023 -28.592 -48.969 1.00 60.81 550 GLY A C 1
ATOM 4268 O O . GLY A 1 550 ? 44.363 -28.589 -47.931 1.00 60.81 550 GLY A O 1
ATOM 4269 N N . LYS A 1 551 ? 46.287 -28.131 -48.998 1.00 56.12 551 LYS A N 1
ATOM 4270 C CA . LYS A 1 551 ? 46.977 -27.555 -47.825 1.00 56.12 551 LYS A CA 1
ATOM 4271 C C . LYS A 1 551 ? 46.450 -26.149 -47.530 1.00 56.12 551 LYS A C 1
ATOM 4273 O O . LYS A 1 551 ? 46.618 -25.245 -48.343 1.00 56.12 551 LYS A O 1
ATOM 4278 N N . VAL A 1 552 ? 45.872 -25.969 -46.346 1.00 53.47 552 VAL A N 1
ATOM 4279 C CA . VAL A 1 552 ? 45.449 -24.666 -45.825 1.00 53.47 552 VAL A CA 1
ATOM 4280 C C . VAL A 1 552 ? 46.268 -24.327 -44.581 1.00 53.47 552 VAL A C 1
ATOM 4282 O O . VAL A 1 552 ? 46.554 -25.195 -43.751 1.00 53.47 552 VAL A O 1
ATOM 4285 N N . ASP A 1 553 ? 46.677 -23.066 -44.470 1.00 55.56 553 ASP A N 1
ATOM 4286 C CA . ASP A 1 553 ? 47.479 -22.563 -43.360 1.00 55.56 553 ASP A CA 1
ATOM 4287 C C . ASP A 1 553 ? 46.603 -22.357 -42.110 1.00 55.56 553 ASP A C 1
ATOM 4289 O O . ASP A 1 553 ? 46.050 -21.280 -41.869 1.00 55.56 553 ASP A O 1
ATOM 4293 N N . ARG A 1 554 ? 46.460 -23.422 -41.307 1.00 53.59 554 ARG A N 1
ATOM 4294 C CA . ARG A 1 554 ? 45.627 -23.449 -40.085 1.00 53.59 554 ARG A CA 1
ATOM 4295 C C . ARG A 1 554 ? 45.943 -22.303 -39.112 1.00 53.59 554 ARG A C 1
ATOM 4297 O O . ARG A 1 554 ? 45.070 -21.869 -38.362 1.00 53.59 554 ARG A O 1
ATOM 4304 N N . LYS A 1 555 ? 47.180 -21.788 -39.130 1.00 47.31 555 LYS A N 1
ATOM 4305 C CA . LYS A 1 555 ? 47.632 -20.671 -38.282 1.00 47.31 555 LYS A CA 1
ATOM 4306 C C . LYS A 1 555 ? 46.999 -19.335 -38.677 1.00 47.31 555 LYS A C 1
ATOM 4308 O O . LYS A 1 555 ? 46.721 -18.513 -37.805 1.00 47.31 555 LYS A O 1
ATOM 4313 N N . LEU A 1 556 ? 46.765 -19.113 -39.970 1.00 50.25 556 LEU A N 1
ATOM 4314 C CA . LEU A 1 556 ? 46.149 -17.884 -40.473 1.00 50.25 556 LEU A CA 1
ATOM 4315 C C . LEU A 1 556 ? 44.631 -17.873 -40.223 1.00 50.25 556 LEU A C 1
ATOM 4317 O O . LEU A 1 556 ? 44.037 -16.819 -39.994 1.00 50.25 556 LEU A O 1
ATOM 4321 N N . GLU A 1 557 ? 44.009 -19.054 -40.231 1.00 51.31 557 GLU A N 1
ATOM 4322 C CA . GLU A 1 557 ? 42.563 -19.216 -40.070 1.00 51.31 557 GLU A CA 1
ATOM 4323 C C . GLU A 1 557 ? 42.092 -19.117 -38.617 1.00 51.31 557 GLU A C 1
ATOM 4325 O O . GLU A 1 557 ? 41.057 -18.492 -38.376 1.00 51.31 557 GLU A O 1
ATOM 4330 N N . SER A 1 558 ? 42.880 -19.625 -37.662 1.00 51.50 558 SER A N 1
ATOM 4331 C CA . SER A 1 558 ? 42.607 -19.503 -36.221 1.00 51.50 558 SER A CA 1
ATOM 4332 C C . SER A 1 558 ? 42.585 -18.044 -35.739 1.00 51.50 558 SER A C 1
ATOM 4334 O O . SER A 1 558 ? 41.797 -17.704 -34.865 1.00 51.50 558 SER A O 1
ATOM 4336 N N . ARG A 1 559 ? 43.354 -17.138 -36.366 1.00 47.88 559 ARG A N 1
ATOM 4337 C CA . ARG A 1 559 ? 43.353 -15.696 -36.031 1.00 47.88 559 ARG A CA 1
ATOM 4338 C C . ARG A 1 559 ? 42.017 -14.986 -36.278 1.00 47.88 559 ARG A C 1
ATOM 4340 O O . ARG A 1 559 ? 41.804 -13.905 -35.741 1.00 47.88 559 ARG A O 1
ATOM 4347 N N . HIS A 1 560 ? 41.150 -15.553 -37.114 1.00 49.81 560 HIS A N 1
ATOM 4348 C CA . HIS A 1 560 ? 39.836 -14.985 -37.429 1.00 49.81 560 HIS A CA 1
ATOM 4349 C C . HIS A 1 560 ? 38.701 -15.625 -36.623 1.00 49.81 560 HIS A C 1
ATOM 4351 O O . HIS A 1 560 ? 37.547 -15.230 -36.789 1.00 49.81 560 HIS A O 1
ATOM 4357 N N . ASP A 1 561 ? 39.010 -16.597 -35.765 1.00 54.59 561 ASP A N 1
ATOM 4358 C CA . ASP A 1 561 ? 38.024 -17.259 -34.925 1.00 54.59 561 ASP A CA 1
ATOM 4359 C C . ASP A 1 561 ? 37.844 -16.464 -33.625 1.00 54.59 561 ASP A C 1
ATOM 4361 O O . ASP A 1 561 ? 38.481 -16.700 -32.603 1.00 54.59 561 ASP A O 1
ATOM 4365 N N . ARG A 1 562 ? 37.010 -15.419 -33.674 1.00 48.75 562 ARG A N 1
ATOM 4366 C CA . ARG A 1 562 ? 36.690 -14.613 -32.480 1.00 48.75 562 ARG A CA 1
ATOM 4367 C C . ARG A 1 562 ? 35.986 -15.434 -31.387 1.00 48.75 562 ARG A C 1
ATOM 4369 O O . ARG A 1 562 ? 36.023 -15.027 -30.226 1.00 48.75 562 ARG A O 1
ATOM 4376 N N . SER A 1 563 ? 35.393 -16.577 -31.744 1.00 51.94 563 SER A N 1
ATOM 4377 C CA . SER A 1 563 ? 34.707 -17.498 -30.829 1.00 51.94 563 SER A CA 1
ATOM 4378 C C . SER A 1 563 ? 35.656 -18.064 -29.764 1.00 51.94 563 SER A C 1
ATOM 4380 O O . SER A 1 563 ? 35.348 -18.019 -28.576 1.00 51.94 563 SER A O 1
ATOM 4382 N N . THR A 1 564 ? 36.888 -18.441 -30.135 1.00 53.25 564 THR A N 1
ATOM 4383 C CA . THR A 1 564 ? 37.881 -18.967 -29.176 1.00 53.25 564 THR A CA 1
ATOM 4384 C C . THR A 1 564 ? 38.401 -17.928 -28.180 1.00 53.25 564 THR A C 1
ATOM 4386 O O . THR A 1 564 ? 39.078 -18.284 -27.219 1.00 53.25 564 THR A O 1
ATOM 4389 N N . HIS A 1 565 ? 38.118 -16.642 -28.403 1.00 52.38 565 HIS A N 1
ATOM 4390 C CA . HIS A 1 565 ? 38.642 -15.528 -27.607 1.00 52.38 565 HIS A CA 1
ATOM 4391 C C . HIS A 1 565 ? 37.557 -14.725 -26.873 1.00 52.38 565 HIS A C 1
ATOM 4393 O O . HIS A 1 565 ? 37.867 -13.684 -26.298 1.00 52.38 565 HIS A O 1
ATOM 4399 N N . SER A 1 566 ? 36.299 -15.178 -26.889 1.00 53.38 566 SER A N 1
ATOM 4400 C CA . SER A 1 566 ? 35.163 -14.470 -26.274 1.00 53.38 566 SER A CA 1
ATOM 4401 C C . SER A 1 566 ? 34.293 -15.374 -25.397 1.00 53.38 566 SER A C 1
ATOM 4403 O O . SER A 1 566 ? 33.075 -15.235 -25.358 1.00 53.38 566 SER A O 1
ATOM 4405 N N . VAL A 1 567 ? 34.926 -16.288 -24.658 1.00 56.19 567 VAL A N 1
ATOM 4406 C CA . VAL A 1 567 ? 34.241 -17.130 -23.671 1.00 56.19 567 VAL A CA 1
ATOM 4407 C C . VAL A 1 567 ? 34.138 -16.369 -22.336 1.00 56.19 567 VAL A C 1
ATOM 4409 O O . VAL A 1 567 ? 35.146 -15.817 -21.879 1.00 56.19 567 VAL A O 1
ATOM 4412 N N . PRO A 1 568 ? 32.956 -16.297 -21.694 1.00 59.94 568 PRO A N 1
ATOM 4413 C CA . PRO A 1 568 ? 32.804 -15.707 -20.365 1.00 59.94 568 PRO A CA 1
ATOM 4414 C C . PRO A 1 568 ? 33.759 -16.341 -19.341 1.00 59.94 568 PRO A C 1
ATOM 4416 O O . PRO A 1 568 ? 33.992 -17.547 -19.356 1.00 59.94 568 PRO A O 1
ATOM 4419 N N . ILE A 1 569 ? 34.275 -15.551 -18.390 1.00 57.91 569 ILE A N 1
ATOM 4420 C CA . ILE A 1 569 ? 35.226 -16.032 -17.361 1.00 57.91 569 ILE A CA 1
ATOM 4421 C C . ILE A 1 569 ? 34.658 -17.218 -16.559 1.00 57.91 569 ILE A C 1
ATOM 4423 O O . ILE A 1 569 ? 35.407 -18.120 -16.194 1.00 57.91 569 ILE A O 1
ATOM 4427 N N . ALA A 1 570 ? 33.340 -17.252 -16.338 1.00 59.84 570 ALA A N 1
ATOM 4428 C CA . ALA A 1 570 ? 32.660 -18.352 -15.654 1.00 59.84 570 ALA A CA 1
ATOM 4429 C C . ALA A 1 570 ? 32.749 -19.693 -16.414 1.00 59.84 570 ALA A C 1
ATOM 4431 O O . ALA A 1 570 ? 32.823 -20.746 -15.790 1.00 59.84 570 ALA A O 1
ATOM 4432 N N . GLU A 1 571 ? 32.801 -19.662 -17.747 1.00 56.16 571 GLU A N 1
ATOM 4433 C CA . GLU A 1 571 ? 32.916 -20.857 -18.596 1.00 56.16 571 GLU A CA 1
ATOM 4434 C C . GLU A 1 571 ? 34.376 -21.263 -18.844 1.00 56.16 571 GLU A C 1
ATOM 4436 O O . GLU A 1 571 ? 34.665 -22.436 -19.078 1.00 56.16 571 GLU A O 1
ATOM 4441 N N . MET A 1 572 ? 35.324 -20.328 -18.709 1.00 55.97 572 MET A N 1
ATOM 4442 C CA . MET A 1 572 ? 36.765 -20.590 -18.859 1.00 55.97 572 MET A CA 1
ATOM 4443 C C . MET A 1 572 ? 37.312 -21.607 -17.837 1.00 55.97 572 MET A C 1
ATOM 4445 O O . MET A 1 572 ? 38.364 -22.202 -18.069 1.00 55.97 572 MET A O 1
ATOM 4449 N N . GLY A 1 573 ? 36.610 -21.817 -16.715 1.00 60.59 573 GLY A N 1
ATOM 4450 C CA . GLY A 1 573 ? 36.954 -22.802 -15.683 1.00 60.59 573 GLY A CA 1
ATOM 4451 C C . GLY A 1 573 ? 36.406 -24.217 -15.923 1.00 60.59 573 GLY A C 1
ATOM 4452 O O . GLY A 1 573 ? 36.812 -25.149 -15.227 1.00 60.59 573 GLY A O 1
ATOM 4453 N N . ASN A 1 574 ? 35.518 -24.421 -16.902 1.00 64.69 574 ASN A N 1
ATOM 4454 C CA . ASN A 1 574 ? 34.853 -25.705 -17.142 1.00 64.69 574 ASN A CA 1
ATOM 4455 C C . ASN A 1 574 ? 35.696 -26.638 -18.038 1.00 64.69 574 ASN A C 1
ATOM 4457 O O . ASN A 1 574 ? 35.327 -27.037 -19.144 1.00 64.69 574 ASN A O 1
ATOM 4461 N N . PHE A 1 575 ? 36.892 -26.965 -17.548 1.00 57.53 575 PHE A N 1
ATOM 4462 C CA . PHE A 1 575 ? 37.922 -27.707 -18.280 1.00 57.53 575 PHE A CA 1
ATOM 4463 C C . PHE A 1 575 ? 37.481 -29.121 -18.703 1.00 57.53 575 PHE A C 1
ATOM 4465 O O . PHE A 1 575 ? 37.866 -29.609 -19.768 1.00 57.53 575 PHE A O 1
ATOM 4472 N N . HIS A 1 576 ? 36.651 -29.774 -17.888 1.00 60.38 576 HIS A N 1
ATOM 4473 C CA . HIS A 1 576 ? 36.236 -31.162 -18.096 1.00 60.38 576 HIS A CA 1
ATOM 4474 C C . HIS A 1 576 ? 35.237 -31.317 -19.248 1.00 60.38 576 HIS A C 1
ATOM 4476 O O . HIS A 1 576 ? 35.365 -32.255 -20.035 1.00 60.38 576 HIS A O 1
ATOM 4482 N N . GLU A 1 577 ? 34.280 -30.398 -19.400 1.00 62.00 577 GLU A N 1
ATOM 4483 C CA . GLU A 1 577 ? 33.337 -30.440 -20.525 1.00 62.00 577 GLU A CA 1
ATOM 4484 C C . GLU A 1 577 ? 34.022 -30.144 -21.859 1.00 62.00 577 GLU A C 1
ATOM 4486 O O . GLU A 1 577 ? 33.729 -30.802 -22.858 1.00 62.00 577 GLU A O 1
ATOM 4491 N N . VAL A 1 578 ? 34.989 -29.222 -21.870 1.00 62.53 578 VAL A N 1
ATOM 4492 C CA . VAL A 1 578 ? 35.780 -28.901 -23.067 1.00 62.53 578 VAL A CA 1
ATOM 4493 C C . VAL A 1 578 ? 36.656 -30.084 -23.487 1.00 62.53 578 VAL A C 1
ATOM 4495 O O . VAL A 1 578 ? 36.698 -30.422 -24.671 1.00 62.53 578 VAL A O 1
ATOM 4498 N N . LEU A 1 579 ? 37.320 -30.757 -22.538 1.00 62.88 579 LEU A N 1
ATOM 4499 C CA . LEU A 1 579 ? 38.077 -31.984 -22.816 1.00 62.88 579 LEU A CA 1
ATOM 4500 C C . LEU A 1 579 ? 37.178 -33.089 -23.370 1.00 62.88 579 LEU A C 1
ATOM 4502 O O . LEU A 1 579 ? 37.504 -33.680 -24.395 1.00 62.88 579 LEU A O 1
ATOM 4506 N N . LYS A 1 580 ? 36.027 -33.324 -22.736 1.00 65.44 580 LYS A N 1
ATOM 4507 C CA . LYS A 1 580 ? 35.074 -34.356 -23.153 1.00 65.44 580 LYS A CA 1
ATOM 4508 C C . LYS A 1 580 ? 34.499 -34.076 -24.543 1.00 65.44 580 LYS A C 1
ATOM 4510 O O . LYS A 1 580 ? 34.366 -34.998 -25.342 1.00 65.44 580 LYS A O 1
ATOM 4515 N N . ARG A 1 581 ? 34.211 -32.807 -24.860 1.00 64.25 581 ARG A N 1
ATOM 4516 C CA . ARG A 1 581 ? 33.785 -32.367 -26.198 1.00 64.25 581 ARG A CA 1
ATOM 4517 C C . ARG A 1 581 ? 34.887 -32.608 -27.234 1.00 64.25 581 ARG A C 1
ATOM 4519 O O . ARG A 1 581 ? 34.621 -33.198 -28.273 1.00 64.25 581 ARG A O 1
ATOM 4526 N N . ARG A 1 582 ? 36.134 -32.250 -26.920 1.00 61.84 582 ARG A N 1
ATOM 4527 C CA . ARG A 1 582 ? 37.292 -32.440 -27.809 1.00 61.84 582 ARG A CA 1
ATOM 4528 C C . ARG A 1 582 ? 37.631 -33.916 -28.051 1.00 61.84 582 ARG A C 1
ATOM 4530 O O . ARG A 1 582 ? 38.035 -34.282 -29.153 1.00 61.84 582 ARG A O 1
ATOM 4537 N N . GLU A 1 583 ? 37.463 -34.758 -27.033 1.00 60.62 583 GLU A N 1
ATOM 4538 C CA . GLU A 1 583 ? 37.584 -36.214 -27.150 1.00 60.62 583 GLU A CA 1
ATOM 4539 C C . GLU A 1 583 ? 36.455 -36.806 -28.008 1.00 60.62 583 GLU A C 1
ATOM 4541 O O . GLU A 1 583 ? 36.725 -37.643 -28.868 1.00 60.62 583 GLU A O 1
ATOM 4546 N N . ALA A 1 584 ? 35.214 -36.333 -27.839 1.00 56.44 584 ALA A N 1
ATOM 4547 C CA . ALA A 1 584 ? 34.064 -36.750 -28.646 1.00 56.44 584 ALA A CA 1
ATOM 4548 C C . ALA A 1 584 ? 34.164 -36.306 -30.119 1.00 56.44 584 ALA A C 1
ATOM 4550 O O . ALA A 1 584 ? 33.714 -37.020 -31.010 1.00 56.44 584 ALA A O 1
ATOM 4551 N N . GLU A 1 585 ? 34.806 -35.168 -30.386 1.00 56.66 585 GLU A N 1
ATOM 4552 C CA . GLU A 1 585 ? 35.100 -34.655 -31.734 1.00 56.66 585 GLU A CA 1
ATOM 4553 C C . GLU A 1 585 ? 36.269 -35.387 -32.428 1.00 56.66 585 GLU A C 1
ATOM 4555 O O . GLU A 1 585 ? 36.694 -35.002 -33.518 1.00 56.66 585 GLU A O 1
ATOM 4560 N N . GLY A 1 586 ? 36.810 -36.451 -31.823 1.00 50.69 586 GLY A N 1
ATOM 4561 C CA . GLY A 1 586 ? 37.859 -37.282 -32.422 1.00 50.69 586 GLY A CA 1
ATOM 4562 C C . GLY A 1 586 ? 39.249 -36.638 -32.430 1.00 50.69 586 GLY A C 1
ATOM 4563 O O . GLY A 1 586 ? 40.176 -37.180 -33.030 1.00 50.69 586 GLY A O 1
ATOM 4564 N N . ALA A 1 587 ? 39.432 -35.510 -31.738 1.00 54.34 587 ALA A N 1
ATOM 4565 C CA . ALA A 1 587 ? 40.714 -34.825 -31.589 1.00 54.34 587 ALA A CA 1
ATOM 4566 C C . ALA A 1 587 ? 41.522 -35.355 -30.387 1.00 54.34 587 ALA A C 1
ATOM 4568 O O . ALA A 1 587 ? 42.164 -34.590 -29.663 1.00 54.34 587 ALA A O 1
ATOM 4569 N N . SER A 1 588 ? 41.501 -36.673 -30.169 1.00 53.19 588 SER A N 1
ATOM 4570 C CA . SER A 1 588 ? 42.407 -37.331 -29.226 1.00 53.19 588 SER A CA 1
ATOM 4571 C C . SER A 1 588 ? 43.859 -37.177 -29.707 1.00 53.19 588 SER A C 1
ATOM 4573 O O . SER A 1 588 ? 44.100 -37.320 -30.910 1.00 53.19 588 SER A O 1
ATOM 4575 N N . PRO A 1 589 ? 44.842 -36.920 -28.820 1.00 54.25 589 PRO A N 1
ATOM 4576 C CA . PRO A 1 589 ? 46.254 -36.918 -29.201 1.00 54.25 589 PRO A CA 1
ATOM 4577 C C . PRO A 1 589 ? 46.595 -38.225 -29.925 1.00 54.25 589 PRO A C 1
ATOM 4579 O O . PRO A 1 589 ? 46.170 -39.290 -29.473 1.00 54.25 589 PRO A O 1
ATOM 4582 N N . LEU A 1 590 ? 47.320 -38.156 -31.050 1.00 51.16 590 LEU A N 1
ATOM 4583 C CA . LEU A 1 590 ? 47.720 -39.363 -31.778 1.00 51.16 590 LEU A CA 1
ATOM 4584 C C . LEU A 1 590 ? 48.419 -40.335 -30.819 1.00 51.16 590 LEU A C 1
ATOM 4586 O O . LEU A 1 590 ? 49.346 -39.960 -30.101 1.00 51.16 590 LEU A O 1
ATOM 4590 N N . ARG A 1 591 ? 47.932 -41.578 -30.811 1.00 51.88 591 ARG A N 1
ATOM 4591 C CA . ARG A 1 591 ? 48.456 -42.676 -30.002 1.00 51.88 591 ARG A CA 1
ATOM 4592 C C . ARG A 1 591 ? 49.869 -43.000 -30.469 1.00 51.88 591 ARG A C 1
ATOM 4594 O O . ARG A 1 591 ? 50.053 -43.377 -31.622 1.00 51.88 591 ARG A O 1
ATOM 4601 N N . ASP A 1 592 ? 50.834 -42.876 -29.570 1.00 55.00 592 ASP A N 1
ATOM 4602 C CA . ASP A 1 592 ? 52.182 -43.378 -29.804 1.00 55.00 592 ASP A CA 1
ATOM 4603 C C . ASP A 1 592 ? 52.153 -44.916 -29.674 1.00 55.00 592 ASP A C 1
ATOM 4605 O O . ASP A 1 592 ? 51.775 -45.416 -28.608 1.00 55.00 592 ASP A O 1
ATOM 4609 N N . PRO A 1 593 ? 52.457 -45.695 -30.729 1.00 53.59 593 PRO A N 1
ATOM 4610 C CA . PRO A 1 593 ? 52.350 -47.157 -30.703 1.00 53.59 593 PRO A CA 1
ATOM 4611 C C . PRO A 1 593 ? 53.323 -47.845 -29.736 1.00 53.59 593 PRO A C 1
ATOM 4613 O O . PRO A 1 593 ? 53.191 -49.045 -29.515 1.00 53.59 593 PRO A O 1
ATOM 4616 N N . GLN A 1 594 ? 54.298 -47.110 -29.193 1.00 55.12 594 GLN A N 1
ATOM 4617 C CA . GLN A 1 594 ? 55.368 -47.633 -28.339 1.00 55.12 594 GLN A CA 1
ATOM 4618 C C . GLN A 1 594 ? 55.159 -47.372 -26.838 1.00 55.12 594 GLN A C 1
ATOM 4620 O O . GLN A 1 594 ? 56.014 -47.749 -26.042 1.00 55.12 594 GLN A O 1
ATOM 4625 N N . LEU A 1 595 ? 54.058 -46.726 -26.434 1.00 55.12 595 LEU A N 1
ATOM 4626 C CA . LEU A 1 595 ? 53.772 -46.457 -25.021 1.00 55.12 595 LEU A CA 1
ATOM 4627 C C . LEU A 1 595 ? 52.898 -47.557 -24.407 1.00 55.12 595 LEU A C 1
ATOM 4629 O O . LEU A 1 595 ? 51.801 -47.836 -24.899 1.00 55.12 595 LEU A O 1
ATOM 4633 N N . ASP A 1 596 ? 53.358 -48.120 -23.289 1.00 59.31 596 ASP A N 1
ATOM 4634 C CA . ASP A 1 596 ? 52.581 -49.054 -22.475 1.00 59.31 596 ASP A CA 1
ATOM 4635 C C . ASP A 1 596 ? 51.311 -48.391 -21.909 1.00 59.31 596 ASP A C 1
ATOM 4637 O O . ASP A 1 596 ? 51.265 -47.189 -21.614 1.00 59.31 596 ASP A O 1
ATOM 4641 N N . MET A 1 597 ? 50.250 -49.190 -21.747 1.00 55.81 597 MET A N 1
ATOM 4642 C CA . MET A 1 597 ? 48.910 -48.726 -21.345 1.00 55.81 597 MET A CA 1
ATOM 4643 C C . MET A 1 597 ? 48.898 -47.953 -20.013 1.00 55.81 597 MET A C 1
ATOM 4645 O O . MET A 1 597 ? 48.105 -47.021 -19.855 1.00 55.81 597 MET A O 1
ATOM 4649 N N . ASP A 1 598 ? 49.807 -48.281 -19.093 1.00 57.94 598 ASP A N 1
ATOM 4650 C CA . ASP A 1 598 ? 49.924 -47.636 -17.779 1.00 57.94 598 ASP A CA 1
ATOM 4651 C C . ASP A 1 598 ? 50.532 -46.225 -17.855 1.00 57.94 598 ASP A C 1
ATOM 4653 O O . ASP A 1 598 ? 50.161 -45.318 -17.099 1.00 57.94 598 ASP A O 1
ATOM 4657 N N . GLU A 1 599 ? 51.440 -45.995 -18.802 1.00 56.88 599 GLU A N 1
ATOM 4658 C CA . GLU A 1 599 ? 52.070 -44.691 -19.019 1.00 56.88 599 GLU A CA 1
ATOM 4659 C C . GLU A 1 599 ? 51.116 -43.719 -19.731 1.00 56.88 599 GLU A C 1
ATOM 4661 O O . GLU A 1 599 ? 51.092 -42.512 -19.456 1.00 56.88 599 GLU A O 1
ATOM 4666 N N . LEU A 1 600 ? 50.229 -44.272 -20.561 1.00 55.59 600 LEU A N 1
ATOM 4667 C CA . LEU A 1 600 ? 49.140 -43.554 -21.212 1.00 55.59 600 LEU A CA 1
ATOM 4668 C C . LEU A 1 600 ? 48.111 -43.023 -20.198 1.00 55.59 600 LEU A C 1
ATOM 4670 O O . LEU A 1 600 ? 47.651 -41.885 -20.312 1.00 55.59 600 LEU A O 1
ATOM 4674 N N . GLU A 1 601 ? 47.765 -43.815 -19.180 1.00 56.28 601 GLU A N 1
ATOM 4675 C CA . GLU A 1 601 ? 46.851 -43.386 -18.115 1.00 56.28 601 GLU A CA 1
ATOM 4676 C C . GLU A 1 601 ? 47.462 -42.331 -17.186 1.00 56.28 601 GLU A C 1
ATOM 4678 O O . GLU A 1 601 ? 46.754 -41.425 -16.736 1.00 56.28 601 GLU A O 1
ATOM 4683 N N . ARG A 1 602 ? 48.775 -42.396 -16.924 1.00 58.41 602 ARG A N 1
ATOM 4684 C CA . ARG A 1 602 ? 49.483 -41.345 -16.176 1.00 58.41 602 ARG A CA 1
ATOM 4685 C C . ARG A 1 602 ? 49.434 -40.003 -16.896 1.00 58.41 602 ARG A C 1
ATOM 4687 O O . ARG A 1 602 ? 49.204 -38.988 -16.246 1.00 58.41 602 ARG A O 1
ATOM 4694 N N . ARG A 1 603 ? 49.597 -39.994 -18.222 1.00 54.44 603 ARG A N 1
ATOM 4695 C CA . ARG A 1 603 ? 49.526 -38.772 -19.044 1.00 54.44 603 ARG A CA 1
ATOM 4696 C C . ARG A 1 603 ? 48.106 -38.218 -19.214 1.00 54.44 603 ARG A C 1
ATOM 4698 O O . ARG A 1 603 ? 47.966 -37.038 -19.514 1.00 54.44 603 ARG A O 1
ATOM 4705 N N . LYS A 1 604 ? 47.067 -39.035 -18.997 1.00 54.66 604 LYS A N 1
ATOM 4706 C CA . LYS A 1 604 ? 45.657 -38.598 -18.945 1.00 54.66 604 LYS A CA 1
ATOM 4707 C C . LYS A 1 604 ? 45.261 -37.946 -17.615 1.00 54.66 604 LYS A C 1
ATOM 4709 O O . LYS A 1 604 ? 44.195 -37.339 -17.546 1.00 54.66 604 LYS A O 1
ATOM 4714 N N . ARG A 1 605 ? 46.076 -38.056 -16.555 1.00 56.62 605 ARG A N 1
ATOM 4715 C CA . ARG A 1 605 ? 45.851 -37.279 -15.326 1.00 56.62 605 ARG A CA 1
ATOM 4716 C C . ARG A 1 605 ? 46.100 -35.803 -15.627 1.00 56.62 605 ARG A C 1
ATOM 4718 O O . ARG A 1 605 ? 47.148 -35.436 -16.153 1.00 56.62 605 ARG A O 1
ATOM 4725 N N . THR A 1 606 ? 45.131 -34.959 -15.295 1.00 52.88 606 THR A N 1
ATOM 4726 C CA . THR A 1 606 ? 45.245 -33.507 -15.426 1.00 52.88 606 THR A CA 1
ATOM 4727 C C . THR A 1 606 ? 46.444 -33.011 -14.611 1.00 52.88 606 THR A C 1
ATOM 4729 O O . THR A 1 606 ? 46.595 -33.365 -13.446 1.00 52.88 606 THR A O 1
ATOM 4732 N N . GLN A 1 607 ? 47.317 -32.193 -15.213 1.00 50.12 607 GLN A N 1
ATOM 4733 C CA . GLN A 1 607 ? 48.510 -31.633 -14.544 1.00 50.12 607 GLN A CA 1
ATOM 4734 C C . GLN A 1 607 ? 48.166 -30.681 -13.383 1.00 50.12 607 GLN A C 1
ATOM 4736 O O . GLN A 1 607 ? 49.044 -30.281 -12.626 1.00 50.12 607 GLN A O 1
ATOM 4741 N N . PHE A 1 608 ? 46.886 -30.336 -13.239 1.00 51.56 608 PHE A N 1
ATOM 4742 C CA . PHE A 1 608 ? 46.322 -29.667 -12.078 1.00 51.56 608 PHE A CA 1
ATOM 4743 C C . PHE A 1 608 ? 45.440 -30.654 -11.305 1.00 51.56 608 PHE A C 1
ATOM 4745 O O . PHE A 1 608 ? 44.469 -31.189 -11.845 1.00 51.56 608 PHE A O 1
ATOM 4752 N N . GLY A 1 609 ? 45.811 -30.903 -10.048 1.00 58.31 609 GLY A N 1
ATOM 4753 C CA . GLY A 1 609 ? 45.142 -31.834 -9.140 1.00 58.31 609 GLY A CA 1
ATOM 4754 C C . GLY A 1 609 ? 46.126 -32.496 -8.174 1.00 58.31 609 GLY A C 1
ATOM 4755 O O . GLY A 1 609 ? 47.298 -32.681 -8.497 1.00 58.31 609 GLY A O 1
ATOM 4756 N N . ASN A 1 610 ? 45.654 -32.834 -6.972 1.00 50.19 610 ASN A N 1
ATOM 4757 C CA . ASN A 1 610 ? 46.480 -33.402 -5.906 1.00 50.19 610 ASN A CA 1
ATOM 4758 C C . ASN A 1 610 ? 47.132 -34.736 -6.356 1.00 50.19 610 ASN A C 1
ATOM 4760 O O . ASN A 1 610 ? 46.411 -35.698 -6.648 1.00 50.19 610 ASN A O 1
ATOM 4764 N N . PRO A 1 611 ? 48.476 -34.832 -6.392 1.00 49.50 611 PRO A N 1
ATOM 4765 C CA . PRO A 1 611 ? 49.192 -35.988 -6.937 1.00 49.50 611 PRO A CA 1
ATOM 4766 C C . PRO A 1 611 ? 49.014 -37.285 -6.127 1.00 49.50 611 PRO A C 1
ATOM 4768 O O . PRO A 1 611 ? 49.356 -38.358 -6.625 1.00 49.50 611 PRO A O 1
ATOM 4771 N N . PHE A 1 612 ? 48.445 -37.221 -4.917 1.00 49.06 612 PHE A N 1
ATOM 4772 C CA . PHE A 1 612 ? 48.270 -38.375 -4.027 1.00 49.06 612 PHE A CA 1
ATOM 4773 C C . PHE A 1 612 ? 46.911 -39.080 -4.121 1.00 49.06 612 PHE A C 1
ATOM 4775 O O . PHE A 1 612 ? 46.720 -40.099 -3.458 1.00 49.06 612 PHE A O 1
ATOM 4782 N N . SER A 1 613 ? 45.976 -38.619 -4.959 1.00 49.28 613 SER A N 1
ATOM 4783 C CA . SER A 1 613 ? 44.710 -39.345 -5.124 1.00 49.28 613 SER A CA 1
ATOM 4784 C C . SER A 1 613 ? 44.932 -40.648 -5.917 1.00 49.28 613 SER A C 1
ATOM 4786 O O . SER A 1 613 ? 45.230 -40.660 -7.125 1.00 49.28 613 SER A O 1
ATOM 4788 N N . ARG A 1 614 ? 44.876 -41.779 -5.204 1.00 43.03 614 ARG A N 1
ATOM 4789 C CA . ARG A 1 614 ? 44.931 -43.135 -5.766 1.00 43.03 614 ARG A CA 1
ATOM 4790 C C . ARG A 1 614 ? 43.540 -43.538 -6.257 1.00 43.03 614 ARG A C 1
ATOM 4792 O O . ARG A 1 614 ? 42.543 -43.314 -5.582 1.00 43.03 614 ARG A O 1
ATOM 4799 N N . LYS A 1 615 ? 43.499 -44.174 -7.435 1.00 51.12 615 LYS A N 1
ATOM 4800 C CA . LYS A 1 615 ? 42.332 -44.902 -7.953 1.00 51.12 615 LYS A CA 1
ATOM 4801 C C . LYS A 1 615 ? 41.919 -45.930 -6.894 1.00 51.12 615 LYS A C 1
ATOM 4803 O O . LYS A 1 615 ? 42.620 -46.918 -6.711 1.00 51.12 615 LYS A O 1
ATOM 4808 N N . GLY A 1 616 ? 40.827 -45.676 -6.192 1.00 42.69 616 GLY A N 1
ATOM 4809 C CA . GLY A 1 616 ? 40.328 -46.556 -5.139 1.00 42.69 616 GLY A CA 1
ATOM 4810 C C . GLY A 1 616 ? 38.978 -46.106 -4.611 1.00 42.69 616 GLY A C 1
ATOM 4811 O O . GLY A 1 616 ? 38.138 -46.949 -4.341 1.00 42.69 616 GLY A O 1
ATOM 4812 N N . ASP A 1 617 ? 38.714 -44.800 -4.600 1.00 40.12 617 ASP A N 1
ATOM 4813 C CA . ASP A 1 617 ? 37.432 -44.276 -4.137 1.00 40.12 617 ASP A CA 1
ATOM 4814 C C . ASP A 1 617 ? 36.495 -43.957 -5.313 1.00 40.12 617 ASP A C 1
ATOM 4816 O O . ASP A 1 617 ? 36.126 -42.821 -5.595 1.00 40.12 617 ASP A O 1
ATOM 4820 N N . LYS A 1 618 ? 36.152 -44.993 -6.087 1.00 47.66 618 LYS A N 1
ATOM 4821 C CA . LYS A 1 618 ? 34.950 -44.961 -6.935 1.00 47.66 618 LYS A CA 1
ATOM 4822 C C . LYS A 1 618 ? 33.785 -45.429 -6.072 1.00 47.66 618 LYS A C 1
ATOM 4824 O O . LYS A 1 618 ? 33.282 -46.532 -6.255 1.00 47.66 618 LYS A O 1
ATOM 4829 N N . GLY A 1 619 ? 33.445 -44.617 -5.081 1.00 42.22 619 GLY A N 1
ATOM 4830 C CA . GLY A 1 619 ? 32.539 -45.038 -4.027 1.00 42.22 619 GLY A CA 1
ATOM 4831 C C . GLY A 1 619 ? 31.898 -43.926 -3.216 1.00 42.22 619 GLY A C 1
ATOM 4832 O O . GLY A 1 619 ? 31.157 -44.274 -2.317 1.00 42.22 619 GLY A O 1
ATOM 4833 N N . GLN A 1 620 ? 32.114 -42.639 -3.505 1.00 38.62 620 GLN A N 1
ATOM 4834 C CA . GLN A 1 620 ? 31.297 -41.539 -2.972 1.00 38.62 620 GLN A CA 1
ATOM 4835 C C . GLN A 1 620 ? 31.558 -40.241 -3.756 1.00 38.62 620 GLN A C 1
ATOM 4837 O O . GLN A 1 620 ? 32.600 -40.078 -4.384 1.00 38.62 620 GLN A O 1
ATOM 4842 N N . GLY A 1 621 ? 30.525 -39.404 -3.848 1.00 36.41 621 GLY A N 1
ATOM 4843 C CA . GLY A 1 621 ? 30.280 -38.462 -4.940 1.00 36.41 621 GLY A CA 1
ATOM 4844 C C . GLY A 1 621 ? 31.222 -37.264 -5.083 1.00 36.41 621 GLY A C 1
ATOM 4845 O O . GLY A 1 621 ? 31.956 -36.891 -4.179 1.00 36.41 621 GLY A O 1
ATOM 4846 N N . ILE A 1 622 ? 31.080 -36.582 -6.222 1.00 35.19 622 ILE A N 1
ATOM 4847 C CA . ILE A 1 622 ? 31.094 -35.114 -6.247 1.00 35.19 622 ILE A CA 1
ATOM 4848 C C . ILE A 1 622 ? 29.797 -34.688 -6.937 1.00 35.19 622 ILE A C 1
ATOM 4850 O O . ILE A 1 622 ? 29.758 -34.313 -8.106 1.00 35.19 622 ILE A O 1
ATOM 4854 N N . MET A 1 623 ? 28.703 -34.856 -6.194 1.00 32.38 623 MET A N 1
ATOM 4855 C CA . MET A 1 623 ? 27.577 -33.940 -6.293 1.00 32.38 623 MET A CA 1
ATOM 4856 C C . MET A 1 623 ? 28.114 -32.605 -5.773 1.00 32.38 623 MET A C 1
ATOM 4858 O O . MET A 1 623 ? 28.559 -32.531 -4.631 1.00 32.38 623 MET A O 1
ATOM 4862 N N . LEU A 1 624 ? 28.130 -31.570 -6.606 1.00 31.94 624 LEU A N 1
ATOM 4863 C CA . LEU A 1 624 ? 28.149 -30.201 -6.100 1.00 31.94 624 LEU A CA 1
ATOM 4864 C C . LEU A 1 624 ? 26.734 -29.926 -5.590 1.00 31.94 624 LEU A C 1
ATOM 4866 O O . LEU A 1 624 ? 25.900 -29.396 -6.317 1.00 31.94 624 LEU A O 1
ATOM 4870 N N . SER A 1 625 ? 26.446 -30.407 -4.384 1.00 31.69 625 SER A N 1
ATOM 4871 C CA . SER A 1 625 ? 25.315 -29.948 -3.593 1.00 31.69 625 SER A CA 1
ATOM 4872 C C . SER A 1 625 ? 25.804 -28.860 -2.650 1.00 31.69 625 SER A C 1
ATOM 4874 O O . SER A 1 625 ? 26.844 -29.000 -2.007 1.00 31.69 625 SER A O 1
ATOM 4876 N N . ASP A 1 626 ? 25.039 -27.776 -2.643 1.00 41.84 626 ASP A N 1
ATOM 4877 C CA . ASP A 1 626 ? 25.031 -26.713 -1.651 1.00 41.84 626 ASP A CA 1
ATOM 4878 C C . ASP A 1 626 ? 25.263 -27.244 -0.234 1.00 41.84 626 ASP A C 1
ATOM 4880 O O . ASP A 1 626 ? 24.544 -28.138 0.193 1.00 41.84 626 ASP A O 1
ATOM 4884 N N . GLU A 1 627 ? 26.220 -26.668 0.495 1.00 33.81 627 GLU A N 1
ATOM 4885 C CA . GLU A 1 627 ? 26.247 -26.677 1.964 1.00 33.81 627 GLU A CA 1
ATOM 4886 C C . GLU A 1 627 ? 27.268 -25.632 2.456 1.00 33.81 627 GLU A C 1
ATOM 4888 O O . GLU A 1 627 ? 28.442 -25.898 2.710 1.00 33.81 627 GLU A O 1
ATOM 4893 N N . ILE A 1 628 ? 26.806 -24.382 2.541 1.00 39.12 628 ILE A N 1
ATOM 4894 C CA . ILE A 1 628 ? 27.325 -23.387 3.483 1.00 39.12 628 ILE A CA 1
ATOM 4895 C C . ILE A 1 628 ? 26.218 -23.230 4.522 1.00 39.12 628 ILE A C 1
ATOM 4897 O O . ILE A 1 628 ? 25.282 -22.481 4.278 1.00 39.12 628 ILE A O 1
ATOM 4901 N N . ASP A 1 629 ? 26.287 -24.006 5.603 1.00 36.31 629 ASP A N 1
ATOM 4902 C CA . ASP A 1 629 ? 25.734 -23.687 6.928 1.00 36.31 629 ASP A CA 1
ATOM 4903 C C . ASP A 1 629 ? 25.893 -24.904 7.851 1.00 36.31 629 ASP A C 1
ATOM 4905 O O . ASP A 1 629 ? 25.031 -25.768 7.892 1.00 36.31 629 ASP A O 1
ATOM 4909 N N . GLU A 1 630 ? 26.996 -24.973 8.604 1.00 33.47 630 GLU A N 1
ATOM 4910 C CA . GLU A 1 630 ? 26.996 -25.542 9.964 1.00 33.47 630 GLU A CA 1
ATOM 4911 C C . GLU A 1 630 ? 28.338 -25.263 10.656 1.00 33.47 630 GLU A C 1
ATOM 4913 O O . GLU A 1 630 ? 29.266 -26.067 10.698 1.00 33.47 630 GLU A O 1
ATOM 4918 N N . ALA A 1 631 ? 28.451 -24.062 11.216 1.00 36.72 631 ALA A N 1
ATOM 4919 C CA . ALA A 1 631 ? 29.482 -23.727 12.187 1.00 36.72 631 ALA A CA 1
ATOM 4920 C C . ALA A 1 631 ? 28.804 -23.247 13.471 1.00 36.72 631 ALA A C 1
ATOM 4922 O O . ALA A 1 631 ? 28.749 -22.049 13.720 1.00 36.72 631 ALA A O 1
ATOM 4923 N N . ALA A 1 632 ? 28.257 -24.180 14.258 1.00 40.03 632 ALA A N 1
ATOM 4924 C CA . ALA A 1 632 ? 28.125 -24.074 15.715 1.00 40.03 632 ALA A CA 1
ATOM 4925 C C . ALA A 1 632 ? 27.341 -25.265 16.286 1.00 40.03 632 ALA A C 1
ATOM 4927 O O . ALA A 1 632 ? 26.116 -25.241 16.314 1.00 40.03 632 ALA A O 1
ATOM 4928 N N . THR A 1 633 ? 28.028 -26.260 16.847 1.00 31.77 633 THR A N 1
ATOM 4929 C CA . THR A 1 633 ? 27.697 -26.825 18.171 1.00 31.77 633 THR A CA 1
ATOM 4930 C C . THR A 1 633 ? 28.798 -27.778 18.631 1.00 31.77 633 THR A C 1
ATOM 4932 O O . THR A 1 633 ? 29.474 -28.417 17.834 1.00 31.77 633 THR A O 1
ATOM 4935 N N . GLY A 1 634 ? 29.061 -27.750 19.937 1.00 28.64 634 GLY A N 1
ATOM 4936 C CA . GLY A 1 634 ? 30.281 -28.256 20.556 1.00 28.64 634 GLY A CA 1
ATOM 4937 C C . GLY A 1 634 ? 30.424 -29.777 20.628 1.00 28.64 634 GLY A C 1
ATOM 4938 O O . GLY A 1 634 ? 29.499 -30.536 20.363 1.00 28.64 634 GLY A O 1
ATOM 4939 N N . GLY A 1 635 ? 31.601 -30.210 21.082 1.00 28.50 635 GLY A N 1
ATOM 4940 C CA . GLY A 1 635 ? 31.880 -31.625 21.302 1.00 28.50 635 GLY A CA 1
ATOM 4941 C C . GLY A 1 635 ? 33.273 -31.904 21.848 1.00 28.50 635 GLY A C 1
ATOM 4942 O O . GLY A 1 635 ? 34.191 -32.226 21.115 1.00 28.50 635 GLY A O 1
ATOM 4943 N N . ASN A 1 636 ? 33.385 -31.766 23.162 1.00 32.72 636 ASN A N 1
ATOM 4944 C CA . ASN A 1 636 ? 34.403 -32.293 24.068 1.00 32.72 636 ASN A CA 1
ATOM 4945 C C . ASN A 1 636 ? 34.962 -33.706 23.726 1.00 32.72 636 ASN A C 1
ATOM 4947 O O . ASN A 1 636 ? 34.205 -34.570 23.290 1.00 32.72 636 ASN A O 1
ATOM 4951 N N . LYS A 1 637 ? 36.210 -33.943 24.180 1.00 35.75 637 LYS A N 1
ATOM 4952 C CA . LYS A 1 637 ? 36.934 -35.215 24.457 1.00 35.75 637 LYS A CA 1
ATOM 4953 C C . LYS A 1 637 ? 37.704 -35.910 23.316 1.00 35.75 637 LYS A C 1
ATOM 4955 O O . LYS A 1 637 ? 37.131 -36.677 22.551 1.00 35.75 637 LYS A O 1
ATOM 4960 N N . GLN A 1 638 ? 39.037 -35.836 23.378 1.00 34.66 638 GLN A N 1
ATOM 4961 C CA . GLN A 1 638 ? 39.850 -36.745 24.209 1.00 34.66 638 GLN A CA 1
ATOM 4962 C C . GLN A 1 638 ? 41.010 -35.988 24.849 1.00 34.66 638 GLN A C 1
ATOM 4964 O O . GLN A 1 638 ? 41.532 -35.070 24.182 1.00 34.66 638 GLN A O 1
#

Foldseek 3Di:
DVLVLVVLLCVLVVDCVQDDDWDWDPAPLIDTQGAPPDGPVSVNVSSVVDDPDHFQNVQSNVLNLLLRVVLVCLVQVLPPQLLFAFLQSQPAQAEAEAEEQLDFHADPVGTDPARDHDQHPQPCCNAAAPDSHAQSYAYEYEHENADPDDDDDPVVQADSHRVQVRRQVNVHGYDYDHDPVSSNVVSVVVSVVNVFRKGWAWEAADPPVVPPDPPDDDPPDQDHDTHTKIWGNDPWDGAFHHFALANFDLPDPGHDHGYRHAYKYWDKDAAPPDPPDPPDDHGPLPPLVLQVWTKTFIFDDSNLVSQVVVCVVVVHQSIKIFIFHWNRWDPDPPDPDDPPDPPGPRFFTFWIKGFQDPDDPDPPDDPRTSSIIIIGGFGNSVLVVVLLVVCPPPPPDDDPPVNVVSVVSVVVVCVGGQVSSVVSVCVSCVVSVHDDDDDPDPSHHPNVVVVVVVSSVVSVVVVVCVPPSNDDDPPPPVPDDDDDDDDPVVVVVVVVVCVVCVVPPPPPPPPPVPVPPQPPQQPDPVSDDPVCNVVNVLVNLCVVVPPVSDDDDVVVVVVPRCVVVDDPPVCVPVVPVVVVVCVVVVVDDPDDPPDDPVVVVVVVPDPDDDPPDDPDPPDDDPPPDDDDDDDDDDDDDD

pLDDT: mean 70.39, std 18.69, range [28.5, 95.44]